Protein AF-A0A165QLD1-F1 (afdb_monomer_lite)

Secondary structure (DSSP, 8-state):
--HHHHTT--GGGTSSSHHHHHHHHTSHHIIIIIBTSEEETTT-HHHHHHHHHTT--TTTHHHHTTEEEEEEE-SS-EEEEEEEEEE-TTS-EEEEEEEEEE--TT---SS-EEEEEESS-TTSPPEEP-TT-HHHHHHHHHHHHHHHHHHHHHHHHHHHHHHHHHHHHHHHH--HHHHTPPPS-SEEEETTEEEEEE-HHHHHHHHTT-B-SS-SS-BSS-TTT------STTEEEEEE-S-EEEEEEE--SEEGGGTEEEEEEEESS-EEEEEEEE---SSSPPEEEESS-EEEEEEEEESSEEEESS-EEEEEEEEE-TT-EEEEEEEEEEEEEEEES--EEEEEEEEEEEEESS-EEEEEEEE-TTS-EEEEEEE----S-HHHHB-TTS-EEEETTEEEE-HHHHHHHHHTT---B-GGGGGTTTTHHHHHHHHHHHHHHHHHTTT--SEEEEE-SSSEEEEEEEEEETTEEEEEEEEEESSS-EEEEEEEETTTTEEEEEEEEE-TTSS-EEEEEEEETT---HHHHHHHHHHHHHHHHHHHHHT-

pLDDT: mean 88.65, std 11.01, range [47.81, 98.81]

Organism: NCBI:txid703342

Sequence (552 aa):
MKLRELFSIEDKDRDLSIDAVRKIFSLSIVQSLYYNRWLILRDDETISDFVEAYDISENETEDTDKFAVYFQEDEFNTRLVISKDYINAEGEKDAEMYHYFIRRLGLEVSSVLIFYQEHNAYSDQLSLLTPKDEEHIELANSWFTSICDLLYSANHFFEFDDKIANMVEHAQMFSLDVINQEPDIETIFYNGIIYKVVSIRKGLEILKGLKGVNNKEEELYTLDNLMYDLSDENSFFLVVESDAEVDELEILNFIEDYEIDIQGYIFMGDLKVTDSLFCQELDFSPVLVVMGDLVIKNAYFCGNVHYIGGSVYGEVVYAKYNHGELHVKGTLDVRCLVSVDMPCYINKICITCIISDNSVYGLDQVTGEDGLPFFMLNVYPSTHRTRDVFIDEIAEEFAWGENFPNDDDIIDAMRLGKTLIKDSVFSVYSEFSDTVVERFNKLFIELIDSNGLTTQRIDGGYVSEYFFNVYMYEGQKYRELGRKDKTSNYQCRILHNIDTGEYIAVVDFFKPDGKSLYSAFRSKLTDTFTSTHAAMYAFNQAESAFLKKLGM

Radius of gyration: 30.18 Å; chains: 1; bounding box: 76×80×72 Å

Foldseek 3Di:
DALCVVLVDDPVLQFQWPVNLVVLCVQPCCVPPQEQHKDQCQPDPLLVVVCVVVCPDPVVVVFSNQWMWHFYDDPFKTKIKIKGWDQDPVRDIWIKIKIWIDGGPPDPDRGTWIWIDGTPDPPTDTHTDDPVNVVVVVVVSVRSNVVSSSSSSSSVVVVVVVVVVVVVVLVVQDDPCLQPDAAPDQWDQDQNDIWGWGGNVVVLVVQPCDDFLQDNVDRCDDSVNQPDRSVDSFETETEDQEEDEGQEEEQDQADPVRRHGYQAYAYNEEYEHNFEYDQDDAARTREYEHLEEYEYAEYAAHHAEHEYNEEYAYAEYEYDYQNYEAGANYEDQYAEYEHYNYAYRYAHYNYQFYDYLQNYWYWDWDADPVRDTDIDIATQDGQDAQVQWFDPQFDWDDDSLHTDTDPVSVVVCSVVSHDTTDPCSNVPLVCVQVCVVVLVVVLCCCCCVVPVDQKDWDPSPDFKIWIWHWDDDPNWTKIKTFIATPPQLKIWIWIAGPVVRAIKTKIWHADPVSPHTDDMDIDGCPDSDSSSSNNVVRRVVNSVRSVVVVVD

Structure (mmCIF, N/CA/C/O backbone):
data_AF-A0A165QLD1-F1
#
_entry.id   AF-A0A165QLD1-F1
#
loop_
_atom_site.group_PDB
_atom_site.id
_atom_site.type_symbol
_atom_site.label_atom_id
_atom_site.label_alt_id
_atom_site.label_comp_id
_atom_site.label_asym_id
_atom_site.label_entity_id
_atom_site.label_seq_id
_atom_site.pdbx_PDB_ins_code
_atom_site.Cartn_x
_atom_site.Cartn_y
_atom_site.Cartn_z
_atom_site.occupancy
_atom_site.B_iso_or_equiv
_atom_site.auth_seq_id
_atom_site.auth_comp_id
_atom_site.auth_asym_id
_atom_site.auth_atom_id
_atom_site.pdbx_PDB_model_num
ATOM 1 N N . MET A 1 1 ? 25.885 31.646 24.142 1.00 53.22 1 MET A N 1
ATOM 2 C CA . MET A 1 1 ? 25.867 30.320 23.493 1.00 53.22 1 MET A CA 1
ATOM 3 C C . MET A 1 1 ? 25.722 30.595 22.013 1.00 53.22 1 MET A C 1
ATOM 5 O O . MET A 1 1 ? 24.883 31.422 21.685 1.00 53.22 1 MET A O 1
ATOM 9 N N . LYS A 1 2 ? 26.586 30.058 21.149 1.00 62.84 2 LYS A N 1
ATOM 10 C CA . LYS A 1 2 ? 26.474 30.330 19.702 1.00 62.84 2 LYS A CA 1
ATOM 11 C C . LYS A 1 2 ? 25.280 29.554 19.132 1.00 62.84 2 LYS A C 1
ATOM 13 O O . LYS A 1 2 ? 25.031 28.452 19.604 1.00 62.84 2 LYS A O 1
ATOM 1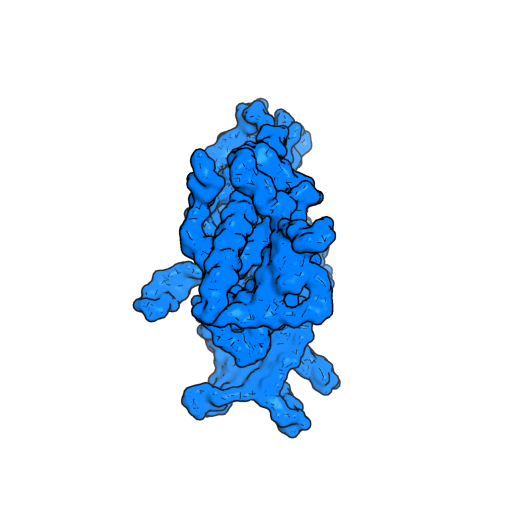8 N N . LEU A 1 3 ? 24.582 30.075 18.118 1.00 61.19 3 LEU A N 1
ATOM 19 C CA . LEU A 1 3 ? 23.428 29.404 17.482 1.00 61.19 3 LEU A CA 1
ATOM 20 C C . LEU A 1 3 ? 23.711 27.932 17.121 1.00 61.19 3 LEU A C 1
ATOM 22 O O . LEU A 1 3 ? 22.932 27.037 17.434 1.00 61.19 3 LEU A O 1
ATOM 26 N N . ARG A 1 4 ? 24.908 27.655 16.598 1.00 62.91 4 ARG A N 1
ATOM 27 C CA . ARG A 1 4 ? 25.390 26.295 16.304 1.00 62.91 4 ARG A CA 1
ATOM 28 C C . ARG A 1 4 ? 25.430 25.339 17.502 1.00 62.91 4 ARG A C 1
ATOM 30 O O . ARG A 1 4 ? 25.258 24.140 17.332 1.00 62.91 4 ARG A O 1
ATOM 37 N N . GLU A 1 5 ? 25.679 25.856 18.706 1.00 70.38 5 GLU A N 1
ATOM 38 C CA . GLU A 1 5 ? 25.711 25.063 19.943 1.00 70.38 5 GLU A CA 1
ATOM 39 C C . GLU A 1 5 ? 24.291 24.723 20.410 1.00 70.38 5 GLU A C 1
ATOM 41 O O . GLU A 1 5 ? 24.101 23.712 21.077 1.00 70.38 5 GLU A O 1
ATOM 46 N N . LEU A 1 6 ? 23.300 25.543 20.042 1.00 67.62 6 LEU A N 1
ATOM 47 C CA . LEU A 1 6 ? 21.890 25.307 20.345 1.00 67.62 6 LEU A CA 1
ATOM 48 C C . LEU A 1 6 ? 21.293 24.223 19.442 1.00 67.62 6 LEU A C 1
ATOM 50 O O . LEU A 1 6 ? 20.583 23.350 19.931 1.00 67.62 6 LEU A O 1
ATOM 54 N N . PHE A 1 7 ? 21.630 24.248 18.150 1.00 72.75 7 PHE A N 1
ATOM 55 C CA . PHE A 1 7 ? 21.066 23.336 17.147 1.00 72.75 7 PHE A CA 1
ATOM 56 C C . PHE A 1 7 ? 21.988 22.171 16.758 1.00 72.75 7 PHE A C 1
ATOM 58 O O . PHE A 1 7 ? 21.680 21.423 15.838 1.00 72.75 7 PHE A O 1
ATOM 65 N N . SER A 1 8 ? 23.107 21.979 17.466 1.00 77.00 8 SER A N 1
ATOM 66 C CA . SER A 1 8 ? 24.059 20.877 17.228 1.00 77.00 8 SER A CA 1
ATOM 67 C C . SER A 1 8 ? 24.562 20.776 15.775 1.00 77.00 8 SER A C 1
ATOM 69 O O . SER A 1 8 ? 24.741 19.676 15.256 1.00 77.00 8 SER A O 1
ATOM 71 N N . ILE A 1 9 ? 24.805 21.916 15.116 1.00 75.31 9 ILE A N 1
ATOM 72 C CA . ILE A 1 9 ? 25.292 21.960 13.725 1.00 75.31 9 ILE A CA 1
ATOM 73 C C . ILE A 1 9 ? 26.733 21.422 13.671 1.00 75.31 9 ILE A C 1
ATOM 75 O O . ILE A 1 9 ? 27.622 21.947 14.348 1.00 75.31 9 ILE A O 1
ATOM 79 N N . GLU A 1 10 ? 26.982 20.383 12.867 1.00 77.38 10 GLU A N 1
ATOM 80 C CA . GLU A 1 10 ? 28.303 19.755 12.740 1.00 77.38 10 GLU A CA 1
ATOM 81 C C . GLU A 1 10 ? 29.253 20.566 11.837 1.00 77.38 10 GLU A C 1
ATOM 83 O O . GLU A 1 10 ? 28.848 21.121 10.819 1.00 77.38 10 GLU A O 1
ATOM 88 N N . ASP A 1 11 ? 30.557 20.587 12.148 1.00 72.44 11 ASP A N 1
ATOM 89 C CA . ASP A 1 11 ? 31.548 21.363 11.376 1.00 72.44 11 ASP A CA 1
ATOM 90 C C . ASP A 1 11 ? 31.629 20.944 9.893 1.00 72.44 11 ASP A C 1
ATOM 92 O O . ASP A 1 11 ? 31.781 21.795 9.018 1.00 72.44 11 ASP A O 1
ATOM 96 N N . LYS A 1 12 ? 31.442 19.649 9.597 1.00 74.94 12 LYS A N 1
ATOM 97 C CA . LYS A 1 12 ? 31.463 19.104 8.226 1.00 74.94 12 LYS A CA 1
ATOM 98 C C . LYS A 1 12 ? 30.375 19.694 7.319 1.00 74.94 12 LYS A C 1
ATOM 100 O O . LYS A 1 12 ? 30.517 19.663 6.102 1.00 74.94 12 LYS A O 1
ATOM 105 N N . ASP A 1 13 ? 29.297 20.211 7.908 1.00 73.62 13 ASP A N 1
ATOM 106 C CA . ASP A 1 13 ? 28.167 20.795 7.182 1.00 73.62 13 ASP A CA 1
ATOM 107 C C . ASP A 1 13 ? 28.423 22.253 6.771 1.00 73.62 13 ASP A C 1
ATOM 109 O O . ASP A 1 13 ? 27.639 22.826 6.013 1.00 73.62 13 ASP A O 1
ATOM 113 N N . ARG A 1 14 ? 29.522 22.850 7.254 1.00 76.81 14 ARG A N 1
ATOM 114 C CA . ARG A 1 14 ? 29.923 24.231 6.953 1.00 76.81 14 ARG A CA 1
ATOM 115 C C . ARG A 1 14 ? 31.121 24.327 6.018 1.00 76.81 14 ARG A C 1
ATOM 117 O O . ARG A 1 14 ? 31.313 25.364 5.386 1.00 76.81 14 ARG A O 1
ATOM 124 N N . ASP A 1 15 ? 31.926 23.272 5.940 1.00 87.00 15 ASP A N 1
ATOM 125 C CA . ASP A 1 15 ? 33.086 23.242 5.061 1.00 87.00 15 ASP A CA 1
ATOM 126 C C . ASP A 1 15 ? 32.625 23.303 3.605 1.00 87.00 15 ASP A C 1
ATOM 128 O O . ASP A 1 15 ? 31.810 22.485 3.162 1.00 87.00 15 ASP A O 1
ATOM 132 N N . LEU A 1 16 ? 33.158 24.276 2.855 1.00 89.69 16 LEU A N 1
ATOM 133 C CA . LEU A 1 16 ? 32.781 24.489 1.464 1.00 89.69 16 LEU A CA 1
ATOM 134 C C . LEU A 1 16 ? 33.059 23.228 0.641 1.00 89.69 16 LEU A C 1
ATOM 136 O O . LEU A 1 16 ? 34.184 22.923 0.241 1.00 89.69 16 LEU A O 1
ATOM 140 N N . SER A 1 17 ? 31.987 22.497 0.374 1.00 91.38 17 SER A N 1
ATOM 141 C CA . SER A 1 17 ? 32.000 21.199 -0.274 1.00 91.38 17 SER A CA 1
ATOM 142 C C . SER A 1 17 ? 30.722 21.023 -1.082 1.00 91.38 17 SER A C 1
ATOM 144 O O . SER A 1 17 ? 29.728 21.728 -0.891 1.00 91.38 17 SER A O 1
ATOM 146 N N . ILE A 1 18 ? 30.751 20.072 -2.014 1.00 88.88 18 ILE A N 1
ATOM 147 C CA . ILE A 1 18 ? 29.578 19.750 -2.832 1.00 88.88 18 ILE A CA 1
ATOM 148 C C . ILE A 1 18 ? 28.414 19.310 -1.937 1.00 88.88 18 ILE A C 1
ATOM 150 O O . ILE A 1 18 ? 27.275 19.708 -2.173 1.00 88.88 18 ILE A O 1
ATOM 154 N N . ASP A 1 19 ? 28.708 18.525 -0.902 1.00 87.69 19 ASP A N 1
ATOM 155 C CA . ASP A 1 19 ? 27.697 18.001 0.010 1.00 87.69 19 ASP A CA 1
ATOM 156 C C . ASP A 1 19 ? 27.108 19.102 0.896 1.00 87.69 19 ASP A C 1
ATOM 158 O O . ASP A 1 19 ? 25.890 19.151 1.044 1.00 87.69 19 ASP A O 1
ATOM 162 N N . ALA A 1 20 ? 27.925 20.040 1.392 1.00 89.62 20 ALA A N 1
ATOM 163 C CA . ALA A 1 20 ? 27.433 21.175 2.174 1.00 89.62 20 ALA A CA 1
ATOM 164 C C . ALA A 1 20 ? 26.463 22.052 1.366 1.00 89.62 20 ALA A C 1
ATOM 166 O O . ALA A 1 20 ? 25.356 22.328 1.820 1.00 89.62 20 ALA A O 1
ATOM 167 N N . VAL A 1 21 ? 26.820 22.434 0.134 1.00 90.31 21 VAL A N 1
ATOM 168 C CA . VAL A 1 21 ? 25.928 23.236 -0.725 1.00 90.31 21 VAL A CA 1
ATOM 169 C C . VAL A 1 21 ? 24.652 22.459 -1.069 1.00 90.31 21 VAL A C 1
ATOM 171 O O . VAL A 1 21 ? 23.565 23.022 -1.002 1.00 90.31 21 VAL A O 1
ATOM 174 N N . ARG A 1 22 ? 24.746 21.162 -1.402 1.00 87.94 22 ARG A N 1
ATOM 175 C CA . ARG A 1 22 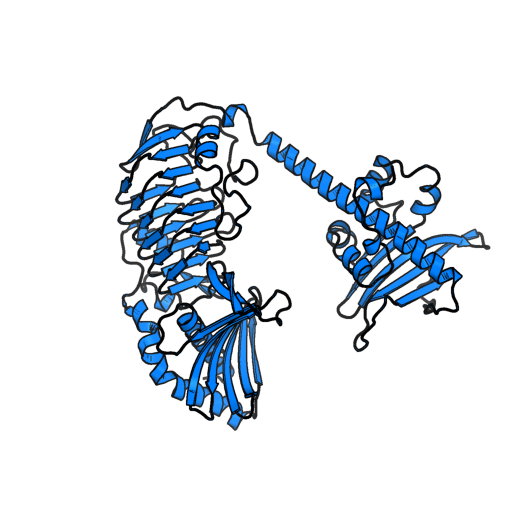? 23.554 20.326 -1.644 1.00 87.94 22 ARG A CA 1
ATOM 176 C C . ARG A 1 22 ? 22.637 20.280 -0.431 1.00 87.94 22 ARG A C 1
ATOM 178 O O . ARG A 1 22 ? 21.424 20.360 -0.584 1.00 87.94 22 ARG A O 1
ATOM 185 N N . LYS A 1 23 ? 23.217 20.171 0.762 1.00 89.00 23 LYS A N 1
ATOM 186 C CA . LYS A 1 23 ? 22.462 20.121 2.007 1.00 89.00 23 LYS A CA 1
ATOM 187 C C . LYS A 1 23 ? 21.731 21.439 2.277 1.00 89.00 23 LYS A C 1
ATOM 189 O O . LYS A 1 23 ? 20.562 21.392 2.642 1.00 89.00 23 LYS A O 1
ATOM 194 N N . ILE A 1 24 ? 22.335 22.592 1.970 1.00 92.19 24 ILE A N 1
ATOM 195 C CA . ILE A 1 24 ? 21.642 23.895 2.008 1.00 92.19 24 ILE A CA 1
ATOM 196 C C . ILE A 1 24 ? 20.414 23.905 1.084 1.00 92.19 24 ILE A C 1
ATOM 198 O O . ILE A 1 24 ? 19.340 24.324 1.498 1.00 92.19 24 ILE A O 1
ATOM 202 N N . PHE A 1 25 ? 20.542 23.406 -0.149 1.00 91.31 25 PHE A N 1
ATOM 203 C CA . PHE A 1 25 ? 19.415 23.313 -1.091 1.00 91.31 25 PHE A CA 1
ATOM 204 C C . PHE A 1 25 ? 18.339 22.307 -0.660 1.00 91.31 25 PHE A C 1
ATOM 206 O O . PHE A 1 25 ? 17.214 22.366 -1.151 1.00 91.31 25 PHE A O 1
ATOM 213 N N . SER A 1 26 ? 18.668 21.384 0.246 1.00 89.81 26 SER A N 1
ATOM 214 C CA . SER A 1 26 ? 17.702 20.450 0.828 1.00 89.81 26 SER A CA 1
ATOM 215 C C . SER A 1 26 ? 16.966 20.995 2.053 1.00 89.81 26 SER A C 1
ATOM 217 O O . SER A 1 26 ? 16.061 20.328 2.539 1.00 89.81 26 SER A O 1
ATOM 219 N N . LEU A 1 27 ? 17.336 22.179 2.556 1.00 89.75 27 LEU A N 1
ATOM 220 C CA . LEU A 1 27 ? 16.640 22.799 3.682 1.00 89.75 27 LEU A CA 1
ATOM 221 C C . LEU A 1 27 ? 15.224 23.208 3.274 1.00 89.75 27 LEU A C 1
ATOM 223 O O . LEU A 1 27 ? 15.037 23.878 2.254 1.00 89.75 27 LEU A O 1
ATOM 227 N N . SER A 1 28 ? 14.244 22.865 4.108 1.00 89.00 28 SER A N 1
ATOM 228 C CA . SER A 1 28 ? 12.822 23.152 3.902 1.00 89.00 28 SER A CA 1
ATOM 229 C C . SER A 1 28 ? 12.571 24.637 3.640 1.00 89.00 28 SER A C 1
ATOM 231 O O . SER A 1 28 ? 11.840 24.988 2.710 1.00 89.00 28 SER A O 1
ATOM 233 N N . ILE A 1 29 ? 13.243 25.516 4.392 1.00 88.88 29 ILE A N 1
ATOM 234 C CA . ILE A 1 29 ? 13.132 26.970 4.224 1.00 88.88 29 ILE A CA 1
ATOM 235 C C . ILE A 1 29 ? 13.630 27.439 2.843 1.00 88.88 29 ILE A C 1
ATOM 237 O O . ILE A 1 29 ? 13.017 28.295 2.208 1.00 88.88 29 ILE A O 1
ATOM 241 N N . VAL A 1 30 ? 14.703 26.833 2.322 1.00 89.56 30 VAL A N 1
ATOM 242 C CA . VAL A 1 30 ? 15.263 27.180 1.007 1.00 89.56 30 VAL A CA 1
ATOM 243 C C . VAL A 1 30 ? 14.359 26.664 -0.107 1.00 89.56 30 VAL A C 1
ATOM 245 O O . VAL A 1 30 ? 14.031 27.422 -1.019 1.00 89.56 30 VAL A O 1
ATOM 248 N N . GLN A 1 31 ? 13.918 25.407 -0.022 1.00 87.88 31 GLN A N 1
ATOM 249 C CA . GLN A 1 31 ? 13.046 24.795 -1.029 1.00 87.88 31 GLN A CA 1
ATOM 250 C C . GLN A 1 31 ? 11.698 25.507 -1.141 1.00 87.88 31 GLN A C 1
ATOM 252 O O . GLN A 1 31 ? 11.203 25.720 -2.247 1.00 87.88 31 GLN A O 1
ATOM 257 N N . SER A 1 32 ? 11.125 25.898 -0.003 1.00 84.19 32 SER A N 1
ATOM 258 C CA . SER A 1 32 ? 9.771 26.450 0.050 1.00 84.19 32 SER A CA 1
ATOM 259 C C . SER A 1 32 ? 9.728 27.940 -0.284 1.00 84.19 32 SER A C 1
ATOM 261 O O . SER A 1 32 ? 8.792 28.394 -0.944 1.00 84.19 32 SER A O 1
ATOM 263 N N . LEU A 1 33 ? 10.731 28.711 0.154 1.00 85.62 33 LEU A N 1
ATOM 264 C CA . LEU A 1 33 ? 10.665 30.176 0.116 1.00 85.62 33 LEU A CA 1
ATOM 265 C C . LEU A 1 33 ? 11.679 30.818 -0.829 1.00 85.62 33 LEU A C 1
ATOM 267 O O . LEU A 1 33 ? 11.348 31.810 -1.483 1.00 85.62 33 LEU A O 1
ATOM 271 N N . TYR A 1 34 ? 12.888 30.261 -0.936 1.00 89.12 34 TYR A N 1
ATOM 272 C CA . TYR A 1 34 ? 14.023 30.955 -1.560 1.00 89.12 34 TYR A CA 1
ATOM 273 C C . TYR A 1 34 ? 14.524 30.335 -2.863 1.00 89.12 34 TYR A C 1
ATOM 275 O O . TYR A 1 34 ? 15.426 30.877 -3.504 1.00 89.12 34 TYR A O 1
ATOM 283 N N . TYR A 1 35 ? 13.917 29.242 -3.316 1.00 87.62 35 TYR A N 1
ATOM 284 C CA . TYR A 1 35 ? 14.272 28.629 -4.588 1.00 87.62 35 TYR A CA 1
ATOM 285 C C . TYR A 1 35 ? 13.982 29.583 -5.761 1.00 87.62 35 TYR A C 1
ATOM 287 O O . TYR A 1 35 ? 12.848 30.021 -5.967 1.00 87.62 35 TYR A O 1
ATOM 295 N N . ASN A 1 36 ? 15.016 29.927 -6.536 1.00 84.81 36 ASN A N 1
ATOM 296 C CA . ASN A 1 36 ? 14.992 30.955 -7.587 1.00 84.81 36 ASN A CA 1
ATOM 297 C C . ASN A 1 36 ? 14.546 32.347 -7.097 1.00 84.81 36 ASN A C 1
ATOM 299 O O . ASN A 1 36 ? 13.986 33.137 -7.864 1.00 84.81 36 ASN A O 1
ATOM 303 N N . ARG A 1 37 ? 14.794 32.664 -5.821 1.00 87.81 37 ARG A N 1
ATOM 304 C CA . ARG A 1 37 ? 14.493 33.961 -5.204 1.00 87.81 37 ARG A CA 1
ATOM 305 C C . ARG A 1 37 ? 15.679 34.453 -4.376 1.00 87.81 37 ARG A C 1
ATOM 307 O O . ARG A 1 37 ? 16.546 33.680 -3.977 1.00 87.81 37 ARG A O 1
ATOM 314 N N . TRP A 1 38 ? 15.736 35.767 -4.175 1.00 90.31 38 TRP A N 1
ATOM 315 C CA . TRP A 1 38 ? 16.720 36.385 -3.290 1.00 90.31 38 TRP A CA 1
ATOM 316 C C . TRP A 1 38 ? 16.204 36.364 -1.856 1.00 90.31 38 TRP A C 1
ATOM 318 O O . TRP A 1 38 ? 15.093 36.822 -1.604 1.00 90.31 38 TRP A O 1
ATOM 328 N N . LEU A 1 39 ? 17.036 35.888 -0.939 1.00 90.81 39 LEU A N 1
ATOM 329 C CA . LEU A 1 39 ? 16.933 36.154 0.486 1.00 90.81 39 LEU A CA 1
ATOM 330 C C . LEU A 1 39 ? 17.736 37.426 0.780 1.00 90.81 39 LEU A C 1
ATOM 332 O O . LEU A 1 39 ? 18.962 37.419 0.670 1.00 90.81 39 LEU A O 1
ATOM 336 N N . ILE A 1 40 ? 17.055 38.519 1.116 1.00 90.38 40 ILE A N 1
ATOM 337 C CA . ILE A 1 40 ? 17.683 39.790 1.497 1.00 90.38 40 ILE A CA 1
ATOM 338 C C . ILE A 1 40 ? 17.533 39.922 3.008 1.00 90.38 40 ILE A C 1
ATOM 340 O O . ILE A 1 40 ? 16.446 40.241 3.473 1.00 90.38 40 ILE A O 1
ATOM 344 N N . LEU A 1 41 ? 18.603 39.674 3.769 1.00 83.75 41 LEU A N 1
ATOM 345 C CA . LEU A 1 41 ? 18.491 39.447 5.218 1.00 83.75 41 LEU A CA 1
ATOM 346 C C . LEU A 1 41 ? 17.804 40.590 5.977 1.00 83.75 41 LEU A C 1
ATOM 348 O O . LEU A 1 41 ? 16.993 40.326 6.853 1.00 83.75 41 LEU A O 1
ATOM 352 N N . ARG A 1 42 ? 18.063 41.844 5.590 1.00 80.62 42 ARG A N 1
ATOM 353 C CA . ARG A 1 42 ? 17.463 43.032 6.221 1.00 80.62 42 ARG A CA 1
ATOM 354 C C . ARG A 1 42 ? 15.982 43.276 5.895 1.00 80.62 42 ARG A C 1
ATOM 356 O O . ARG A 1 42 ? 15.335 44.048 6.589 1.00 80.62 42 ARG A O 1
ATOM 363 N N . ASP A 1 43 ? 15.491 42.726 4.784 1.00 83.88 43 ASP A N 1
ATOM 364 C CA . ASP A 1 43 ? 14.174 43.052 4.213 1.00 83.88 43 ASP A CA 1
ATOM 365 C C . ASP A 1 43 ? 13.228 41.831 4.252 1.00 83.88 43 ASP A C 1
ATOM 367 O O . ASP A 1 43 ? 12.094 41.905 3.779 1.00 83.88 43 ASP A O 1
ATOM 371 N N . ASP A 1 44 ? 13.697 40.696 4.774 1.00 87.62 44 ASP A N 1
ATOM 372 C CA . ASP A 1 44 ? 12.964 39.437 4.808 1.00 87.62 44 ASP A CA 1
ATOM 373 C C . ASP A 1 44 ? 12.266 39.257 6.160 1.00 87.62 44 ASP A C 1
ATOM 375 O O . ASP A 1 44 ? 12.911 38.968 7.164 1.00 87.62 44 ASP A O 1
ATOM 379 N N . GLU A 1 45 ? 10.942 39.431 6.184 1.00 84.12 45 GLU A N 1
ATOM 380 C CA . GLU A 1 45 ? 10.134 39.321 7.409 1.00 84.12 45 GLU A CA 1
ATOM 381 C C . GLU A 1 45 ? 10.274 37.942 8.076 1.00 84.12 45 GLU A C 1
ATOM 383 O O . GLU A 1 45 ? 10.288 37.854 9.299 1.00 84.12 45 GLU A O 1
ATOM 388 N N . THR A 1 46 ? 10.447 36.872 7.288 1.00 81.69 46 THR A N 1
ATOM 389 C CA . THR A 1 46 ? 10.609 35.510 7.809 1.00 81.69 46 THR A CA 1
ATOM 390 C C . THR A 1 46 ? 11.912 35.389 8.598 1.00 81.69 46 THR A C 1
ATOM 392 O O . THR A 1 46 ? 11.910 34.958 9.745 1.00 81.69 46 THR A O 1
ATOM 395 N N . ILE A 1 47 ? 13.043 35.815 8.039 1.00 83.12 47 ILE A N 1
ATOM 396 C CA . ILE A 1 47 ? 14.329 35.729 8.747 1.00 83.12 47 ILE A CA 1
ATOM 397 C C . ILE A 1 47 ? 14.484 36.819 9.815 1.00 83.12 47 ILE A C 1
ATOM 399 O O . ILE A 1 47 ? 15.141 36.568 10.826 1.00 83.12 47 ILE A O 1
ATOM 403 N N . SER A 1 48 ? 13.873 37.993 9.637 1.00 79.88 48 SER A N 1
ATOM 404 C CA . SER A 1 48 ? 13.956 39.107 10.591 1.00 79.88 48 SER A CA 1
ATOM 405 C C . SER A 1 48 ? 13.472 38.699 11.981 1.00 79.88 48 SER A C 1
ATOM 407 O O . SER A 1 48 ? 14.185 38.931 12.954 1.00 79.88 48 SER A O 1
ATOM 409 N N . ASP A 1 49 ? 12.335 38.004 12.079 1.00 75.88 49 ASP A N 1
ATOM 410 C CA . ASP A 1 49 ? 11.801 37.519 13.360 1.00 75.88 49 ASP A CA 1
ATOM 411 C C . ASP A 1 49 ? 12.782 36.564 14.064 1.00 75.88 49 ASP A C 1
ATOM 413 O O . ASP A 1 49 ? 12.996 36.645 15.276 1.00 75.88 49 ASP A O 1
ATOM 417 N N . PHE A 1 50 ? 13.440 35.684 13.300 1.00 81.88 50 PHE A N 1
ATOM 418 C CA . PHE A 1 50 ? 14.470 34.783 13.821 1.00 81.88 50 PHE A CA 1
ATOM 419 C C . PHE A 1 50 ? 15.717 35.545 14.302 1.00 81.88 50 PHE A C 1
ATOM 421 O O . PHE A 1 50 ? 16.240 35.261 15.384 1.00 81.88 50 PHE A O 1
ATOM 428 N N . VAL A 1 51 ? 16.198 36.510 13.512 1.00 76.12 51 VAL A N 1
ATOM 429 C CA . VAL A 1 51 ? 17.382 37.321 13.836 1.00 76.12 51 VAL A CA 1
ATOM 430 C C . VAL A 1 51 ? 17.127 38.184 15.076 1.00 76.12 51 VAL A C 1
ATOM 432 O O . VAL A 1 51 ? 17.992 38.245 15.954 1.00 76.12 51 VAL A O 1
ATOM 435 N N . GLU A 1 52 ? 15.935 38.775 15.196 1.00 72.31 52 GLU A N 1
ATOM 436 C CA . GLU A 1 52 ? 15.499 39.536 16.372 1.00 72.31 52 GLU A CA 1
ATOM 437 C C . GLU A 1 52 ? 15.378 38.650 17.622 1.00 72.31 52 GLU A C 1
ATOM 439 O O . GLU A 1 52 ? 15.850 39.027 18.697 1.00 72.31 52 GLU A O 1
ATOM 444 N N . ALA A 1 53 ? 14.790 37.455 17.497 1.00 70.88 53 ALA A N 1
ATOM 445 C CA . ALA A 1 53 ? 14.564 36.548 18.625 1.00 70.88 53 ALA A CA 1
ATOM 446 C C . ALA A 1 53 ? 15.861 36.018 19.260 1.00 70.88 53 ALA A C 1
ATOM 448 O O . ALA A 1 53 ? 15.881 35.710 20.456 1.00 70.88 53 ALA A O 1
ATOM 449 N N . TYR A 1 54 ? 16.938 35.902 18.480 1.00 67.19 54 TYR A N 1
ATOM 450 C CA . TYR A 1 54 ? 18.189 35.287 18.929 1.00 67.19 54 TYR A CA 1
ATOM 451 C C . TYR A 1 54 ? 19.305 36.256 19.310 1.00 67.19 54 TYR A C 1
ATOM 453 O O . TYR A 1 54 ? 20.380 35.775 19.678 1.00 67.19 54 TYR A O 1
ATOM 461 N N . ASP A 1 55 ? 19.046 37.571 19.283 1.00 60.50 55 ASP A N 1
ATOM 462 C CA . ASP A 1 55 ? 19.994 38.636 19.650 1.00 60.50 55 ASP A CA 1
ATOM 463 C C . ASP A 1 55 ? 21.417 38.285 19.185 1.00 60.50 55 ASP A C 1
ATOM 465 O O . ASP A 1 55 ? 22.363 38.160 19.977 1.00 60.50 55 ASP A O 1
ATOM 469 N N . ILE A 1 56 ? 21.535 37.981 17.882 1.00 60.81 56 ILE A N 1
ATOM 470 C CA . ILE A 1 56 ? 22.822 37.728 17.234 1.00 60.81 56 ILE A CA 1
ATOM 471 C C . ILE A 1 56 ? 23.625 38.999 17.495 1.00 60.81 56 ILE A C 1
ATOM 473 O O . ILE A 1 56 ? 23.277 40.052 16.983 1.00 60.81 56 ILE A O 1
ATOM 477 N N . SER A 1 57 ? 24.594 38.916 18.412 1.00 47.81 57 SER A N 1
ATOM 478 C CA . SER A 1 57 ? 25.097 40.059 19.189 1.00 47.81 57 SER A CA 1
ATOM 479 C C . SER A 1 57 ? 25.246 41.356 18.384 1.00 47.81 57 SER A C 1
ATOM 481 O O . SER A 1 57 ? 25.702 41.288 17.249 1.00 47.81 57 SER A O 1
ATOM 483 N N . GLU A 1 58 ? 24.993 42.523 18.991 1.00 48.47 58 GLU A N 1
ATOM 484 C CA . GLU A 1 58 ? 25.118 43.876 18.390 1.00 48.47 58 GLU A CA 1
ATOM 485 C C . GLU A 1 58 ? 26.400 44.141 17.547 1.00 48.47 58 GLU A C 1
ATOM 487 O O . GLU A 1 58 ? 26.456 45.123 16.815 1.00 48.47 58 GLU A O 1
ATOM 492 N N . ASN A 1 59 ? 27.436 43.290 17.618 1.00 48.88 59 ASN A N 1
ATOM 493 C CA . ASN A 1 59 ? 28.654 43.370 16.796 1.00 48.88 59 ASN A CA 1
ATOM 494 C C . ASN A 1 59 ? 28.673 42.452 15.544 1.00 48.88 59 ASN A C 1
ATOM 496 O O . ASN A 1 59 ? 29.554 42.619 14.705 1.00 48.88 59 ASN A O 1
ATOM 500 N N . GLU A 1 60 ? 27.769 41.474 15.416 1.00 52.81 60 GLU A N 1
ATOM 501 C CA . GLU A 1 60 ? 27.619 40.581 14.245 1.00 52.81 60 GLU A CA 1
ATOM 502 C C . GLU A 1 60 ? 26.420 40.988 13.354 1.00 52.81 60 GLU A C 1
ATOM 504 O O . GLU A 1 60 ? 26.394 40.675 12.161 1.00 52.81 60 GLU A O 1
ATOM 509 N N . THR A 1 61 ? 25.459 41.749 13.890 1.00 52.91 61 THR A N 1
ATOM 510 C CA . THR A 1 61 ? 24.277 42.255 13.164 1.00 52.91 61 THR A CA 1
ATOM 511 C C . THR A 1 61 ? 24.592 43.349 12.140 1.00 52.91 61 THR A C 1
ATOM 513 O O . THR A 1 61 ? 24.093 43.289 11.020 1.00 52.91 61 THR A O 1
ATOM 516 N N . GLU A 1 62 ? 25.511 44.281 12.432 1.00 55.91 62 GLU A N 1
ATOM 517 C CA . GLU A 1 62 ? 25.847 45.384 11.501 1.00 55.91 62 GLU A CA 1
ATOM 518 C C . GLU A 1 62 ? 26.402 44.922 10.137 1.00 55.91 62 GLU A C 1
ATOM 520 O O . GLU A 1 62 ? 26.405 45.690 9.166 1.00 55.91 62 GLU A O 1
ATOM 525 N N . ASP A 1 63 ? 26.897 43.685 10.051 1.00 64.19 63 ASP A N 1
ATOM 526 C CA . ASP A 1 63 ? 27.444 43.118 8.821 1.00 64.19 63 ASP A CA 1
ATOM 527 C C . ASP A 1 63 ? 26.549 42.057 8.174 1.00 64.19 63 ASP A C 1
ATOM 529 O O . ASP A 1 63 ? 26.694 41.838 6.972 1.00 64.19 63 ASP A O 1
ATOM 533 N N . THR A 1 64 ? 25.605 41.454 8.907 1.00 66.69 64 THR A N 1
ATOM 534 C CA . THR A 1 64 ? 24.656 40.468 8.353 1.00 66.69 64 THR A CA 1
ATOM 535 C C . THR A 1 64 ? 23.575 41.130 7.495 1.00 66.69 64 THR A C 1
ATOM 537 O O . THR A 1 64 ? 23.288 40.634 6.409 1.00 66.69 64 THR A O 1
ATOM 540 N N . ASP A 1 65 ? 23.104 42.324 7.860 1.00 72.44 65 ASP A N 1
ATOM 541 C CA . ASP A 1 65 ? 22.107 43.104 7.095 1.00 72.44 65 ASP A CA 1
ATOM 542 C C . ASP A 1 65 ? 22.563 43.523 5.686 1.00 72.44 65 ASP A C 1
ATOM 544 O O . ASP A 1 65 ? 21.776 44.001 4.861 1.00 72.44 65 ASP A O 1
ATOM 548 N N . LYS A 1 66 ? 23.860 43.377 5.402 1.00 82.12 66 LYS A N 1
ATOM 549 C CA . LYS A 1 66 ? 24.456 43.679 4.098 1.00 82.12 66 LYS A CA 1
ATOM 550 C C . LYS A 1 66 ? 24.435 42.484 3.156 1.00 82.12 66 LYS A C 1
ATOM 552 O O . LYS A 1 66 ? 24.778 42.661 1.991 1.00 82.12 66 LYS A O 1
ATOM 557 N N . PHE A 1 67 ? 24.072 41.292 3.628 1.00 89.56 67 PHE A N 1
ATOM 558 C CA . PHE A 1 67 ? 24.085 40.099 2.797 1.00 89.56 67 PHE A CA 1
ATOM 559 C C . PHE A 1 67 ? 22.767 39.875 2.062 1.00 89.56 67 PHE A C 1
ATOM 561 O O . PHE A 1 67 ? 21.672 40.009 2.612 1.00 89.56 67 PHE A O 1
ATOM 568 N N . ALA A 1 68 ? 22.901 39.449 0.811 1.00 91.50 68 ALA A N 1
ATOM 569 C CA . ALA A 1 68 ? 21.824 38.874 0.031 1.00 91.50 68 ALA A CA 1
ATOM 570 C C . ALA A 1 68 ? 22.270 37.520 -0.526 1.00 91.50 68 ALA A C 1
ATOM 572 O O . ALA A 1 68 ? 23.404 37.366 -0.989 1.00 91.50 68 ALA A O 1
ATOM 573 N N . VAL A 1 69 ? 21.380 36.534 -0.484 1.00 94.06 69 VAL A N 1
ATOM 574 C CA . VAL A 1 69 ? 21.658 35.166 -0.921 1.00 94.06 69 VAL A CA 1
ATOM 575 C C . VAL A 1 69 ? 20.694 34.784 -2.032 1.00 94.06 69 VAL A C 1
ATOM 577 O O . VAL A 1 69 ? 19.498 35.032 -1.930 1.00 94.06 69 VAL A O 1
ATOM 580 N N . TYR A 1 70 ? 21.199 34.177 -3.098 1.00 94.56 70 TYR A N 1
ATOM 581 C CA . TYR A 1 70 ? 20.377 33.697 -4.205 1.00 94.56 70 TYR A CA 1
ATOM 582 C C . TYR A 1 70 ? 20.622 32.218 -4.452 1.00 94.56 70 TYR A C 1
ATOM 584 O O . TYR A 1 70 ? 21.769 31.787 -4.607 1.00 94.56 70 TYR A O 1
ATOM 592 N N . PHE A 1 71 ? 19.533 31.460 -4.532 1.00 93.31 71 PHE A N 1
ATOM 593 C CA . PHE A 1 71 ? 19.550 30.027 -4.792 1.00 93.31 71 PHE A CA 1
ATOM 594 C C . PHE A 1 71 ? 18.977 29.777 -6.175 1.00 93.31 71 PHE A C 1
ATOM 596 O O . PHE A 1 71 ? 17.840 30.145 -6.460 1.00 93.31 71 PHE A O 1
ATOM 603 N N . GLN A 1 72 ? 19.755 29.141 -7.038 1.00 91.69 72 GLN A N 1
ATOM 604 C CA . GLN A 1 72 ? 19.312 28.764 -8.368 1.00 91.69 72 GLN A CA 1
ATOM 605 C C . GLN A 1 72 ? 19.719 27.334 -8.651 1.00 91.69 72 GLN A C 1
ATOM 607 O O . GLN A 1 72 ? 20.881 26.968 -8.498 1.00 91.69 72 GLN A O 1
ATOM 612 N N . GLU A 1 73 ? 18.775 26.544 -9.130 1.00 87.19 73 GLU A N 1
ATOM 613 C CA . GLU A 1 73 ? 19.068 25.228 -9.664 1.00 87.19 73 GLU A CA 1
ATOM 614 C C . GLU A 1 73 ? 18.265 25.022 -10.948 1.00 87.19 73 GLU A C 1
ATOM 616 O O . GLU A 1 73 ? 17.072 25.315 -11.031 1.00 87.19 73 GLU A O 1
ATOM 621 N N . ASP A 1 74 ? 18.983 24.620 -11.992 1.00 83.44 74 ASP A N 1
ATOM 622 C CA . ASP A 1 74 ? 18.440 24.280 -13.299 1.00 83.44 74 ASP A CA 1
ATOM 623 C C . ASP A 1 74 ? 18.877 22.862 -13.691 1.00 83.44 74 ASP A C 1
ATOM 625 O O . ASP A 1 74 ? 19.595 22.187 -12.952 1.00 83.44 74 ASP A O 1
ATOM 629 N N . GLU A 1 75 ? 18.450 22.390 -14.866 1.00 77.44 75 GLU A N 1
ATOM 630 C CA . GLU A 1 75 ? 18.781 21.045 -15.368 1.00 77.44 75 GLU A CA 1
ATOM 631 C C . GLU A 1 75 ? 20.302 20.767 -15.399 1.00 77.44 75 GLU A C 1
ATOM 633 O O . GLU A 1 75 ? 20.738 19.613 -15.434 1.00 77.44 75 GLU A O 1
ATOM 638 N N . PHE A 1 76 ? 21.133 21.812 -15.383 1.00 79.12 76 PHE A N 1
ATOM 639 C CA . PHE A 1 76 ? 22.560 21.719 -15.647 1.00 79.12 76 PHE A CA 1
ATOM 640 C C . PHE A 1 76 ? 23.451 22.187 -14.499 1.00 79.12 76 PHE A C 1
ATOM 642 O O . PHE A 1 76 ? 24.597 21.731 -14.453 1.00 79.12 76 PHE A O 1
ATOM 649 N N . ASN A 1 77 ? 22.974 23.073 -13.621 1.00 83.12 77 ASN A N 1
ATOM 650 C CA . ASN A 1 77 ? 23.780 23.716 -12.587 1.00 83.12 77 ASN A CA 1
ATOM 651 C C . ASN A 1 77 ? 22.983 23.938 -11.298 1.00 83.12 77 ASN A C 1
ATOM 653 O O . ASN A 1 77 ? 21.864 24.445 -11.335 1.00 83.12 77 ASN A O 1
ATOM 657 N N . THR A 1 78 ? 23.635 23.703 -10.161 1.00 88.94 78 THR A N 1
ATOM 658 C CA . THR A 1 78 ? 23.231 24.262 -8.864 1.00 88.94 78 THR A CA 1
ATOM 659 C C . THR A 1 78 ? 24.161 25.438 -8.559 1.00 88.94 78 THR A C 1
ATOM 661 O O . THR A 1 78 ? 25.388 25.291 -8.581 1.00 88.94 78 THR A O 1
ATOM 664 N N . ARG A 1 79 ? 23.598 26.620 -8.312 1.00 92.81 79 ARG A N 1
ATOM 665 C CA . ARG A 1 79 ? 24.312 27.877 -8.076 1.00 92.81 79 ARG A CA 1
ATOM 666 C C . ARG A 1 79 ? 23.794 28.546 -6.809 1.00 92.81 79 ARG A C 1
ATOM 668 O O . ARG A 1 79 ? 22.635 28.944 -6.741 1.00 92.81 79 ARG A O 1
ATOM 675 N N . LEU A 1 80 ? 24.694 28.750 -5.856 1.00 95.06 80 LEU A N 1
ATOM 676 C CA . LEU A 1 80 ? 24.494 29.644 -4.720 1.00 95.06 80 LEU A CA 1
ATOM 677 C C . LEU A 1 80 ? 25.227 30.955 -5.004 1.00 95.06 80 LEU A C 1
ATOM 679 O O . LEU A 1 80 ? 26.360 30.938 -5.487 1.00 95.06 80 LEU A O 1
ATOM 683 N N . VAL A 1 81 ? 24.605 32.090 -4.718 1.00 95.25 81 VAL A N 1
ATOM 684 C CA . VAL A 1 81 ? 25.264 33.398 -4.763 1.00 95.25 81 VAL A CA 1
ATOM 685 C C . VAL A 1 81 ? 25.158 34.032 -3.398 1.00 95.25 81 VAL A C 1
ATOM 687 O O . VAL A 1 81 ? 24.062 34.099 -2.854 1.00 95.25 81 VAL A O 1
ATOM 690 N N . ILE A 1 82 ? 26.281 34.505 -2.873 1.00 95.12 82 ILE A N 1
ATOM 691 C CA . ILE A 1 82 ? 26.312 35.322 -1.666 1.00 95.12 82 ILE A CA 1
ATOM 692 C C . ILE A 1 82 ? 26.863 36.682 -2.073 1.00 95.12 82 ILE A C 1
ATOM 694 O O . ILE A 1 82 ? 27.974 36.776 -2.593 1.00 95.12 82 ILE A O 1
ATOM 698 N N . SER A 1 83 ? 26.050 37.710 -1.879 1.00 94.12 83 SER A N 1
ATOM 699 C CA . SER A 1 83 ? 26.340 39.105 -2.184 1.00 94.12 83 SER A CA 1
ATOM 700 C C . SER A 1 83 ? 26.472 39.886 -0.888 1.00 94.12 83 SER A C 1
ATOM 702 O O . SER A 1 83 ? 25.678 39.652 0.021 1.00 94.12 83 SER A O 1
ATOM 704 N N . LYS A 1 84 ? 27.407 40.835 -0.821 1.00 93.12 84 LYS A N 1
ATOM 705 C CA . LYS A 1 84 ? 27.501 41.814 0.265 1.00 93.12 84 LYS A CA 1
ATOM 706 C C . LYS A 1 84 ? 27.444 43.232 -0.293 1.00 93.12 84 LYS A C 1
ATOM 708 O O . LYS A 1 84 ? 28.284 43.617 -1.106 1.00 93.12 84 LYS A O 1
ATOM 713 N N . ASP A 1 85 ? 26.465 44.005 0.164 1.00 89.69 85 ASP A N 1
ATOM 714 C CA . ASP A 1 85 ? 26.324 45.422 -0.162 1.00 89.69 85 ASP A CA 1
ATOM 715 C C . ASP A 1 85 ? 27.454 46.240 0.498 1.00 89.69 85 ASP A C 1
ATOM 717 O O . ASP A 1 85 ? 27.744 46.095 1.691 1.00 89.69 85 ASP A O 1
ATOM 721 N N . TYR A 1 86 ? 28.046 47.174 -0.247 1.00 88.19 86 TYR A N 1
ATOM 722 C CA . TYR A 1 86 ? 28.975 48.178 0.273 1.00 88.19 86 TYR A CA 1
ATOM 723 C C . TYR A 1 86 ? 28.754 49.549 -0.381 1.00 88.19 86 TYR A C 1
ATOM 725 O O . TYR A 1 86 ? 28.004 49.701 -1.343 1.00 88.19 86 TYR A O 1
ATOM 733 N N . ILE A 1 87 ? 29.385 50.584 0.180 1.00 87.50 87 ILE A N 1
ATOM 734 C CA . ILE A 1 87 ? 29.432 51.919 -0.426 1.00 87.50 87 ILE A CA 1
ATOM 735 C C . ILE A 1 87 ? 30.801 52.085 -1.077 1.00 87.50 87 ILE A C 1
ATOM 737 O O . ILE A 1 87 ? 31.820 52.020 -0.385 1.00 87.50 87 ILE A O 1
ATOM 741 N N . ASN A 1 88 ? 30.834 52.265 -2.395 1.00 86.12 88 ASN A N 1
ATOM 742 C CA . ASN A 1 88 ? 32.086 52.372 -3.139 1.00 86.12 88 ASN A CA 1
ATOM 743 C C . ASN A 1 88 ? 32.785 53.731 -2.904 1.00 86.12 88 ASN A C 1
ATOM 745 O O . ASN A 1 88 ? 32.268 54.624 -2.227 1.00 86.12 88 ASN A O 1
ATOM 749 N N . ALA A 1 89 ? 33.984 53.906 -3.470 1.00 86.50 89 ALA A N 1
ATOM 750 C CA . ALA A 1 89 ? 34.776 55.132 -3.304 1.00 86.50 89 ALA A CA 1
ATOM 751 C C . ALA A 1 89 ? 34.081 56.404 -3.838 1.00 86.50 89 ALA A C 1
ATOM 753 O O . ALA A 1 89 ? 34.461 57.514 -3.459 1.00 86.50 89 ALA A O 1
ATOM 754 N N . GLU A 1 90 ? 33.071 56.249 -4.696 1.00 88.44 90 GLU A N 1
ATOM 755 C CA . GLU A 1 90 ? 32.271 57.332 -5.275 1.00 88.44 90 GLU A CA 1
ATOM 756 C C . GLU A 1 90 ? 31.027 57.659 -4.426 1.00 88.44 90 GLU A C 1
ATOM 758 O O . GLU A 1 90 ? 30.327 58.635 -4.695 1.00 88.44 90 GLU A O 1
ATOM 763 N N . GLY A 1 91 ? 30.787 56.904 -3.348 1.00 87.75 91 GLY A N 1
ATOM 764 C CA . GLY A 1 91 ? 29.632 57.068 -2.467 1.00 87.75 91 GLY A CA 1
ATOM 765 C C . GLY A 1 91 ? 28.365 56.374 -2.972 1.00 87.75 91 GLY A C 1
ATOM 766 O O . GLY A 1 91 ? 27.286 56.624 -2.430 1.00 87.75 91 GLY A O 1
ATOM 767 N N . GLU A 1 92 ? 28.471 55.522 -3.993 1.00 86.75 92 GLU A N 1
ATOM 768 C CA . GLU A 1 92 ? 27.346 54.783 -4.566 1.00 86.75 92 GLU A CA 1
ATOM 769 C C . GLU A 1 92 ? 27.175 53.417 -3.887 1.00 86.75 92 GLU A C 1
ATOM 771 O O . GLU A 1 92 ? 28.141 52.822 -3.405 1.00 86.75 92 GLU A O 1
ATOM 776 N N . LYS A 1 93 ? 25.927 52.928 -3.832 1.00 86.94 93 LYS A N 1
ATOM 777 C CA . LYS A 1 93 ? 25.635 51.566 -3.372 1.00 86.94 93 LYS A CA 1
ATOM 778 C C . LYS A 1 93 ? 26.102 50.575 -4.423 1.00 86.94 93 LYS A C 1
ATOM 780 O O . LYS A 1 93 ? 25.694 50.671 -5.578 1.00 86.94 93 LYS A O 1
ATOM 785 N N . ASP A 1 94 ? 26.886 49.612 -3.985 1.00 89.44 94 ASP A N 1
ATOM 786 C CA . ASP A 1 94 ? 27.467 48.583 -4.824 1.00 89.44 94 ASP A CA 1
ATOM 787 C C . ASP A 1 94 ? 27.463 47.238 -4.096 1.00 89.44 94 ASP A C 1
ATOM 789 O O . ASP A 1 94 ? 27.091 47.180 -2.922 1.00 89.44 94 ASP A O 1
ATOM 793 N N . ALA A 1 95 ? 27.853 46.164 -4.776 1.00 90.81 95 ALA A N 1
ATOM 794 C CA . ALA A 1 95 ? 27.937 44.848 -4.157 1.00 90.81 95 ALA A CA 1
ATOM 795 C C . ALA A 1 95 ? 29.108 44.021 -4.687 1.00 90.81 95 ALA A C 1
ATOM 797 O O . ALA A 1 95 ? 29.443 44.072 -5.869 1.00 90.81 95 ALA A O 1
ATOM 798 N N . GLU A 1 96 ? 29.703 43.230 -3.799 1.00 93.44 96 GLU A N 1
ATOM 799 C CA . GLU A 1 96 ? 30.639 42.160 -4.147 1.00 93.44 96 GLU A CA 1
ATOM 800 C C . GLU A 1 96 ? 29.937 40.813 -3.995 1.00 93.44 96 GLU A C 1
ATOM 802 O O . GLU A 1 96 ? 29.202 40.592 -3.029 1.00 93.44 96 GLU A O 1
ATOM 807 N N . MET A 1 97 ? 30.143 39.911 -4.957 1.00 95.06 97 MET A N 1
ATOM 808 C CA . MET A 1 97 ? 29.456 38.622 -4.981 1.00 95.06 97 MET A CA 1
ATOM 809 C C . MET A 1 97 ? 30.418 37.457 -5.179 1.00 95.06 97 MET A C 1
ATOM 811 O O . MET A 1 97 ? 31.304 37.488 -6.037 1.00 95.06 97 MET A O 1
ATOM 815 N N . TYR A 1 98 ? 30.159 36.376 -4.447 1.00 96.81 98 TYR A N 1
ATOM 816 C CA . TYR A 1 98 ? 30.729 35.064 -4.720 1.00 96.81 98 TYR A CA 1
ATOM 817 C C . TYR A 1 98 ? 29.649 34.123 -5.232 1.00 96.81 98 TYR A C 1
ATOM 819 O O . TYR A 1 98 ? 28.569 33.997 -4.653 1.00 96.81 98 TYR A O 1
ATOM 827 N N . HIS A 1 99 ? 29.956 33.436 -6.326 1.00 95.25 99 HIS A N 1
ATOM 828 C CA . HIS A 1 99 ? 29.087 32.440 -6.932 1.00 95.25 99 HIS A CA 1
ATOM 829 C C . HIS A 1 99 ? 29.700 31.055 -6.778 1.00 95.25 99 HIS A C 1
ATOM 831 O O . HIS A 1 99 ? 30.774 30.779 -7.313 1.00 95.25 99 HIS A O 1
ATOM 837 N N . TYR A 1 100 ? 28.979 30.175 -6.100 1.00 95.25 100 TYR A N 1
ATOM 838 C CA . TYR A 1 100 ? 29.365 28.804 -5.816 1.00 95.25 100 TYR A CA 1
ATOM 839 C C . TYR A 1 100 ? 28.600 27.884 -6.763 1.00 95.25 100 TYR A C 1
ATOM 841 O O . TYR A 1 100 ? 27.373 27.803 -6.699 1.00 95.25 100 TYR A O 1
ATOM 849 N N . PHE A 1 101 ? 29.313 27.208 -7.659 1.00 91.25 101 PHE A N 1
ATOM 850 C CA . PHE A 1 101 ? 28.720 26.348 -8.679 1.00 91.25 101 PHE A CA 1
ATOM 851 C C . PHE A 1 101 ? 29.013 24.872 -8.427 1.00 91.25 101 PHE A C 1
ATOM 853 O O . PHE A 1 101 ? 30.169 24.469 -8.257 1.00 91.25 101 PHE A O 1
ATOM 860 N N . ILE A 1 102 ? 27.959 24.060 -8.517 1.00 87.62 102 ILE A N 1
ATOM 861 C CA . ILE A 1 102 ? 28.029 22.604 -8.590 1.00 87.62 102 ILE A CA 1
ATOM 862 C C . ILE A 1 102 ? 27.542 22.161 -9.962 1.00 87.62 102 ILE A C 1
ATOM 864 O O . ILE A 1 102 ? 26.379 22.334 -10.313 1.00 87.62 102 ILE A O 1
ATOM 868 N N . ARG A 1 103 ? 28.469 21.507 -10.670 1.00 71.44 103 ARG A N 1
ATOM 869 C CA . ARG A 1 103 ? 28.307 20.832 -11.962 1.00 71.44 103 ARG A CA 1
ATOM 870 C C . ARG A 1 103 ? 27.923 21.748 -13.135 1.00 71.44 103 ARG A C 1
ATOM 872 O O . ARG A 1 103 ? 27.048 22.589 -13.060 1.00 71.44 103 ARG A O 1
ATOM 879 N N . ARG A 1 104 ? 28.614 21.508 -14.251 1.00 54.25 104 ARG A N 1
ATOM 880 C CA . ARG A 1 104 ? 28.221 21.821 -15.629 1.00 54.25 104 ARG A CA 1
ATOM 881 C C . ARG A 1 104 ? 28.245 20.488 -16.377 1.00 54.25 104 ARG A C 1
ATOM 883 O O . ARG A 1 104 ? 29.116 19.658 -16.103 1.00 54.25 104 ARG A O 1
ATOM 890 N N . LEU A 1 105 ? 27.321 20.267 -17.309 1.00 51.84 105 LEU A N 1
ATOM 891 C CA . LEU A 1 105 ? 27.306 19.106 -18.214 1.00 51.84 105 LEU A CA 1
ATOM 892 C C . LEU A 1 105 ? 28.720 18.689 -18.679 1.00 51.84 105 LEU A C 1
ATOM 894 O O . LEU A 1 105 ? 29.464 19.500 -19.227 1.00 51.84 105 LEU A O 1
ATOM 898 N N . GLY A 1 106 ? 29.068 17.410 -18.494 1.00 56.31 106 GLY A N 1
ATOM 899 C CA . GLY A 1 106 ? 30.276 16.795 -19.067 1.00 56.31 106 GLY A CA 1
ATOM 900 C C . GLY A 1 106 ? 31.571 16.894 -18.249 1.00 56.31 106 GLY A C 1
ATOM 901 O O . GLY A 1 106 ? 32.591 16.390 -18.714 1.00 56.31 106 GLY A O 1
ATOM 902 N N . LEU A 1 107 ? 31.554 17.485 -17.048 1.00 54.50 107 LEU A N 1
ATOM 903 C CA . LEU A 1 107 ? 32.709 17.514 -16.142 1.00 54.50 107 LEU A CA 1
ATOM 904 C C . LEU A 1 107 ? 32.363 16.848 -14.802 1.00 54.50 107 LEU A C 1
ATOM 906 O O . LEU A 1 107 ? 31.428 17.261 -14.114 1.00 54.50 107 LEU A O 1
ATOM 910 N N . GLU A 1 108 ? 33.123 15.818 -14.422 1.00 58.47 108 GLU A N 1
ATOM 911 C CA . GLU A 1 108 ? 33.176 15.357 -13.032 1.00 58.47 108 GLU A CA 1
ATOM 912 C C . GLU A 1 108 ? 33.937 16.408 -12.225 1.00 58.47 108 GLU A C 1
ATOM 914 O O . GLU A 1 108 ? 35.164 16.477 -12.264 1.00 58.47 108 GLU A O 1
ATOM 919 N N . VAL A 1 109 ? 33.202 17.286 -11.547 1.00 66.81 109 VAL A N 1
ATOM 920 C CA . VAL A 1 109 ? 33.798 18.260 -10.631 1.00 66.81 109 VAL A CA 1
ATOM 921 C C . VAL A 1 109 ? 33.850 17.618 -9.251 1.00 66.81 109 VAL A C 1
ATOM 923 O O . VAL A 1 109 ? 32.814 17.246 -8.706 1.00 66.81 109 VAL A O 1
ATOM 926 N N . SER A 1 110 ? 35.052 17.470 -8.697 1.00 77.06 110 SER A N 1
ATOM 927 C CA . SER A 1 110 ? 35.273 16.953 -7.340 1.00 77.06 110 SER A CA 1
ATOM 928 C C . SER A 1 110 ? 35.169 18.038 -6.261 1.00 77.06 110 SER A C 1
ATOM 930 O O . SER A 1 110 ? 35.347 17.746 -5.083 1.00 77.06 110 SER A O 1
ATOM 932 N N . SER A 1 111 ? 34.934 19.294 -6.652 1.00 85.69 111 SER A N 1
ATOM 933 C CA . SER A 1 111 ? 34.883 20.456 -5.763 1.00 85.69 111 SER A CA 1
ATOM 934 C C . SER A 1 111 ? 33.900 21.513 -6.272 1.00 85.69 111 SER A C 1
ATOM 936 O O . SER A 1 111 ? 33.540 21.529 -7.451 1.00 85.69 111 SER A O 1
ATOM 938 N N . VAL A 1 112 ? 33.493 22.417 -5.381 1.00 91.12 112 VAL A N 1
ATOM 939 C CA . VAL A 1 112 ? 32.691 23.600 -5.719 1.00 91.12 112 VAL A CA 1
ATOM 940 C C . VAL A 1 112 ? 33.568 24.604 -6.470 1.00 91.12 112 VAL A C 1
ATOM 942 O O . VAL A 1 112 ? 34.694 24.872 -6.053 1.00 91.12 112 VAL A O 1
ATOM 945 N N . LEU A 1 113 ? 33.080 25.143 -7.590 1.00 92.62 113 LEU A N 1
ATOM 946 C CA . LEU A 1 113 ? 33.769 26.219 -8.311 1.00 92.62 113 LEU A CA 1
ATOM 947 C C . LEU A 1 113 ? 33.303 27.567 -7.769 1.00 92.62 113 LEU A C 1
ATOM 949 O O . LEU A 1 113 ? 32.098 27.804 -7.711 1.00 92.62 113 LEU A O 1
ATOM 953 N N . ILE A 1 114 ? 34.242 28.444 -7.417 1.00 94.50 114 ILE A N 1
ATOM 954 C CA . ILE A 1 114 ? 33.937 29.774 -6.885 1.00 94.50 114 ILE A CA 1
ATOM 955 C C . ILE A 1 114 ? 34.297 30.821 -7.931 1.00 94.50 114 ILE A C 1
ATOM 957 O O . ILE A 1 114 ? 35.434 30.872 -8.401 1.00 94.50 114 ILE A O 1
ATOM 961 N N . PHE A 1 115 ? 33.334 31.660 -8.286 1.00 94.62 115 PHE A N 1
ATOM 962 C CA . PHE A 1 115 ? 33.563 32.834 -9.115 1.00 94.62 115 PHE A CA 1
ATOM 963 C C . PHE A 1 115 ? 33.350 34.093 -8.291 1.00 94.62 115 PHE A C 1
ATOM 965 O O . PHE A 1 115 ? 32.424 34.145 -7.487 1.00 94.62 115 PHE A O 1
ATOM 972 N N . TYR A 1 116 ? 34.176 35.099 -8.532 1.00 95.56 116 TYR A N 1
ATOM 973 C CA . TYR A 1 116 ? 34.044 36.430 -7.965 1.00 95.56 116 TYR A CA 1
ATOM 974 C C . TYR A 1 116 ? 33.475 37.398 -9.002 1.00 95.56 116 TYR A C 1
ATOM 976 O O . TYR A 1 116 ? 33.822 37.329 -10.189 1.00 95.56 116 TYR A O 1
ATOM 984 N N . GLN A 1 117 ? 32.606 38.287 -8.536 1.00 93.75 117 GLN A N 1
ATOM 985 C CA . GLN A 1 117 ? 32.071 39.408 -9.289 1.00 93.75 117 GLN A CA 1
ATOM 986 C C . GLN A 1 117 ? 32.227 40.677 -8.450 1.00 93.75 117 GLN A C 1
ATOM 988 O O . GLN A 1 117 ? 31.674 40.783 -7.354 1.00 93.75 117 GLN A O 1
ATOM 993 N N . GLU A 1 118 ? 32.981 41.626 -8.992 1.00 84.56 118 GLU A N 1
ATOM 994 C CA . GLU A 1 118 ? 33.047 42.992 -8.490 1.00 84.56 118 GLU A CA 1
ATOM 995 C C . GLU A 1 118 ? 31.935 43.779 -9.185 1.00 84.56 118 GLU A C 1
ATOM 997 O O . GLU A 1 118 ? 31.820 43.713 -10.409 1.00 84.56 118 GLU A O 1
ATOM 1002 N N . HIS A 1 119 ? 31.131 44.493 -8.402 1.00 84.94 119 HIS A N 1
ATOM 1003 C CA . HIS A 1 119 ? 29.975 45.281 -8.822 1.00 84.94 119 HIS A CA 1
ATOM 1004 C C . HIS A 1 119 ? 28.687 44.509 -9.156 1.00 84.94 119 HIS A C 1
ATOM 1006 O O . HIS A 1 119 ? 28.671 43.391 -9.676 1.00 84.94 119 HIS A O 1
ATOM 1012 N N . ASN A 1 120 ? 27.548 45.164 -8.911 1.00 71.56 120 ASN A N 1
ATOM 1013 C CA . ASN A 1 120 ? 26.206 44.613 -9.158 1.00 71.56 120 ASN A CA 1
ATOM 1014 C C . ASN A 1 120 ? 25.742 44.724 -10.634 1.00 71.56 120 ASN A C 1
ATOM 1016 O O . ASN A 1 120 ? 24.570 44.504 -10.954 1.00 71.56 120 ASN A O 1
ATOM 1020 N N . ALA A 1 121 ? 26.614 45.105 -11.574 1.00 72.44 121 ALA A N 1
ATOM 1021 C CA . ALA A 1 121 ? 26.207 45.243 -12.968 1.00 72.44 121 ALA A CA 1
ATOM 1022 C C . ALA A 1 121 ? 26.155 43.872 -13.665 1.00 72.44 121 ALA A C 1
ATOM 1024 O O . ALA A 1 121 ? 27.148 43.164 -13.791 1.00 72.44 121 ALA A O 1
ATOM 1025 N N . TYR A 1 122 ? 24.985 43.522 -14.212 1.00 59.81 122 TYR A N 1
ATOM 1026 C CA . TYR A 1 122 ? 24.741 42.274 -14.964 1.00 59.81 122 TYR A CA 1
ATOM 1027 C C . TYR A 1 122 ? 25.692 42.031 -16.154 1.00 59.81 122 TYR A C 1
ATOM 1029 O O . TYR A 1 122 ? 25.709 40.935 -16.714 1.00 59.81 122 TYR A O 1
ATOM 1037 N N . SER A 1 123 ? 26.428 43.055 -16.593 1.00 62.72 123 SER A N 1
ATOM 1038 C CA . SER A 1 123 ? 27.389 42.983 -17.695 1.00 62.72 123 SER A CA 1
ATOM 1039 C C . SER A 1 123 ? 28.784 42.512 -17.286 1.00 62.72 123 SER A C 1
ATOM 1041 O O . SER A 1 123 ? 29.596 42.247 -18.177 1.00 62.72 123 SER A O 1
ATOM 1043 N N . ASP A 1 124 ? 29.076 42.430 -15.989 1.00 73.50 124 ASP A N 1
ATOM 1044 C CA . ASP A 1 124 ? 30.432 42.179 -15.519 1.00 73.50 124 ASP A CA 1
ATOM 1045 C C . ASP A 1 124 ? 30.807 40.699 -15.618 1.00 73.50 124 ASP A C 1
ATOM 1047 O O . ASP A 1 124 ? 29.992 39.785 -15.462 1.00 73.50 124 ASP A O 1
ATOM 1051 N N . GLN A 1 125 ? 32.066 40.452 -15.983 1.00 80.00 125 GLN A N 1
ATOM 1052 C CA . GLN A 1 125 ? 32.562 39.100 -16.204 1.00 80.00 125 GLN A CA 1
ATOM 1053 C C . GLN A 1 125 ? 32.888 38.420 -14.876 1.00 80.00 125 GLN A C 1
ATOM 1055 O O . GLN A 1 125 ? 33.725 38.892 -14.112 1.00 80.00 125 GLN A O 1
ATOM 1060 N N . LEU A 1 126 ? 32.290 37.247 -14.664 1.00 90.62 126 LEU A N 1
ATOM 1061 C CA . LEU A 1 126 ? 32.637 36.357 -13.560 1.00 90.62 126 LEU A CA 1
ATOM 1062 C C . LEU A 1 126 ? 34.093 35.890 -13.674 1.00 90.62 126 LEU A C 1
ATOM 1064 O O . LEU A 1 126 ? 34.476 35.262 -14.667 1.00 90.62 126 LEU A O 1
ATOM 1068 N N . SER A 1 127 ? 34.881 36.128 -12.628 1.00 92.38 127 SER A N 1
ATOM 1069 C CA . SER A 1 127 ? 36.275 35.688 -12.543 1.00 92.38 127 SER A CA 1
ATOM 1070 C C . SER A 1 127 ? 36.374 34.408 -11.721 1.00 92.38 127 SER A C 1
ATOM 1072 O O . SER A 1 127 ? 36.026 34.399 -10.545 1.00 92.38 127 SER A O 1
ATOM 1074 N N . LEU A 1 128 ? 36.828 33.307 -12.331 1.00 93.62 128 LEU A N 1
ATOM 1075 C CA . LEU A 1 128 ? 37.051 32.049 -11.609 1.00 93.62 128 LEU A CA 1
ATOM 1076 C C . LEU A 1 128 ? 38.202 32.229 -10.614 1.00 93.62 128 LEU A C 1
ATOM 1078 O O . LEU A 1 128 ? 39.318 32.533 -11.036 1.00 93.62 128 LEU A O 1
ATOM 1082 N N . LEU A 1 129 ? 37.942 31.977 -9.331 1.00 94.06 129 LEU A N 1
ATOM 1083 C CA . LEU A 1 129 ? 38.975 32.010 -8.304 1.00 94.06 129 LEU A CA 1
ATOM 1084 C C . LEU A 1 129 ? 39.907 30.806 -8.439 1.00 94.06 129 LEU A C 1
ATOM 1086 O O . LEU A 1 129 ? 39.488 29.663 -8.641 1.00 94.06 129 LEU A O 1
ATOM 1090 N N . THR A 1 130 ? 41.199 31.073 -8.314 1.00 91.69 130 THR A N 1
ATOM 1091 C CA . THR A 1 130 ? 42.281 30.094 -8.375 1.00 91.69 130 THR A CA 1
ATOM 1092 C C . THR A 1 130 ? 43.095 30.141 -7.084 1.00 91.69 130 THR A C 1
ATOM 1094 O O . THR A 1 130 ? 42.998 31.112 -6.342 1.00 91.69 130 THR A O 1
ATOM 1097 N N . PRO A 1 131 ? 43.989 29.171 -6.814 1.00 92.50 131 PRO A N 1
ATOM 1098 C CA . PRO A 1 131 ? 44.850 29.218 -5.627 1.00 92.50 131 PRO A CA 1
ATOM 1099 C C . PRO A 1 131 ? 45.754 30.460 -5.501 1.00 92.50 131 PRO A C 1
ATOM 1101 O O . PRO A 1 131 ? 46.459 30.582 -4.513 1.00 92.50 131 PRO A O 1
ATOM 1104 N N . LYS A 1 132 ? 45.800 31.348 -6.505 1.00 92.44 132 LYS A N 1
ATOM 1105 C CA . LYS A 1 132 ? 46.512 32.633 -6.427 1.00 92.44 132 LYS A CA 1
ATOM 1106 C C . LYS A 1 132 ? 45.680 33.741 -5.779 1.00 92.44 132 LYS A C 1
ATOM 1108 O O . LYS A 1 132 ? 46.245 34.761 -5.403 1.00 92.44 132 LYS A O 1
ATOM 1113 N N . ASP A 1 133 ? 44.373 33.537 -5.666 1.00 95.06 133 ASP A N 1
ATOM 1114 C CA . ASP A 1 133 ? 43.391 34.500 -5.178 1.00 95.06 133 ASP A CA 1
ATOM 1115 C C . ASP A 1 133 ? 43.061 34.203 -3.703 1.00 95.06 133 ASP A C 1
ATOM 1117 O O . ASP A 1 133 ? 41.897 34.097 -3.320 1.00 95.06 133 ASP A O 1
ATOM 1121 N N . GLU A 1 134 ? 44.102 33.991 -2.884 1.00 93.81 134 GLU A N 1
ATOM 1122 C CA . GLU A 1 134 ? 43.995 33.470 -1.508 1.00 93.81 134 GLU A CA 1
ATOM 1123 C C . GLU A 1 134 ? 43.025 34.292 -0.644 1.00 93.81 134 GLU A C 1
ATOM 1125 O O . GLU A 1 134 ? 42.157 33.720 0.008 1.00 93.81 134 GLU A O 1
ATOM 1130 N N . GLU A 1 135 ? 43.100 35.623 -0.717 1.00 93.75 135 GLU A N 1
ATOM 1131 C CA . GLU A 1 135 ? 42.240 36.538 0.047 1.00 93.75 135 GLU A CA 1
ATOM 1132 C C . GLU A 1 135 ? 40.751 36.383 -0.309 1.00 93.75 135 GLU A C 1
ATOM 1134 O O . GLU A 1 135 ? 39.903 36.250 0.574 1.00 93.75 135 GLU A O 1
ATOM 1139 N N . HIS A 1 136 ? 40.423 36.312 -1.603 1.00 94.38 136 HIS A N 1
ATOM 1140 C CA . HIS A 1 136 ? 39.046 36.103 -2.060 1.00 94.38 136 HIS A CA 1
ATOM 1141 C C . HIS A 1 136 ? 38.528 34.702 -1.722 1.00 94.38 136 HIS A C 1
ATOM 1143 O O . HIS A 1 136 ? 37.348 34.538 -1.422 1.00 94.38 136 HIS A O 1
ATOM 1149 N N . ILE A 1 137 ? 39.393 33.684 -1.742 1.00 93.94 137 ILE A N 1
ATOM 1150 C CA . ILE A 1 137 ? 39.026 32.324 -1.328 1.00 93.94 137 ILE A CA 1
ATOM 1151 C C . ILE A 1 137 ? 38.720 32.282 0.174 1.00 93.94 137 ILE A C 1
ATOM 1153 O O . ILE A 1 137 ? 37.731 31.668 0.578 1.00 93.94 137 ILE A O 1
ATOM 1157 N N . GLU A 1 138 ? 39.535 32.934 1.004 1.00 92.06 138 GLU A N 1
ATOM 1158 C CA . GLU A 1 138 ? 39.294 33.033 2.447 1.00 92.06 138 GLU A CA 1
ATOM 1159 C C . GLU A 1 138 ? 37.973 33.753 2.747 1.00 92.06 138 GLU A C 1
ATOM 1161 O O . GLU A 1 138 ? 37.170 33.254 3.541 1.00 92.06 138 GLU A O 1
ATOM 1166 N N . LEU A 1 139 ? 37.701 34.868 2.062 1.00 92.62 139 LEU A N 1
ATOM 1167 C CA . LEU A 1 139 ? 36.434 35.594 2.180 1.00 92.62 139 LEU A CA 1
ATOM 1168 C C . LEU A 1 139 ? 35.240 34.746 1.731 1.00 92.62 139 LEU A C 1
ATOM 1170 O O . LEU A 1 139 ? 34.270 34.626 2.478 1.00 92.62 139 LEU A O 1
ATOM 1174 N N . ALA A 1 140 ? 35.326 34.096 0.569 1.00 93.88 140 ALA A N 1
ATOM 1175 C CA . ALA A 1 140 ? 34.260 33.237 0.061 1.00 93.88 140 ALA A CA 1
ATOM 1176 C C . ALA A 1 140 ? 33.941 32.078 1.020 1.00 93.88 140 ALA A C 1
ATOM 1178 O O . ALA A 1 140 ? 32.770 31.764 1.235 1.00 93.88 140 ALA A O 1
ATOM 1179 N N . ASN A 1 141 ? 34.953 31.451 1.624 1.00 91.62 141 ASN A N 1
ATOM 1180 C CA . ASN A 1 141 ? 34.751 30.388 2.613 1.00 91.62 141 ASN A CA 1
ATOM 1181 C C . ASN A 1 141 ? 34.119 30.918 3.904 1.00 91.62 141 ASN A C 1
ATOM 1183 O O . ASN A 1 141 ? 33.226 30.279 4.464 1.00 91.62 141 ASN A O 1
ATOM 1187 N N . SER A 1 142 ? 34.567 32.087 4.362 1.00 91.19 142 SER A N 1
ATOM 1188 C CA . SER A 1 142 ? 34.019 32.754 5.543 1.00 91.19 142 SER A CA 1
ATOM 1189 C C . SER A 1 142 ? 32.535 33.079 5.354 1.00 91.19 142 SER A C 1
ATOM 1191 O O . SER A 1 142 ? 31.706 32.704 6.179 1.00 91.19 142 SER A O 1
ATOM 1193 N N . TRP A 1 143 ? 32.173 33.682 4.219 1.00 92.31 143 TRP A N 1
ATOM 1194 C CA . TRP A 1 143 ? 30.786 34.028 3.905 1.00 92.31 143 TRP A CA 1
ATOM 1195 C C . TRP A 1 143 ? 29.903 32.798 3.768 1.00 92.31 143 TRP A C 1
ATOM 1197 O O . TRP A 1 143 ? 28.811 32.764 4.330 1.00 92.31 143 TRP A O 1
ATOM 1207 N N . PHE A 1 144 ? 30.391 31.772 3.070 1.00 93.44 144 PHE A N 1
ATOM 1208 C CA . PHE A 1 144 ? 29.683 30.504 2.953 1.00 93.44 144 PHE A CA 1
ATOM 1209 C C . PHE A 1 144 ? 29.390 29.906 4.331 1.00 93.44 144 PHE A C 1
ATOM 1211 O O . PHE A 1 144 ? 28.248 29.567 4.621 1.00 93.44 144 PHE A O 1
ATOM 1218 N N . THR A 1 145 ? 30.396 29.864 5.207 1.00 88.38 145 THR A N 1
ATOM 1219 C CA . THR A 1 145 ? 30.258 29.350 6.576 1.00 88.38 145 THR A CA 1
ATOM 1220 C C . THR A 1 145 ? 29.195 30.115 7.366 1.00 88.38 145 THR A C 1
ATOM 1222 O O . THR A 1 145 ? 28.336 29.493 7.988 1.00 88.38 145 THR A O 1
ATOM 1225 N N . SER A 1 146 ? 29.219 31.450 7.318 1.00 86.38 146 SER A N 1
ATOM 1226 C CA . SER A 1 146 ? 28.250 32.291 8.029 1.00 86.38 146 SER A CA 1
ATOM 1227 C C . SER A 1 146 ? 26.822 32.100 7.516 1.00 86.38 146 SER A C 1
ATOM 1229 O O . SER A 1 146 ? 25.890 31.998 8.312 1.00 86.38 146 SER A O 1
ATOM 1231 N N . ILE A 1 147 ? 26.640 32.005 6.195 1.00 88.50 147 ILE A N 1
ATOM 1232 C CA . ILE A 1 147 ? 25.324 31.761 5.594 1.00 88.50 147 ILE A CA 1
ATOM 1233 C C . ILE A 1 147 ? 24.816 30.351 5.915 1.00 88.50 147 ILE A C 1
ATOM 1235 O O . ILE A 1 147 ? 23.632 30.196 6.202 1.00 88.50 147 ILE A O 1
ATOM 1239 N N . CYS A 1 148 ? 25.684 29.336 5.941 1.00 88.44 148 CYS A N 1
ATOM 1240 C CA . CYS A 1 148 ? 25.316 28.000 6.414 1.00 88.44 148 CYS A CA 1
ATOM 1241 C C . CYS A 1 148 ? 24.780 28.048 7.846 1.00 88.44 148 CYS A C 1
ATOM 1243 O O . CYS A 1 148 ? 23.672 27.578 8.094 1.00 88.44 148 CYS A O 1
ATOM 1245 N N . ASP A 1 149 ? 25.543 28.633 8.775 1.00 84.50 149 ASP A N 1
ATOM 1246 C CA . ASP A 1 149 ? 25.151 28.723 10.187 1.00 84.50 149 ASP A CA 1
ATOM 1247 C C . ASP A 1 149 ? 23.786 29.409 10.347 1.00 84.50 149 ASP A C 1
ATOM 1249 O O . ASP A 1 149 ? 22.937 28.923 11.100 1.00 84.50 149 ASP A O 1
ATOM 1253 N N . LEU A 1 150 ? 23.548 30.492 9.599 1.00 86.12 150 LEU A N 1
ATOM 1254 C CA . LEU A 1 150 ? 22.271 31.199 9.592 1.00 86.12 150 LEU A CA 1
ATOM 1255 C C . LEU A 1 150 ? 21.128 30.320 9.068 1.00 86.12 150 LEU A C 1
ATOM 1257 O O . LEU A 1 150 ? 20.127 30.155 9.758 1.00 86.12 150 LEU A O 1
ATOM 1261 N N . LEU A 1 151 ? 21.274 29.743 7.872 1.00 88.56 151 LEU A N 1
ATOM 1262 C CA . LEU A 1 151 ? 20.204 28.985 7.215 1.00 88.56 151 LEU A CA 1
ATOM 1263 C C . LEU A 1 151 ? 19.840 27.711 7.976 1.00 88.56 151 LEU A C 1
ATOM 1265 O O . LEU A 1 151 ? 18.658 27.404 8.096 1.00 88.56 151 LEU A O 1
ATOM 1269 N N . TYR A 1 152 ? 20.820 26.984 8.519 1.00 87.75 152 TYR A N 1
ATOM 1270 C CA . TYR A 1 152 ? 20.542 25.814 9.356 1.00 87.75 152 TYR A CA 1
ATOM 1271 C C . TYR A 1 152 ? 19.807 26.202 10.637 1.00 87.75 152 TYR A C 1
ATOM 1273 O O . TYR A 1 152 ? 18.848 25.534 11.017 1.00 87.75 152 TYR A O 1
ATOM 1281 N N . SER A 1 153 ? 20.234 27.284 11.293 1.00 84.38 153 SER A N 1
ATOM 1282 C CA . SER A 1 153 ? 19.602 27.737 12.534 1.00 84.38 153 SER A CA 1
ATOM 1283 C C . SER A 1 153 ? 18.180 28.237 12.285 1.00 84.38 153 SER A C 1
ATOM 1285 O O . SER A 1 153 ? 17.273 27.864 13.023 1.00 84.38 153 SER A O 1
ATOM 1287 N N . ALA A 1 154 ? 17.972 29.007 11.213 1.00 85.38 154 ALA A N 1
ATOM 1288 C CA . ALA A 1 154 ? 16.650 29.452 10.793 1.00 85.38 154 ALA A CA 1
ATOM 1289 C C . ALA A 1 154 ? 15.757 28.256 10.437 1.00 85.38 154 ALA A C 1
ATOM 1291 O O . ALA A 1 154 ? 14.657 28.143 10.961 1.00 85.38 154 ALA A O 1
ATOM 1292 N N . ASN A 1 155 ? 16.240 27.310 9.624 1.00 88.88 155 ASN A N 1
ATOM 1293 C CA . ASN A 1 155 ? 15.475 26.115 9.262 1.00 88.88 155 ASN A CA 1
ATOM 1294 C C . ASN A 1 155 ? 15.052 25.308 10.497 1.00 88.88 155 ASN A C 1
ATOM 1296 O O . ASN A 1 155 ? 13.894 24.928 10.607 1.00 88.88 155 ASN A O 1
ATOM 1300 N N . HIS A 1 156 ? 15.963 25.078 11.446 1.00 84.12 156 HIS A N 1
ATOM 1301 C CA . HIS A 1 156 ? 15.621 24.384 12.687 1.00 84.12 156 HIS A CA 1
ATOM 1302 C C . HIS A 1 156 ? 14.659 25.169 13.573 1.00 84.12 156 HIS A C 1
ATOM 1304 O O . HIS A 1 156 ? 13.832 24.555 14.242 1.00 84.12 156 HIS A O 1
ATOM 1310 N N . PHE A 1 157 ? 14.755 26.498 13.589 1.00 82.62 157 PHE A N 1
ATOM 1311 C CA . PHE A 1 157 ? 13.796 27.335 14.294 1.00 82.62 157 PHE A CA 1
ATOM 1312 C C . PHE A 1 157 ? 12.397 27.200 13.696 1.00 82.62 157 PHE A C 1
ATOM 1314 O O . PHE A 1 157 ? 11.471 26.933 14.448 1.00 82.62 157 PHE A O 1
ATOM 1321 N N . PHE A 1 158 ? 12.248 27.287 12.372 1.00 81.00 158 PHE A N 1
ATOM 1322 C CA . PHE A 1 158 ? 10.950 27.104 11.716 1.00 81.00 158 PHE A CA 1
ATOM 1323 C C . PHE A 1 158 ? 10.407 25.690 11.879 1.00 81.00 158 PHE A C 1
ATOM 1325 O O . PHE A 1 158 ? 9.255 25.525 12.248 1.00 81.00 158 PHE A O 1
ATOM 1332 N N . GLU A 1 159 ? 11.240 24.660 11.724 1.00 80.00 159 GLU A N 1
ATOM 1333 C CA . GLU A 1 159 ? 10.819 23.282 12.001 1.00 80.00 159 GLU A CA 1
ATOM 1334 C C . GLU A 1 159 ? 10.393 23.084 13.460 1.00 80.00 159 GLU A C 1
ATOM 1336 O O . GLU A 1 159 ? 9.533 22.253 13.750 1.00 80.00 159 GLU A O 1
ATOM 1341 N N . PHE A 1 160 ? 11.021 23.796 14.396 1.00 77.50 160 PHE A N 1
ATOM 1342 C CA . PHE A 1 160 ? 10.640 23.764 15.800 1.00 77.50 160 PHE A CA 1
ATOM 1343 C C . PHE A 1 160 ? 9.344 24.537 16.048 1.00 77.50 160 PHE A C 1
ATOM 1345 O O . PHE A 1 160 ? 8.483 24.020 16.749 1.00 77.50 160 PHE A O 1
ATOM 1352 N N . ASP A 1 161 ? 9.187 25.727 15.474 1.00 72.94 161 ASP A N 1
ATOM 1353 C CA . ASP A 1 161 ? 7.989 26.551 15.631 1.00 72.94 161 ASP A CA 1
ATOM 1354 C C . ASP A 1 161 ? 6.771 25.885 14.986 1.00 72.94 161 ASP A C 1
ATOM 1356 O O . ASP A 1 161 ? 5.750 25.746 15.646 1.00 72.94 161 ASP A O 1
ATOM 1360 N N . ASP A 1 162 ? 6.912 25.315 13.785 1.00 71.38 162 ASP A N 1
ATOM 1361 C CA . ASP A 1 162 ? 5.884 24.487 13.146 1.00 71.38 162 ASP A CA 1
ATOM 1362 C C . ASP A 1 162 ? 5.521 23.288 14.028 1.00 71.38 162 ASP A C 1
ATOM 1364 O O . ASP A 1 162 ? 4.348 22.972 14.215 1.00 71.38 162 ASP A O 1
ATOM 1368 N N . LYS A 1 163 ? 6.513 22.616 14.630 1.00 67.50 163 LYS A N 1
ATOM 1369 C CA . LYS A 1 163 ? 6.246 21.526 15.580 1.00 67.50 163 LYS A CA 1
ATOM 1370 C C . LYS A 1 163 ? 5.511 22.017 16.820 1.00 67.50 163 LYS A C 1
ATOM 1372 O O . LYS A 1 163 ? 4.597 21.334 17.262 1.00 67.50 163 LYS A O 1
ATOM 1377 N N . ILE A 1 164 ? 5.881 23.162 17.387 1.00 65.38 164 ILE A N 1
ATOM 1378 C CA . ILE A 1 164 ? 5.212 23.721 18.565 1.00 65.38 164 ILE A CA 1
ATOM 1379 C C . ILE A 1 164 ? 3.799 24.187 18.216 1.00 65.38 164 ILE A C 1
ATOM 1381 O O . ILE A 1 164 ? 2.883 23.884 18.972 1.00 65.38 164 ILE A O 1
ATOM 1385 N N . ALA A 1 165 ? 3.595 24.856 17.084 1.00 66.56 165 ALA A N 1
ATOM 1386 C CA . ALA A 1 165 ? 2.284 25.251 16.587 1.00 66.56 165 ALA A CA 1
ATOM 1387 C C . ALA A 1 165 ? 1.391 24.021 16.387 1.00 66.56 165 ALA A C 1
ATOM 1389 O O . ALA A 1 165 ? 0.309 23.965 16.966 1.00 66.56 165 ALA A O 1
ATOM 1390 N N . ASN A 1 166 ? 1.898 22.987 15.710 1.00 56.69 166 ASN A N 1
ATOM 1391 C CA . ASN A 1 166 ? 1.199 21.713 15.541 1.00 56.69 166 ASN A CA 1
ATOM 1392 C C . ASN A 1 166 ? 0.918 21.025 16.882 1.00 56.69 166 ASN A C 1
ATOM 1394 O O . ASN A 1 166 ? -0.170 20.493 17.071 1.00 56.69 166 ASN A O 1
ATOM 1398 N N . MET A 1 167 ? 1.860 21.048 17.833 1.00 54.31 167 MET A N 1
ATOM 1399 C CA . MET A 1 167 ? 1.663 20.504 19.181 1.00 54.31 167 MET A CA 1
ATOM 1400 C C . MET A 1 167 ? 0.628 21.295 19.982 1.00 54.31 167 MET A C 1
ATOM 1402 O O . MET A 1 167 ? -0.105 20.700 20.762 1.00 54.31 167 MET A O 1
ATOM 1406 N N . VAL A 1 168 ? 0.578 22.621 19.843 1.00 57.69 168 VAL A N 1
ATOM 1407 C CA . VAL A 1 168 ? -0.399 23.483 20.522 1.00 57.69 168 VAL A CA 1
ATOM 1408 C C . VAL A 1 168 ? -1.782 23.298 19.909 1.00 57.69 168 VAL A C 1
ATOM 1410 O O . VAL A 1 168 ? -2.749 23.204 20.657 1.00 57.69 168 VAL A O 1
ATOM 1413 N N . GLU A 1 169 ? -1.878 23.196 18.586 1.00 57.28 169 GLU A N 1
ATOM 1414 C CA . GLU A 1 169 ? -3.117 22.887 17.872 1.00 57.28 169 GLU A CA 1
ATOM 1415 C C . GLU A 1 169 ? -3.630 21.488 18.246 1.00 57.28 169 GLU A C 1
ATOM 1417 O O . GLU A 1 169 ? -4.773 21.355 18.677 1.00 57.28 169 GLU A O 1
ATOM 1422 N N . HIS A 1 170 ? -2.756 20.474 18.256 1.00 55.16 170 HIS A N 1
ATOM 1423 C CA . HIS A 1 170 ? -3.080 19.140 18.773 1.00 55.16 170 HIS A CA 1
ATOM 1424 C C . HIS A 1 170 ? -3.497 19.197 20.249 1.00 55.16 170 HIS A C 1
ATOM 1426 O O . HIS A 1 170 ? -4.552 18.694 20.614 1.00 55.16 170 HIS A O 1
ATOM 1432 N N . ALA A 1 171 ? -2.738 19.862 21.123 1.00 52.28 171 ALA A N 1
ATOM 1433 C CA . ALA A 1 171 ? -3.076 19.971 22.545 1.00 52.28 171 ALA A CA 1
ATOM 1434 C C . ALA A 1 171 ? -4.396 20.721 22.803 1.00 52.28 171 ALA A C 1
ATOM 1436 O O . ALA A 1 171 ? -5.013 20.513 23.846 1.00 52.28 171 ALA A O 1
ATOM 1437 N N . GLN A 1 172 ? -4.831 21.582 21.879 1.00 54.28 172 GLN A N 1
ATOM 1438 C CA . GLN A 1 172 ? -6.151 22.215 21.911 1.00 54.28 172 GLN A CA 1
ATOM 1439 C C . GLN A 1 172 ? -7.270 21.278 21.430 1.00 54.28 172 GLN A C 1
ATOM 1441 O O . GLN A 1 172 ? -8.406 21.461 21.863 1.00 54.28 172 GLN A O 1
ATOM 1446 N N . MET A 1 173 ? -6.967 20.269 20.605 1.00 55.78 173 MET A N 1
ATOM 1447 C CA . MET A 1 173 ? -7.915 19.227 20.183 1.00 55.78 173 MET A CA 1
ATOM 1448 C C . MET A 1 173 ? -8.164 18.160 21.262 1.00 55.78 173 MET A C 1
ATOM 1450 O O . MET A 1 173 ? -9.256 17.603 21.330 1.00 55.78 173 MET A O 1
ATOM 1454 N N . PHE A 1 174 ? -7.198 17.886 22.145 1.00 61.81 174 PHE A N 1
ATOM 1455 C CA . PHE A 1 174 ? -7.332 16.852 23.181 1.00 61.81 174 PHE A CA 1
ATOM 1456 C C . PHE A 1 174 ? -7.802 17.423 24.526 1.00 61.81 174 PHE A C 1
ATOM 1458 O O . PHE A 1 174 ? -6.998 17.850 25.360 1.00 61.81 174 PHE A O 1
ATOM 1465 N N . SER A 1 175 ? -9.103 17.344 24.816 1.00 71.06 175 SER A N 1
ATOM 1466 C CA . SER A 1 175 ? -9.565 17.503 26.198 1.00 71.06 175 SER A CA 1
ATOM 1467 C C . SER A 1 175 ? -9.121 16.293 27.027 1.00 71.06 175 SER A C 1
ATOM 1469 O O . SER A 1 175 ? -9.585 15.168 26.829 1.00 71.06 175 SER A O 1
ATOM 1471 N N . LEU A 1 176 ? -8.223 16.511 27.996 1.00 74.31 176 LEU A N 1
ATOM 1472 C CA . LEU A 1 176 ? -7.835 15.473 28.962 1.00 74.31 176 LEU A CA 1
ATOM 1473 C C . LEU A 1 176 ? -9.050 14.892 29.696 1.00 74.31 176 LEU A C 1
ATOM 1475 O O . LEU A 1 176 ? -8.995 13.739 30.124 1.00 74.31 176 LEU A O 1
ATOM 1479 N N . ASP A 1 177 ? -10.121 15.669 29.842 1.00 80.69 177 ASP A N 1
ATOM 1480 C CA . ASP A 1 177 ? -11.354 15.208 30.467 1.00 80.69 177 ASP A CA 1
ATOM 1481 C C . ASP A 1 177 ? -12.058 14.163 29.589 1.00 80.69 177 ASP A C 1
ATOM 1483 O O . ASP A 1 177 ? -12.444 13.124 30.117 1.00 80.69 177 ASP A O 1
ATOM 1487 N N . VAL A 1 178 ? -12.094 14.348 28.261 1.00 81.69 178 VAL A N 1
ATOM 1488 C CA . VAL A 1 178 ? -12.659 13.377 27.297 1.00 81.69 178 VAL A CA 1
ATOM 1489 C C . VAL A 1 178 ? -11.858 12.072 27.297 1.00 81.69 178 VAL A C 1
ATOM 1491 O O . VAL A 1 178 ? -12.417 10.987 27.420 1.00 81.69 178 VAL A O 1
ATOM 1494 N N . ILE A 1 179 ? -10.521 12.146 27.277 1.00 83.88 179 ILE A N 1
ATOM 1495 C CA . ILE A 1 179 ? -9.662 10.942 27.292 1.00 83.88 179 ILE A CA 1
ATOM 1496 C C . ILE A 1 179 ? -9.864 10.105 28.570 1.00 83.88 179 ILE A C 1
ATOM 1498 O O . ILE A 1 179 ? -9.740 8.874 28.554 1.00 83.88 179 ILE A O 1
ATOM 1502 N N . ASN A 1 180 ? -10.112 10.785 29.692 1.00 84.62 180 ASN A N 1
ATOM 1503 C CA . ASN A 1 180 ? -10.271 10.181 31.014 1.00 84.62 180 ASN A CA 1
ATOM 1504 C C . ASN A 1 180 ? -11.722 9.864 31.371 1.00 84.62 180 ASN A C 1
ATOM 1506 O O . ASN A 1 180 ? -11.963 9.347 32.464 1.00 84.62 180 ASN A O 1
ATOM 1510 N N . GLN A 1 181 ? -12.669 10.196 30.499 1.00 89.00 181 GLN A N 1
ATOM 1511 C CA . GLN A 1 181 ? -14.075 9.964 30.745 1.00 89.00 181 GLN A CA 1
ATOM 1512 C C . GLN A 1 181 ? -14.344 8.465 30.801 1.00 89.00 181 GLN A C 1
ATOM 1514 O O . GLN A 1 181 ? -14.058 7.719 29.866 1.00 89.00 181 GLN A O 1
ATOM 1519 N N . GLU A 1 182 ? -14.890 8.017 31.926 1.00 92.69 182 GLU A N 1
ATOM 1520 C CA . GLU A 1 182 ? -15.356 6.645 32.061 1.00 92.69 182 GLU A CA 1
ATOM 1521 C C . GLU A 1 182 ? -16.761 6.520 31.457 1.00 92.69 182 GLU A C 1
ATOM 1523 O O . GLU A 1 182 ? -17.569 7.437 31.617 1.00 92.69 182 GLU A O 1
ATOM 1528 N N . PRO A 1 183 ? -17.063 5.410 30.766 1.00 92.19 183 PRO A N 1
ATOM 1529 C CA . PRO A 1 183 ? -18.364 5.223 30.144 1.00 92.19 183 PRO A CA 1
ATOM 1530 C C . PRO A 1 183 ? -19.455 5.021 31.197 1.00 92.19 183 PRO A C 1
ATOM 1532 O O . PRO A 1 183 ? -19.296 4.236 32.134 1.00 92.19 183 PRO A O 1
ATOM 1535 N N . ASP A 1 184 ? -20.606 5.665 30.998 1.00 92.00 184 ASP A N 1
ATOM 1536 C CA . ASP A 1 184 ? -21.798 5.471 31.838 1.00 92.00 184 ASP A CA 1
ATOM 1537 C C . ASP A 1 184 ? -22.470 4.102 31.610 1.00 92.00 184 ASP A C 1
ATOM 1539 O O . ASP A 1 184 ? -23.307 3.654 32.401 1.00 92.00 184 ASP A O 1
ATOM 1543 N N . ILE A 1 185 ? -22.097 3.418 30.525 1.00 93.94 185 ILE A N 1
ATOM 1544 C CA . ILE A 1 185 ? -22.623 2.121 30.104 1.00 93.94 185 ILE A CA 1
ATOM 1545 C C . ILE A 1 185 ? -21.466 1.124 30.079 1.00 93.94 185 ILE A C 1
ATOM 1547 O O . ILE A 1 185 ? -20.514 1.304 29.336 1.00 93.94 185 ILE A O 1
ATOM 1551 N N . GLU A 1 186 ? -21.537 0.046 30.862 1.00 95.50 186 GLU A N 1
ATOM 1552 C CA . GLU A 1 186 ? -20.439 -0.937 30.916 1.00 95.50 186 GLU A CA 1
ATOM 1553 C C . GLU A 1 186 ? -20.376 -1.836 29.671 1.00 95.50 186 GLU A C 1
ATOM 1555 O O . GLU A 1 186 ? -19.297 -2.269 29.258 1.00 95.50 186 GLU A O 1
ATOM 1560 N N . THR A 1 187 ? -21.533 -2.156 29.086 1.00 97.12 187 THR A N 1
ATOM 1561 C CA . THR A 1 187 ? -21.648 -3.086 27.957 1.00 97.12 187 THR A CA 1
ATOM 1562 C C . THR A 1 187 ? -22.780 -2.710 27.014 1.00 97.12 187 THR A C 1
ATOM 1564 O O . THR A 1 187 ? -23.852 -2.320 27.480 1.00 97.12 187 THR A O 1
ATOM 1567 N N . ILE A 1 188 ? -22.593 -2.964 25.722 1.00 96.38 188 ILE A N 1
ATOM 1568 C CA . ILE A 1 188 ? -23.624 -2.823 24.688 1.00 96.38 188 ILE A CA 1
ATOM 1569 C C . ILE A 1 188 ? -23.793 -4.131 23.909 1.00 96.38 188 ILE A C 1
ATOM 1571 O O . ILE A 1 188 ? -22.863 -4.935 23.829 1.00 96.38 188 ILE A O 1
ATOM 1575 N N . PHE A 1 189 ? -24.972 -4.349 23.328 1.00 95.69 189 PHE A N 1
ATOM 1576 C CA . PHE A 1 189 ? -25.218 -5.454 22.405 1.00 95.69 189 PHE A CA 1
ATOM 1577 C C . PHE A 1 189 ? -25.499 -4.894 21.013 1.00 95.69 189 PHE A C 1
ATOM 1579 O O . PHE A 1 189 ? -26.497 -4.207 20.817 1.00 95.69 189 PHE A O 1
ATOM 1586 N N . TYR A 1 190 ? -24.623 -5.192 20.060 1.00 93.31 190 TYR A N 1
ATOM 1587 C CA . TYR A 1 190 ? -24.674 -4.650 18.703 1.00 93.31 190 TYR A CA 1
ATOM 1588 C C . TYR A 1 190 ? -24.122 -5.681 17.707 1.00 93.31 190 TYR A C 1
ATOM 1590 O O . TYR A 1 190 ? -23.198 -6.419 18.041 1.00 93.31 190 TYR A O 1
ATOM 1598 N N . ASN A 1 191 ? -24.713 -5.799 16.511 1.00 89.62 191 ASN A N 1
ATOM 1599 C CA . ASN A 1 191 ? -24.352 -6.804 15.491 1.00 89.62 191 ASN A CA 1
ATOM 1600 C C . ASN A 1 191 ? -24.201 -8.243 16.029 1.00 89.62 191 ASN A C 1
ATOM 1602 O O . ASN A 1 191 ? -23.335 -9.001 15.608 1.00 89.62 191 ASN A O 1
ATOM 1606 N N . GLY A 1 192 ? -25.036 -8.633 16.999 1.00 91.31 192 GLY A N 1
ATOM 1607 C CA . GLY A 1 192 ? -24.985 -9.975 17.591 1.00 91.31 192 GLY A CA 1
ATOM 1608 C C . GLY A 1 192 ? -23.852 -10.201 18.601 1.00 91.31 192 GLY A C 1
ATOM 1609 O O . GLY A 1 192 ? -23.749 -11.298 19.148 1.00 91.31 192 GLY A O 1
ATOM 1610 N N . ILE A 1 193 ? -23.043 -9.181 18.896 1.00 96.56 193 ILE A N 1
ATOM 1611 C CA . ILE A 1 193 ? -21.906 -9.235 19.819 1.00 96.56 193 ILE A CA 1
ATOM 1612 C C . ILE A 1 193 ? -22.211 -8.417 21.076 1.00 96.56 193 ILE A C 1
ATOM 1614 O O . ILE A 1 193 ? -22.821 -7.350 21.019 1.00 96.56 193 ILE A O 1
ATOM 1618 N N . ILE A 1 194 ? -21.761 -8.919 22.228 1.00 97.19 194 ILE A N 1
ATOM 1619 C CA . ILE A 1 194 ? -21.704 -8.139 23.467 1.00 97.19 194 ILE A CA 1
ATOM 1620 C C . ILE A 1 194 ? -20.331 -7.476 23.540 1.00 97.19 194 ILE A C 1
ATOM 1622 O O . ILE A 1 194 ? -19.320 -8.162 23.690 1.00 97.19 194 ILE A O 1
ATOM 1626 N N . TYR A 1 195 ? -20.313 -6.151 23.472 1.00 98.19 195 TYR A N 1
ATOM 1627 C CA . TYR A 1 195 ? -19.110 -5.351 23.649 1.00 98.19 195 TYR A CA 1
ATOM 1628 C C . TYR A 1 195 ? -19.050 -4.802 25.063 1.00 98.19 195 TYR A C 1
ATOM 1630 O O . TYR A 1 195 ? -20.054 -4.362 25.622 1.00 98.19 195 TYR A O 1
ATOM 1638 N N . LYS A 1 196 ? -17.848 -4.768 25.619 1.00 98.31 196 LYS A N 1
ATOM 1639 C CA . LYS A 1 196 ? -17.514 -3.951 26.777 1.00 98.31 196 LYS A CA 1
ATOM 1640 C C . LYS A 1 196 ? -17.138 -2.559 26.296 1.00 98.31 196 LYS A C 1
ATOM 1642 O O . LYS A 1 196 ? -16.260 -2.433 25.446 1.00 98.31 196 LYS A O 1
ATOM 1647 N N . VAL A 1 197 ? -17.763 -1.535 26.854 1.00 97.81 197 VAL A N 1
ATOM 1648 C CA . VAL A 1 197 ? -17.412 -0.147 26.549 1.00 97.81 197 VAL A CA 1
ATOM 1649 C C . VAL A 1 197 ? -16.271 0.264 27.470 1.00 97.81 197 VAL A C 1
ATOM 1651 O O . VAL A 1 197 ? -16.300 -0.011 28.674 1.00 97.81 197 VAL A O 1
ATOM 1654 N N . VAL A 1 198 ? -15.227 0.876 26.919 1.00 96.88 198 VAL A N 1
ATOM 1655 C CA . VAL A 1 198 ? -14.081 1.350 27.701 1.00 96.88 198 VAL A CA 1
ATOM 1656 C C . VAL A 1 198 ? -13.682 2.764 27.298 1.00 96.88 198 VAL A C 1
ATOM 1658 O O . VAL A 1 198 ? -13.784 3.140 26.132 1.00 96.88 198 VAL A O 1
ATOM 1661 N N . SER A 1 199 ? -13.183 3.526 28.273 1.00 93.88 199 SER A N 1
ATOM 1662 C CA . SER A 1 199 ? -12.616 4.859 28.060 1.00 93.88 199 SER A CA 1
ATOM 1663 C C . SER A 1 199 ? -11.484 4.846 27.030 1.00 93.88 199 SER A C 1
ATOM 1665 O O . SER A 1 199 ? -10.789 3.835 26.869 1.00 93.88 199 SER A O 1
ATOM 1667 N N . ILE A 1 200 ? -11.248 5.987 26.375 1.00 91.88 200 ILE A N 1
ATOM 1668 C CA . ILE A 1 200 ? -10.158 6.154 25.401 1.00 91.88 200 ILE A CA 1
ATOM 1669 C C . ILE A 1 200 ? -8.814 5.761 26.013 1.00 91.88 200 ILE A C 1
ATOM 1671 O O . ILE A 1 200 ? -8.076 4.966 25.432 1.00 91.88 200 ILE A O 1
ATOM 1675 N N . ARG A 1 201 ? -8.518 6.236 27.233 1.00 91.88 201 ARG A N 1
ATOM 1676 C CA . ARG A 1 201 ? -7.299 5.853 27.963 1.00 91.88 201 ARG A CA 1
ATOM 1677 C C . ARG A 1 201 ? -7.155 4.338 28.088 1.00 91.88 201 ARG A C 1
ATOM 1679 O O . ARG A 1 201 ? -6.061 3.805 27.914 1.00 91.88 201 ARG A O 1
ATOM 1686 N N . LYS A 1 202 ? -8.234 3.641 28.441 1.00 95.12 202 LYS A N 1
ATOM 1687 C CA . LYS A 1 202 ? -8.197 2.196 28.663 1.00 95.12 202 LYS A CA 1
ATOM 1688 C C . LYS A 1 202 ? -8.068 1.427 27.352 1.00 95.12 202 LYS A C 1
ATOM 1690 O O . LYS A 1 202 ? -7.309 0.465 27.324 1.00 95.12 202 LYS A O 1
ATOM 1695 N N . GLY A 1 203 ? -8.740 1.866 26.287 1.00 95.12 203 GLY A N 1
ATOM 1696 C CA . GLY A 1 203 ? -8.539 1.337 24.937 1.00 95.12 203 GLY A CA 1
ATOM 1697 C C . GLY A 1 203 ? -7.087 1.493 24.483 1.00 95.12 203 GLY A C 1
ATOM 1698 O O . GLY A 1 203 ? -6.452 0.514 24.106 1.00 95.12 203 GLY A O 1
ATOM 1699 N N . LEU A 1 204 ? -6.507 2.682 24.649 1.00 93.56 204 LEU A N 1
ATOM 1700 C CA . LEU A 1 204 ? -5.101 2.939 24.333 1.00 93.56 204 LEU A CA 1
ATOM 1701 C C . LEU A 1 204 ? -4.122 2.076 25.133 1.00 93.56 204 LEU A C 1
ATOM 1703 O O . LEU A 1 204 ? -3.158 1.566 24.573 1.00 93.56 204 LEU A O 1
ATOM 1707 N N . GLU A 1 205 ? -4.370 1.852 26.425 1.00 95.06 205 GLU A N 1
ATOM 1708 C CA . GLU A 1 205 ? -3.547 0.927 27.216 1.00 95.06 205 GLU A CA 1
ATOM 1709 C C . GLU A 1 205 ? -3.661 -0.532 26.734 1.00 95.06 205 GLU A C 1
ATOM 1711 O O . GLU A 1 205 ? -2.695 -1.280 26.868 1.00 95.06 205 GLU A O 1
ATOM 1716 N N . ILE A 1 206 ? -4.793 -0.946 26.145 1.00 96.69 206 ILE A N 1
ATOM 1717 C CA . ILE A 1 206 ? -4.933 -2.272 25.509 1.00 96.69 206 ILE A CA 1
ATOM 1718 C C . ILE A 1 206 ? -4.109 -2.347 24.217 1.00 96.69 206 ILE A C 1
ATOM 1720 O O . ILE A 1 206 ? -3.478 -3.369 23.951 1.00 96.69 206 ILE A O 1
ATOM 1724 N N . LEU A 1 207 ? -4.106 -1.274 23.423 1.00 95.56 207 LEU A N 1
ATOM 1725 C CA . LEU A 1 207 ? -3.416 -1.193 22.129 1.00 95.56 207 LEU A CA 1
ATOM 1726 C C . LEU A 1 207 ? -1.917 -0.876 22.241 1.00 95.56 207 LEU A C 1
ATOM 1728 O O . LEU A 1 207 ? -1.181 -0.913 21.253 1.00 95.56 207 LEU A O 1
ATOM 1732 N N . LYS A 1 208 ? -1.452 -0.561 23.447 1.00 93.94 208 LYS A N 1
ATOM 1733 C CA . LYS A 1 208 ? -0.086 -0.135 23.723 1.00 93.94 208 LYS A CA 1
ATOM 1734 C C . LYS A 1 208 ? 0.951 -1.158 23.273 1.00 93.94 208 LYS A C 1
ATOM 1736 O O . LYS A 1 208 ? 0.862 -2.348 23.580 1.00 93.94 208 LYS A O 1
ATOM 1741 N N . GLY A 1 209 ? 1.991 -0.673 22.596 1.00 92.00 209 GLY A N 1
ATOM 1742 C CA . GLY A 1 209 ? 3.086 -1.508 22.105 1.00 92.00 209 GLY A CA 1
ATOM 1743 C C . GLY A 1 209 ? 2.751 -2.337 20.861 1.00 92.00 209 GLY A C 1
ATOM 1744 O O . GLY A 1 209 ? 3.617 -3.086 20.393 1.00 92.00 209 GLY A O 1
ATOM 1745 N N . LEU A 1 210 ? 1.541 -2.215 20.296 1.00 94.56 210 LEU A N 1
ATOM 1746 C CA . LEU A 1 210 ? 1.256 -2.761 18.973 1.00 94.56 210 LEU A CA 1
ATOM 1747 C C . LEU A 1 210 ? 2.082 -2.009 17.930 1.00 94.56 210 LEU A C 1
ATOM 1749 O O . LEU A 1 210 ? 1.999 -0.792 17.789 1.00 94.56 210 LEU A O 1
ATOM 1753 N N . LYS A 1 211 ? 2.896 -2.771 17.206 1.00 93.38 211 LYS A N 1
ATOM 1754 C CA . LYS A 1 211 ? 3.858 -2.268 16.225 1.00 93.38 211 LYS A CA 1
ATOM 1755 C C . LYS A 1 211 ? 3.466 -2.687 14.821 1.00 93.38 211 LYS A C 1
ATOM 1757 O O . LYS A 1 211 ? 3.055 -3.842 14.620 1.00 93.38 211 LYS A O 1
ATOM 1762 N N . GLY A 1 212 ? 3.694 -1.798 13.862 1.00 90.19 212 GLY A N 1
ATOM 1763 C CA . GLY A 1 212 ? 3.467 -2.034 12.441 1.00 90.19 212 GLY A CA 1
ATOM 1764 C C . GLY A 1 212 ? 4.257 -3.213 11.873 1.00 90.19 212 GLY A C 1
ATOM 1765 O O . GLY A 1 212 ? 5.123 -3.824 12.514 1.00 90.19 212 GLY A O 1
ATOM 1766 N N . VAL A 1 213 ? 3.917 -3.595 10.645 1.00 91.12 213 VAL A N 1
ATOM 1767 C CA . VAL A 1 213 ? 4.732 -4.526 9.841 1.00 91.12 213 VAL A CA 1
ATOM 1768 C C . VAL A 1 213 ? 5.877 -3.774 9.155 1.00 91.12 213 VAL A C 1
ATOM 1770 O O . VAL A 1 213 ? 6.991 -4.292 9.090 1.00 91.12 213 VAL A O 1
ATOM 1773 N N . ASN A 1 214 ? 5.606 -2.553 8.694 1.00 86.50 214 ASN A N 1
ATOM 1774 C CA . ASN A 1 214 ? 6.543 -1.628 8.055 1.00 86.50 214 ASN A CA 1
ATOM 1775 C C . ASN A 1 214 ? 7.672 -1.169 8.985 1.00 86.50 214 ASN A C 1
ATOM 1777 O O . ASN A 1 214 ? 8.823 -1.093 8.559 1.00 86.50 214 ASN A O 1
ATOM 1781 N N . ASN A 1 215 ? 7.354 -0.903 10.251 1.00 84.69 215 ASN A N 1
ATOM 1782 C CA . ASN A 1 215 ? 8.298 -0.373 11.219 1.00 84.69 215 ASN A CA 1
ATOM 1783 C C . ASN A 1 215 ? 8.156 -1.094 12.565 1.00 84.69 215 ASN A C 1
ATOM 1785 O O . ASN A 1 215 ? 7.108 -1.081 13.205 1.00 84.69 215 ASN A O 1
ATOM 1789 N N . LYS A 1 216 ? 9.235 -1.753 13.002 1.00 77.62 216 LYS A N 1
ATOM 1790 C CA . LYS A 1 216 ? 9.259 -2.480 14.281 1.00 77.62 216 LYS A CA 1
ATOM 1791 C C . LYS A 1 216 ? 9.499 -1.574 15.480 1.00 77.62 216 LYS A C 1
ATOM 1793 O O . LYS A 1 216 ? 9.375 -2.058 16.600 1.00 77.62 216 LYS A O 1
ATOM 1798 N N . GLU A 1 217 ? 9.868 -0.317 15.281 1.00 83.31 217 GLU A N 1
ATOM 1799 C CA . GLU A 1 217 ? 10.129 0.618 16.379 1.00 83.31 217 GLU A CA 1
ATOM 1800 C C . GLU A 1 217 ? 8.967 1.577 16.634 1.00 83.31 217 GLU A C 1
ATOM 1802 O O . GLU A 1 217 ? 8.875 2.133 17.723 1.00 83.31 217 GLU A O 1
ATOM 1807 N N . GLU A 1 218 ? 8.051 1.705 15.681 1.00 82.44 218 GLU A N 1
ATOM 1808 C CA . GLU A 1 218 ? 6.906 2.605 15.756 1.00 82.44 218 GLU A CA 1
ATOM 1809 C C . GLU A 1 218 ? 5.673 1.909 16.331 1.00 82.44 218 GLU A C 1
ATOM 1811 O O . GLU A 1 218 ? 5.267 0.832 15.880 1.00 82.44 218 GLU A O 1
ATOM 1816 N N . GLU A 1 219 ? 5.101 2.527 17.363 1.00 89.50 219 GLU A N 1
ATOM 1817 C CA . GLU A 1 219 ? 3.813 2.130 17.919 1.00 89.50 219 GLU A CA 1
ATOM 1818 C C . GLU A 1 219 ? 2.694 2.725 17.066 1.00 89.50 219 GLU A C 1
ATOM 1820 O O . GLU A 1 219 ? 2.684 3.923 16.793 1.00 89.50 219 GLU A O 1
ATOM 1825 N N . LEU A 1 220 ? 1.751 1.881 16.650 1.00 90.25 220 LEU A N 1
ATOM 1826 C CA . LEU A 1 220 ? 0.672 2.291 15.749 1.00 90.25 220 LEU A CA 1
ATOM 1827 C C . LEU A 1 220 ? -0.343 3.200 16.443 1.00 90.25 220 LEU A C 1
ATOM 1829 O O . LEU A 1 220 ? -0.831 4.153 15.852 1.00 90.25 220 LEU A O 1
ATOM 1833 N N . TYR A 1 221 ? -0.652 2.906 17.706 1.00 90.06 221 TYR A N 1
ATOM 1834 C CA . TYR A 1 221 ? -1.736 3.554 18.439 1.00 90.06 221 TYR A CA 1
ATOM 1835 C C . TYR A 1 221 ? -1.173 4.366 19.602 1.00 90.06 221 TYR A C 1
ATOM 1837 O O . TYR A 1 221 ? -1.008 3.869 20.718 1.00 90.06 221 TYR A O 1
ATOM 1845 N N . THR A 1 222 ? -0.872 5.629 19.326 1.00 83.19 222 THR A N 1
ATOM 1846 C CA . THR A 1 222 ? -0.440 6.633 20.305 1.00 83.19 222 THR A CA 1
ATOM 1847 C C . THR A 1 222 ? -1.352 7.850 20.198 1.00 83.19 222 THR A C 1
ATOM 1849 O O . THR A 1 222 ? -2.005 8.031 19.180 1.00 83.19 222 THR A O 1
ATOM 1852 N N . LEU A 1 223 ? -1.397 8.715 21.214 1.00 75.38 223 LEU A N 1
ATOM 1853 C CA . LEU A 1 223 ? -2.174 9.962 21.111 1.00 75.38 223 LEU A CA 1
ATOM 1854 C C . LEU A 1 223 ? -1.742 10.835 19.920 1.00 75.38 223 LEU A C 1
ATOM 1856 O O . LEU A 1 223 ? -2.573 11.549 19.377 1.00 75.38 223 LEU A O 1
ATOM 1860 N N . ASP A 1 224 ? -0.477 10.735 19.509 1.00 68.62 224 ASP A N 1
ATOM 1861 C CA . ASP A 1 224 ? 0.087 11.513 18.404 1.00 68.62 224 ASP A CA 1
ATOM 1862 C C . ASP A 1 224 ? -0.270 10.930 17.023 1.00 68.62 224 ASP A C 1
ATOM 1864 O O . ASP A 1 224 ? -0.289 11.660 16.038 1.00 68.62 224 ASP A O 1
ATOM 1868 N N . ASN A 1 225 ? -0.562 9.626 16.946 1.00 69.25 225 ASN A N 1
ATOM 1869 C CA . ASN A 1 225 ? -0.825 8.909 15.689 1.00 69.25 225 ASN A CA 1
ATOM 1870 C C . ASN A 1 225 ? -2.315 8.621 15.455 1.00 69.25 225 ASN A C 1
ATOM 1872 O O . ASN A 1 225 ? -2.689 8.036 14.441 1.00 69.25 225 ASN A O 1
ATOM 1876 N N . LEU A 1 226 ? -3.175 8.981 16.404 1.00 67.94 226 LEU A N 1
ATOM 1877 C CA . LEU A 1 226 ? -4.604 8.731 16.310 1.00 67.94 226 LEU A CA 1
ATOM 1878 C C . LEU A 1 226 ? -5.316 9.865 15.570 1.00 67.94 226 LEU A C 1
ATOM 1880 O O . LEU A 1 226 ? -5.408 10.985 16.067 1.00 67.94 226 LEU A O 1
ATOM 1884 N N . MET A 1 227 ? -5.891 9.539 14.414 1.00 62.19 227 MET A N 1
ATOM 1885 C CA . MET A 1 227 ? -6.848 10.386 13.699 1.00 62.19 227 MET A CA 1
ATOM 1886 C C . MET A 1 227 ? -8.229 10.245 14.361 1.00 62.19 227 MET A C 1
ATOM 1888 O O . MET A 1 227 ? -9.071 9.480 13.893 1.00 62.19 227 MET A O 1
ATOM 1892 N N . TYR A 1 228 ? -8.442 10.918 15.493 1.00 66.19 228 TYR A N 1
ATOM 1893 C CA . TYR A 1 228 ? -9.730 10.927 16.188 1.00 66.19 228 TYR A CA 1
ATOM 1894 C C . TYR A 1 228 ? -10.380 12.303 16.168 1.00 66.19 228 TYR A C 1
ATOM 1896 O O . TYR A 1 228 ? -9.731 13.308 16.454 1.00 66.19 228 TYR A O 1
ATOM 1904 N N . ASP A 1 229 ? -11.688 12.326 15.925 1.00 62.78 229 ASP A N 1
ATOM 1905 C CA . ASP A 1 229 ? -12.518 13.453 16.326 1.00 62.78 229 ASP A CA 1
ATOM 1906 C C . ASP A 1 229 ? -12.827 13.311 17.824 1.00 62.78 229 ASP A C 1
ATOM 1908 O O . ASP A 1 229 ? -13.649 12.495 18.243 1.00 62.78 229 ASP A O 1
ATOM 1912 N N . LEU A 1 230 ? -12.087 14.057 18.643 1.00 65.25 230 LEU A N 1
ATOM 1913 C CA . LEU A 1 230 ? -12.264 14.109 20.099 1.00 65.25 230 LEU A CA 1
ATOM 1914 C C . LEU A 1 230 ? -13.014 15.363 20.543 1.00 65.25 230 LEU A C 1
ATOM 1916 O O . LEU A 1 230 ? -12.895 15.781 21.697 1.00 65.25 230 LEU A O 1
ATOM 1920 N N . SER A 1 231 ? -13.759 15.982 19.625 1.00 61.88 231 SER A N 1
ATOM 1921 C CA . SER A 1 231 ? -14.585 17.138 19.954 1.00 61.88 231 SER A CA 1
ATOM 1922 C C . SER A 1 231 ? -15.801 16.780 20.819 1.00 61.88 231 SER A C 1
ATOM 1924 O O . SER A 1 231 ? -16.298 17.660 21.526 1.00 61.88 231 SER A O 1
ATOM 1926 N N . ASP A 1 232 ? -16.221 15.508 20.839 1.00 64.69 232 ASP A N 1
ATOM 1927 C CA . ASP A 1 232 ? -17.410 15.044 21.557 1.00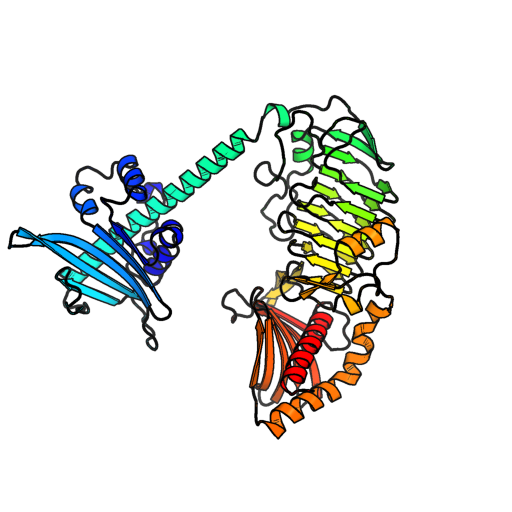 64.69 232 ASP A CA 1
ATOM 1928 C C . ASP A 1 232 ? -17.116 14.355 22.903 1.00 64.69 232 ASP A C 1
ATOM 1930 O O . ASP A 1 232 ? -16.270 13.468 23.042 1.00 64.69 232 ASP A O 1
ATOM 1934 N N . GLU A 1 233 ? -17.889 14.746 23.921 1.00 69.25 233 GLU A N 1
ATOM 1935 C CA . GLU A 1 233 ? -17.807 14.265 25.308 1.00 69.25 233 GLU A CA 1
ATOM 1936 C C . GLU A 1 233 ? -18.468 12.881 25.516 1.00 69.25 233 GLU A C 1
ATOM 1938 O O . GLU A 1 233 ? -18.973 12.610 26.601 1.00 69.25 233 GLU A O 1
ATOM 1943 N N . ASN A 1 234 ? -18.557 11.996 24.512 1.00 85.31 234 ASN A N 1
ATOM 1944 C CA . ASN A 1 234 ? -19.166 10.663 24.698 1.00 85.31 234 ASN A CA 1
ATOM 1945 C C . ASN A 1 234 ? -18.568 9.566 23.805 1.00 85.31 234 ASN A C 1
ATOM 1947 O O . ASN A 1 234 ? -19.279 8.760 23.199 1.00 85.31 234 ASN A O 1
ATOM 1951 N N . SER A 1 235 ? -17.239 9.552 23.739 1.00 89.38 235 SER A N 1
ATOM 1952 C CA . SER A 1 235 ? -16.480 8.767 22.775 1.00 89.38 235 SER A CA 1
ATOM 1953 C C . SER A 1 235 ? -15.665 7.636 23.419 1.00 89.38 235 SER A C 1
ATOM 1955 O O . SER A 1 235 ? -14.906 7.857 24.367 1.00 89.38 235 SER A O 1
ATOM 1957 N N . PHE A 1 236 ? -15.814 6.400 22.923 1.00 94.06 236 PHE A N 1
ATOM 1958 C CA . PHE A 1 236 ? -15.304 5.189 23.584 1.00 94.06 236 PHE A CA 1
ATOM 1959 C C . PHE A 1 236 ? -14.764 4.122 22.626 1.00 94.06 236 PHE A C 1
ATOM 1961 O O . PHE A 1 236 ? -15.017 4.128 21.425 1.00 94.06 236 PHE A O 1
ATOM 1968 N N . PHE A 1 237 ? -14.058 3.133 23.180 1.00 95.88 237 PHE A N 1
ATOM 1969 C CA . PHE A 1 237 ? -13.753 1.886 22.476 1.00 95.88 237 PHE A CA 1
ATOM 1970 C C . PHE A 1 237 ? -14.729 0.779 22.857 1.00 95.88 237 PHE A C 1
ATOM 1972 O O . PHE A 1 237 ? -15.167 0.673 24.007 1.00 95.88 237 PHE A O 1
ATOM 1979 N N . LEU A 1 238 ? -14.976 -0.112 21.903 1.00 97.94 238 LEU A N 1
ATOM 1980 C CA . LEU A 1 238 ? -15.745 -1.332 22.089 1.00 97.94 238 LEU A CA 1
ATOM 1981 C C . LEU A 1 238 ? -14.810 -2.534 22.098 1.00 97.94 238 LEU A C 1
ATOM 1983 O O . LEU A 1 238 ? -14.072 -2.764 21.146 1.00 97.94 238 LEU A O 1
ATOM 1987 N N . VAL A 1 239 ? -14.837 -3.313 23.178 1.00 98.56 239 VAL A N 1
ATOM 1988 C CA . VAL A 1 239 ? -13.908 -4.428 23.396 1.00 98.56 239 VAL A CA 1
ATOM 1989 C C . VAL A 1 239 ? -14.657 -5.747 23.523 1.00 98.56 239 VAL A C 1
ATOM 1991 O O . VAL A 1 239 ? -15.602 -5.862 24.305 1.00 98.56 239 VAL A O 1
ATOM 1994 N N . VAL A 1 240 ? -14.183 -6.768 22.816 1.00 98.44 240 VAL A N 1
ATOM 1995 C CA . VAL A 1 240 ? -14.635 -8.156 22.939 1.00 98.44 240 VAL A CA 1
ATOM 1996 C C . VAL A 1 240 ? -13.491 -8.986 23.511 1.00 98.44 240 VAL A C 1
ATOM 1998 O O . VAL A 1 240 ? -12.430 -9.102 22.904 1.00 98.44 240 VAL A O 1
ATOM 2001 N N . GLU A 1 241 ? -13.678 -9.533 24.714 1.00 96.00 241 GLU A N 1
ATOM 2002 C CA . GLU A 1 241 ? -12.608 -10.230 25.451 1.00 96.00 241 GLU A CA 1
ATOM 2003 C C . GLU A 1 241 ? -12.370 -11.678 24.971 1.00 96.00 241 GLU A C 1
ATOM 2005 O O . GLU A 1 241 ? -11.325 -12.253 25.270 1.00 96.00 241 GLU A O 1
ATOM 2010 N N . SER A 1 242 ? -13.319 -12.270 24.242 1.00 95.81 242 SER A N 1
ATOM 2011 C CA . SER A 1 242 ? -13.257 -13.638 23.708 1.00 95.81 242 SER A CA 1
ATOM 2012 C C . SER A 1 242 ? -13.322 -13.657 22.182 1.00 95.81 242 SER A C 1
ATOM 2014 O O . SER A 1 242 ? -13.584 -12.629 21.561 1.00 95.81 242 SER A O 1
ATOM 2016 N N . ASP A 1 243 ? -13.159 -14.840 21.589 1.00 98.38 243 ASP A N 1
ATOM 2017 C CA . ASP A 1 243 ? -13.443 -15.048 20.167 1.00 98.38 243 ASP A CA 1
ATOM 2018 C C . ASP A 1 243 ? -14.894 -14.655 19.838 1.00 98.38 243 ASP A C 1
ATOM 2020 O O . ASP A 1 243 ? -15.801 -14.831 20.666 1.00 98.38 243 ASP A O 1
ATOM 2024 N N . ALA A 1 244 ? -15.107 -14.134 18.631 1.00 97.94 244 ALA A N 1
ATOM 2025 C CA . ALA A 1 244 ? -16.405 -13.676 18.147 1.00 97.94 244 ALA A CA 1
ATOM 2026 C C . ALA A 1 244 ? -16.736 -14.269 16.773 1.00 97.94 244 ALA A C 1
ATOM 2028 O O . ALA A 1 244 ? -15.869 -14.403 15.911 1.00 97.94 244 ALA A O 1
ATOM 2029 N N . GLU A 1 245 ? -18.013 -14.590 16.563 1.00 97.94 245 GLU A N 1
ATOM 2030 C CA . GLU A 1 245 ? -18.544 -15.033 15.274 1.00 97.94 245 GLU A CA 1
ATOM 2031 C C . GLU A 1 245 ? -19.833 -14.275 14.954 1.00 97.94 245 GLU A C 1
ATOM 2033 O O . GLU A 1 245 ? -20.756 -14.260 15.771 1.00 97.94 245 GLU A O 1
ATOM 2038 N N . VAL A 1 246 ? -19.887 -13.658 13.772 1.00 97.19 246 VAL A N 1
ATOM 2039 C CA . VAL A 1 246 ? -21.057 -12.933 13.252 1.00 97.19 246 VAL A CA 1
ATOM 2040 C C . VAL A 1 246 ? -21.221 -13.155 11.755 1.00 97.19 246 VAL A C 1
ATOM 2042 O O . VAL A 1 246 ? -20.281 -13.556 11.066 1.00 97.19 246 VAL A O 1
ATOM 2045 N N . ASP A 1 247 ? -22.412 -12.882 11.233 1.00 95.00 247 ASP A N 1
ATOM 2046 C CA . ASP A 1 247 ? -22.657 -12.973 9.793 1.00 95.00 247 ASP A CA 1
ATOM 2047 C C . ASP A 1 247 ? -22.066 -11.761 9.063 1.00 95.00 247 ASP A C 1
ATOM 2049 O O . ASP A 1 247 ? -21.239 -11.915 8.162 1.00 95.00 247 ASP A O 1
ATOM 2053 N N . GLU A 1 248 ? -22.415 -10.566 9.534 1.00 95.75 248 GLU A N 1
ATOM 2054 C CA . GLU A 1 248 ? -21.983 -9.278 8.999 1.00 95.75 248 GLU A CA 1
ATOM 2055 C C . GLU A 1 248 ? -21.485 -8.388 10.142 1.00 95.75 248 GLU A C 1
ATOM 2057 O O . GLU A 1 248 ? -22.018 -8.430 11.255 1.00 95.75 248 GLU A O 1
ATOM 2062 N N . LEU A 1 249 ? -20.456 -7.584 9.872 1.00 96.81 249 LEU A N 1
ATOM 2063 C CA . LEU A 1 249 ? -19.908 -6.637 10.835 1.00 96.81 249 LEU A CA 1
ATOM 2064 C C . LEU A 1 249 ? -19.713 -5.265 10.195 1.00 96.81 249 LEU A C 1
ATOM 2066 O O . LEU A 1 249 ? -18.845 -5.085 9.343 1.00 96.81 249 LEU A O 1
ATOM 2070 N N . GLU A 1 250 ? -20.480 -4.287 10.662 1.00 95.19 250 GLU A N 1
ATOM 2071 C CA . GLU A 1 250 ? -20.269 -2.878 10.332 1.00 95.19 250 GLU A CA 1
ATOM 2072 C C . GLU A 1 250 ? -19.535 -2.162 11.468 1.00 95.19 250 GLU A C 1
ATOM 2074 O O . GLU A 1 250 ? -19.962 -2.198 12.627 1.00 95.19 250 GLU A O 1
ATOM 2079 N N . ILE A 1 251 ? -18.431 -1.510 11.114 1.00 94.94 251 ILE A N 1
ATOM 2080 C CA . ILE A 1 251 ? -17.597 -0.683 11.982 1.00 94.94 251 ILE A CA 1
ATOM 2081 C C . ILE A 1 251 ? -18.095 0.757 11.853 1.00 94.94 251 ILE A C 1
ATOM 2083 O O . ILE A 1 251 ? -17.690 1.494 10.957 1.00 94.94 251 ILE A O 1
ATOM 2087 N N . LEU A 1 252 ? -19.035 1.126 12.725 1.00 92.94 252 LEU A N 1
ATOM 2088 C CA . LEU A 1 252 ? -19.665 2.448 12.737 1.00 92.94 252 LEU A CA 1
ATOM 2089 C C . LEU A 1 252 ? -18.998 3.371 13.751 1.00 92.94 252 LEU A C 1
ATOM 2091 O O . LEU A 1 252 ? -18.657 2.925 14.849 1.00 92.94 252 LEU A O 1
ATOM 2095 N N . ASN A 1 253 ? -18.877 4.649 13.394 1.00 91.12 253 ASN A N 1
ATOM 2096 C CA . ASN A 1 253 ? -18.398 5.727 14.262 1.00 91.12 253 ASN A CA 1
ATOM 2097 C C . ASN A 1 253 ? -19.399 6.142 15.340 1.00 91.12 253 ASN A C 1
ATOM 2099 O O . ASN A 1 253 ? -18.993 6.762 16.310 1.00 91.12 253 ASN A O 1
ATOM 2103 N N . PHE A 1 254 ? -20.672 5.775 15.206 1.00 92.12 254 PHE A N 1
ATOM 2104 C CA . PHE A 1 254 ? -21.714 6.121 16.163 1.00 92.12 254 PHE A CA 1
ATOM 2105 C C . PHE A 1 254 ? -22.728 4.985 16.297 1.00 92.12 254 PHE A C 1
ATOM 2107 O O . PHE A 1 254 ? -23.123 4.375 15.299 1.00 92.12 254 PHE A O 1
ATOM 2114 N N . ILE A 1 255 ? -23.172 4.705 17.527 1.00 92.69 255 ILE A N 1
ATOM 2115 C CA . ILE A 1 255 ? -24.245 3.736 17.791 1.00 92.69 255 ILE A CA 1
ATOM 2116 C C . ILE A 1 255 ? -25.458 4.462 18.374 1.00 92.69 255 ILE A C 1
ATOM 2118 O O . ILE A 1 255 ? -25.520 4.735 19.572 1.00 92.69 255 ILE A O 1
ATOM 2122 N N . GLU A 1 256 ? -26.449 4.709 17.512 1.00 91.19 256 GLU A N 1
ATOM 2123 C CA . GLU A 1 256 ? -27.638 5.527 17.798 1.00 91.19 256 GLU A CA 1
ATOM 2124 C C . GLU A 1 256 ? -28.423 5.061 19.029 1.00 91.19 256 GLU A C 1
ATOM 2126 O O . GLU A 1 256 ? -28.761 5.879 19.879 1.00 91.19 256 GLU A O 1
ATOM 2131 N N . ASP A 1 257 ? -28.639 3.751 19.186 1.00 91.88 257 ASP A N 1
ATOM 2132 C CA . ASP A 1 257 ? -29.399 3.186 20.314 1.00 91.88 257 ASP A CA 1
ATOM 2133 C C . ASP A 1 257 ? -28.778 3.480 21.693 1.00 91.88 257 ASP A C 1
ATOM 2135 O O . ASP A 1 257 ? -29.464 3.399 22.717 1.00 91.88 257 ASP A O 1
ATOM 2139 N N . TYR A 1 258 ? -27.480 3.787 21.724 1.00 91.50 258 TYR A N 1
ATOM 2140 C CA . TYR A 1 258 ? -26.722 4.066 22.941 1.00 91.50 258 TYR A CA 1
ATOM 2141 C C . TYR A 1 258 ? -26.218 5.513 23.016 1.00 91.50 258 TYR A C 1
ATOM 2143 O O . TYR A 1 258 ? -25.690 5.891 24.057 1.00 91.50 258 TYR A O 1
ATOM 2151 N N . GLU A 1 259 ? -26.401 6.307 21.954 1.00 91.69 259 GLU A N 1
ATOM 2152 C CA . GLU A 1 259 ? -25.924 7.691 21.828 1.00 91.69 259 GLU A CA 1
ATOM 2153 C C . GLU A 1 259 ? -24.420 7.851 22.143 1.00 91.69 259 GLU A C 1
ATOM 2155 O O . GLU A 1 259 ? -24.020 8.801 22.814 1.00 91.69 259 GLU A O 1
ATOM 2160 N N . ILE A 1 260 ? -23.584 6.911 21.680 1.00 91.75 260 ILE A N 1
ATOM 2161 C CA . ILE A 1 260 ? -22.124 6.927 21.889 1.00 91.75 260 ILE A CA 1
ATOM 2162 C C . ILE A 1 260 ? -21.352 6.978 20.572 1.00 91.75 260 ILE A C 1
ATOM 2164 O O . ILE A 1 260 ? -21.695 6.273 19.616 1.00 91.75 260 ILE A O 1
ATOM 2168 N N . ASP A 1 261 ? -20.260 7.738 20.574 1.00 91.88 261 ASP A N 1
ATOM 2169 C CA . ASP A 1 261 ? -19.262 7.735 19.510 1.00 91.88 261 ASP A CA 1
ATOM 2170 C C . ASP A 1 261 ? -18.231 6.632 19.750 1.00 91.88 261 ASP A C 1
ATOM 2172 O O . ASP A 1 261 ? -17.839 6.327 20.883 1.00 91.88 261 ASP A O 1
ATOM 2176 N N . ILE A 1 262 ? -17.790 6.000 18.669 1.00 92.81 262 ILE A N 1
ATOM 2177 C CA . ILE A 1 262 ? -16.911 4.840 18.699 1.00 92.81 262 ILE A CA 1
ATOM 2178 C C . ILE A 1 262 ? -15.582 5.186 18.047 1.00 92.81 262 ILE A C 1
ATOM 2180 O O . ILE A 1 262 ? -15.500 5.481 16.862 1.00 92.81 262 ILE A O 1
ATOM 2184 N N . GLN A 1 263 ? -14.518 5.076 18.829 1.00 91.44 263 GLN A N 1
ATOM 2185 C CA . GLN A 1 263 ? -13.141 5.303 18.395 1.00 91.44 263 GLN A CA 1
ATOM 2186 C C . GLN A 1 263 ? -12.531 4.046 17.782 1.00 91.44 263 GLN A C 1
ATOM 2188 O O . GLN A 1 263 ? -11.696 4.103 16.883 1.00 91.44 263 GLN A O 1
ATOM 2193 N N . GLY A 1 264 ? -12.970 2.876 18.239 1.00 94.62 264 GLY A N 1
ATOM 2194 C CA . GLY A 1 264 ? -12.497 1.626 17.681 1.00 94.62 264 GLY A CA 1
ATOM 2195 C C . GLY A 1 264 ? -13.146 0.390 18.267 1.00 94.62 264 GLY A C 1
ATOM 2196 O O . GLY A 1 264 ? -13.716 0.403 19.359 1.00 94.62 264 GLY A O 1
ATOM 2197 N N . TYR A 1 265 ? -12.990 -0.697 17.525 1.00 97.81 265 TYR A N 1
ATOM 2198 C CA . TYR A 1 265 ? -13.461 -2.030 17.858 1.00 97.81 265 TYR A CA 1
ATOM 2199 C C . TYR A 1 265 ? -12.240 -2.921 18.081 1.00 97.81 265 TYR A C 1
ATOM 2201 O O . TYR A 1 265 ? -11.410 -3.089 17.187 1.00 97.81 265 TYR A O 1
ATOM 2209 N N . ILE A 1 266 ? -12.122 -3.481 19.282 1.00 98.62 266 ILE A N 1
ATOM 2210 C CA . ILE A 1 266 ? -10.984 -4.294 19.710 1.00 98.62 266 ILE A CA 1
ATOM 2211 C C . ILE A 1 266 ? -11.471 -5.705 20.035 1.00 98.62 266 ILE A C 1
ATOM 2213 O O . ILE A 1 266 ? -12.157 -5.935 21.030 1.00 98.62 266 ILE A O 1
ATOM 2217 N N . PHE A 1 267 ? -11.063 -6.670 19.226 1.00 98.69 267 PHE A N 1
ATOM 2218 C CA . PHE A 1 267 ? -11.277 -8.092 19.446 1.00 98.69 267 PHE A CA 1
ATOM 2219 C C . PHE A 1 267 ? -10.001 -8.690 20.038 1.00 98.69 267 PHE A C 1
ATOM 2221 O O . PHE A 1 267 ? -8.958 -8.727 19.389 1.00 98.69 267 PHE A O 1
ATOM 2228 N N . MET A 1 268 ? -10.065 -9.138 21.293 1.00 98.56 268 MET A N 1
ATOM 2229 C CA . MET A 1 268 ? -8.907 -9.698 22.002 1.00 98.56 268 MET A CA 1
ATOM 2230 C C . MET A 1 268 ? -8.568 -11.131 21.569 1.00 98.56 268 MET A C 1
ATOM 2232 O O . MET A 1 268 ? -7.461 -11.595 21.845 1.00 98.56 268 MET A O 1
ATOM 2236 N N . GLY A 1 269 ? -9.512 -11.823 20.929 1.00 98.31 269 GLY A N 1
ATOM 2237 C CA . GLY A 1 269 ? -9.351 -13.163 20.366 1.00 98.31 269 GLY A CA 1
ATOM 2238 C C . GLY A 1 269 ? -9.465 -13.174 18.842 1.00 98.31 269 GLY A C 1
ATOM 2239 O O . GLY A 1 269 ? -9.185 -12.170 18.180 1.00 98.31 269 GLY A O 1
ATOM 2240 N N . ASP A 1 270 ? -9.891 -14.315 18.309 1.00 98.75 270 ASP A N 1
ATOM 2241 C CA . ASP A 1 270 ? -10.164 -14.493 16.883 1.00 98.75 270 ASP A CA 1
ATOM 2242 C C . ASP A 1 270 ? -11.522 -13.876 16.506 1.00 98.75 270 ASP A C 1
ATOM 2244 O O . ASP A 1 270 ? -12.487 -13.913 17.277 1.00 98.75 270 ASP A O 1
ATOM 2248 N N . LEU A 1 271 ? -11.620 -13.338 15.290 1.00 98.75 271 LEU A N 1
ATOM 2249 C CA . LEU A 1 271 ? -12.861 -12.807 14.733 1.00 98.75 271 LEU A CA 1
ATOM 2250 C C . LEU A 1 271 ? -13.235 -13.570 13.464 1.00 98.75 271 LEU A C 1
ATOM 2252 O O . LEU A 1 271 ? -12.487 -13.595 12.487 1.00 98.75 271 LEU A O 1
ATOM 2256 N N . LYS A 1 272 ? -14.432 -14.153 13.452 1.00 98.62 272 LYS A N 1
ATOM 2257 C CA . LYS A 1 272 ? -15.025 -14.773 12.271 1.00 98.62 272 LYS A CA 1
ATOM 2258 C C . LYS A 1 272 ? -16.248 -13.986 11.813 1.00 98.62 272 LYS A C 1
ATOM 2260 O O . LYS A 1 272 ? -17.249 -13.918 12.515 1.00 98.62 272 LYS A O 1
ATOM 2265 N N . VAL A 1 273 ? -16.185 -13.446 10.607 1.00 97.81 273 VAL A N 1
ATOM 2266 C CA . VAL A 1 273 ? -17.301 -12.774 9.941 1.00 97.81 273 VAL A CA 1
ATOM 2267 C C . VAL A 1 273 ? -17.653 -13.592 8.702 1.00 97.81 273 VAL A C 1
ATOM 2269 O O . VAL A 1 273 ? -16.830 -13.766 7.808 1.00 97.81 273 VAL A O 1
ATOM 2272 N N . THR A 1 274 ? -18.831 -14.206 8.660 1.00 95.69 274 THR A N 1
ATOM 2273 C CA . THR A 1 274 ? -19.087 -15.233 7.633 1.00 95.69 274 THR A CA 1
ATOM 2274 C C . THR A 1 274 ? -19.426 -14.679 6.248 1.00 95.69 274 THR A C 1
ATOM 2276 O O . THR A 1 274 ? -19.240 -15.411 5.272 1.00 95.69 274 THR A O 1
ATOM 2279 N N . ASP A 1 275 ? -19.849 -13.413 6.139 1.00 95.38 275 ASP A N 1
ATOM 2280 C CA . ASP A 1 275 ? -20.187 -12.773 4.862 1.00 95.38 275 ASP A CA 1
ATOM 2281 C C . ASP A 1 275 ? -19.390 -11.485 4.596 1.00 95.38 275 ASP A C 1
ATOM 2283 O O . ASP A 1 275 ? -18.471 -11.499 3.770 1.00 95.38 275 ASP A O 1
ATOM 2287 N N . SER A 1 276 ? -19.683 -10.383 5.296 1.00 96.69 276 SER A N 1
ATOM 2288 C CA . SER A 1 276 ? -19.051 -9.086 5.005 1.00 96.69 276 SER A CA 1
ATOM 2289 C C . SER A 1 276 ? -18.647 -8.277 6.233 1.00 96.69 276 SER A C 1
ATOM 2291 O O . SER A 1 276 ? -19.414 -8.152 7.186 1.00 96.69 276 SER A O 1
ATOM 2293 N N . LEU A 1 277 ? -17.461 -7.668 6.162 1.00 97.75 277 LEU A N 1
ATOM 2294 C CA . LEU A 1 277 ? -16.972 -6.665 7.106 1.00 97.75 277 LEU A CA 1
ATOM 2295 C C . LEU A 1 277 ? -16.823 -5.316 6.401 1.00 97.75 277 LEU A C 1
ATOM 2297 O O . LEU A 1 277 ? -16.211 -5.249 5.334 1.00 97.75 277 LEU A O 1
ATOM 2301 N N . PHE A 1 278 ? -17.331 -4.253 7.021 1.00 96.81 278 PHE A N 1
ATOM 2302 C CA . PHE A 1 278 ? -17.296 -2.899 6.477 1.00 96.81 278 PHE A CA 1
ATOM 2303 C C . PHE A 1 278 ? -16.732 -1.880 7.471 1.00 96.81 278 PHE A C 1
ATOM 2305 O O . PHE A 1 278 ? -17.337 -1.628 8.509 1.00 96.81 278 PHE A O 1
ATOM 2312 N N . CYS A 1 279 ? -15.638 -1.230 7.084 1.00 94.75 279 CYS A N 1
ATOM 2313 C CA . CYS A 1 279 ? -15.176 0.062 7.585 1.00 94.75 279 CYS A CA 1
ATOM 2314 C C . CYS A 1 279 ? -15.315 1.053 6.417 1.00 94.75 279 CYS A C 1
ATOM 2316 O O . CYS A 1 279 ? -14.464 1.070 5.532 1.00 94.75 279 CYS A O 1
ATOM 2318 N N . GLN A 1 280 ? -16.434 1.778 6.324 1.00 85.38 280 GLN A N 1
ATOM 2319 C CA . GLN A 1 280 ? -16.765 2.580 5.128 1.00 85.38 280 GLN A CA 1
ATOM 2320 C C . GLN A 1 280 ? -16.400 4.061 5.235 1.00 85.38 280 GLN A C 1
ATOM 2322 O O . GLN A 1 280 ? -16.334 4.732 4.207 1.00 85.38 280 GLN A O 1
ATOM 2327 N N . GLU A 1 281 ? -16.196 4.575 6.446 1.00 89.31 281 GLU A N 1
ATOM 2328 C CA . GLU A 1 281 ? -15.832 5.977 6.637 1.00 89.31 281 GLU A CA 1
ATOM 2329 C C . GLU A 1 281 ? -14.428 6.226 6.068 1.00 89.31 281 GLU A C 1
ATOM 2331 O O . GLU A 1 281 ? -13.489 5.488 6.367 1.00 89.31 281 GLU A O 1
ATOM 2336 N N . LEU A 1 282 ? -14.300 7.222 5.191 1.00 86.12 282 LEU A N 1
ATOM 2337 C CA . LEU A 1 282 ? -13.092 7.418 4.393 1.00 86.12 282 LEU A CA 1
ATOM 2338 C C . LEU A 1 282 ? -12.005 8.144 5.171 1.00 86.12 282 LEU A C 1
ATOM 2340 O O . LEU A 1 282 ? -10.849 7.782 5.020 1.00 86.12 282 LEU A O 1
ATOM 2344 N N . ASP A 1 283 ? -12.350 9.135 5.992 1.00 78.75 283 ASP A N 1
ATOM 2345 C CA . ASP A 1 283 ? -11.344 9.975 6.655 1.00 78.75 283 ASP A CA 1
ATOM 2346 C C . ASP A 1 283 ? -11.069 9.552 8.103 1.00 78.75 283 ASP A C 1
ATOM 2348 O O . ASP A 1 283 ? -9.925 9.595 8.545 1.00 78.75 283 ASP A O 1
ATOM 2352 N N . PHE A 1 284 ? -12.113 9.153 8.836 1.00 81.25 284 PHE A N 1
ATOM 2353 C CA . PHE A 1 284 ? -12.063 8.947 10.289 1.00 81.25 284 PHE A CA 1
ATOM 2354 C C . PHE A 1 284 ? -12.830 7.694 10.718 1.00 81.25 284 PHE A C 1
ATOM 2356 O O . PHE A 1 284 ? -13.619 7.717 11.665 1.00 81.25 284 PHE A O 1
ATOM 2363 N N . SER A 1 285 ? -12.643 6.582 10.000 1.00 88.44 285 SER A N 1
ATOM 2364 C CA . SER A 1 285 ? -13.251 5.318 10.423 1.00 88.44 285 SER A CA 1
ATOM 2365 C C . SER A 1 285 ? -12.772 4.956 11.825 1.00 88.44 285 SER A C 1
ATOM 2367 O O . SER A 1 285 ? -11.603 5.169 12.149 1.00 88.44 285 SER A O 1
ATOM 2369 N N . PRO A 1 286 ? -13.608 4.330 12.662 1.00 92.88 286 PRO A N 1
ATOM 2370 C CA . PRO A 1 286 ? -13.110 3.702 13.873 1.00 92.88 286 PRO A CA 1
ATOM 2371 C C . PRO A 1 286 ? -12.038 2.674 13.522 1.00 92.88 286 PRO A C 1
ATOM 2373 O O . PRO A 1 286 ? -12.148 1.956 12.517 1.00 92.88 286 PRO A O 1
ATOM 2376 N N . VAL A 1 287 ? -11.013 2.569 14.366 1.00 94.19 287 VAL A N 1
ATOM 2377 C CA . VAL A 1 287 ? -9.989 1.538 14.183 1.00 94.19 287 VAL A CA 1
ATOM 2378 C C . VAL A 1 287 ? -10.612 0.156 14.368 1.00 94.19 287 VAL A C 1
ATOM 2380 O O . VAL A 1 287 ? -11.483 -0.049 15.217 1.00 94.19 287 VAL A O 1
ATOM 2383 N N . LEU A 1 288 ? -10.134 -0.819 13.599 1.00 97.50 288 LEU A N 1
ATOM 2384 C CA . LEU A 1 288 ? -10.460 -2.226 13.823 1.00 97.50 288 LEU A CA 1
ATOM 2385 C C . LEU A 1 288 ? -9.182 -2.934 14.236 1.00 97.50 288 LEU A C 1
ATOM 2387 O O . LEU A 1 288 ? -8.217 -2.974 13.472 1.00 97.50 288 LEU A O 1
ATOM 2391 N N . VAL A 1 289 ? -9.202 -3.526 15.424 1.00 98.44 289 VAL A N 1
ATOM 2392 C CA . VAL A 1 289 ? -8.084 -4.294 15.957 1.00 98.44 289 VAL A CA 1
ATOM 2393 C C . VAL A 1 289 ? -8.558 -5.698 16.287 1.00 98.44 289 VAL A C 1
ATOM 2395 O O . VAL A 1 289 ? -9.418 -5.879 17.141 1.00 98.44 289 VAL A O 1
ATOM 2398 N N . VAL A 1 290 ? -7.971 -6.701 15.642 1.00 98.69 290 VAL A N 1
ATOM 2399 C CA . VAL A 1 290 ? -8.161 -8.119 15.971 1.00 98.69 290 VAL A CA 1
ATOM 2400 C C . VAL A 1 290 ? -6.818 -8.659 16.436 1.00 98.69 290 VAL A C 1
ATOM 2402 O O . VAL A 1 290 ? -5.861 -8.688 15.671 1.00 98.69 290 VAL A O 1
ATOM 2405 N N . MET A 1 291 ? -6.708 -9.049 17.703 1.00 98.50 291 MET A N 1
ATOM 2406 C CA . MET A 1 291 ? -5.449 -9.548 18.266 1.00 98.50 291 MET A CA 1
ATOM 2407 C C . MET A 1 291 ? -5.107 -10.955 17.750 1.00 98.50 291 MET A C 1
ATOM 2409 O O . MET A 1 291 ? -3.926 -11.293 17.653 1.00 98.50 291 MET A O 1
ATOM 2413 N N . GLY A 1 292 ? -6.129 -11.753 17.428 1.00 98.56 292 GLY A N 1
ATOM 2414 C CA . GLY A 1 292 ? -6.017 -13.085 16.837 1.00 98.56 292 GLY A CA 1
ATOM 2415 C C . GLY A 1 292 ? -6.156 -13.101 15.312 1.00 98.56 292 GLY A C 1
ATOM 2416 O O . GLY A 1 292 ? -5.815 -12.136 14.622 1.00 98.56 292 GLY A O 1
ATOM 2417 N N . ASP A 1 293 ? -6.642 -14.224 14.790 1.00 98.81 293 ASP A N 1
ATOM 2418 C CA . ASP A 1 293 ? -6.918 -14.428 13.368 1.00 98.81 293 ASP A CA 1
ATOM 2419 C C . ASP A 1 293 ? -8.254 -13.775 12.956 1.00 98.81 293 ASP A C 1
ATOM 2421 O O . ASP A 1 293 ? -9.221 -13.739 13.720 1.00 98.81 293 ASP A O 1
ATOM 2425 N N . LEU A 1 294 ? -8.323 -13.292 11.711 1.00 98.81 294 LEU A N 1
ATOM 2426 C CA . LEU A 1 294 ? -9.544 -12.805 11.069 1.00 98.81 294 LEU A CA 1
ATOM 2427 C C . LEU A 1 294 ? -9.960 -13.771 9.957 1.00 98.81 294 LEU A C 1
ATOM 2429 O O . LEU A 1 294 ? -9.272 -13.916 8.948 1.00 98.81 294 LEU A O 1
ATOM 2433 N N . VAL A 1 295 ? -11.117 -14.405 10.105 1.00 98.75 295 VAL A N 1
ATOM 2434 C CA . VAL A 1 295 ? -11.740 -15.202 9.044 1.00 98.75 295 VAL A CA 1
ATOM 2435 C C . VAL A 1 295 ? -12.905 -14.405 8.484 1.00 98.75 295 VAL A C 1
ATOM 2437 O O . VAL A 1 295 ? -13.882 -14.174 9.188 1.00 98.75 295 VAL A O 1
ATOM 2440 N N . ILE A 1 296 ? -12.812 -13.991 7.226 1.00 97.50 296 ILE A N 1
ATOM 2441 C CA . ILE A 1 296 ? -13.805 -13.135 6.579 1.00 97.50 296 ILE A CA 1
ATOM 2442 C C . ILE A 1 296 ? -14.036 -13.580 5.141 1.00 97.50 296 ILE A C 1
ATOM 2444 O O . ILE A 1 296 ? -13.083 -13.873 4.436 1.00 97.50 296 ILE A O 1
ATOM 2448 N N . LYS A 1 297 ? -15.277 -13.619 4.650 1.00 96.50 297 LYS A N 1
ATOM 2449 C CA . LYS A 1 297 ? -15.493 -13.842 3.212 1.00 96.50 297 LYS A CA 1
ATOM 2450 C C . LYS A 1 297 ? -15.092 -12.596 2.412 1.00 96.50 297 LYS A C 1
ATOM 2452 O O . LYS A 1 297 ? -14.181 -12.701 1.593 1.00 96.50 297 LYS A O 1
ATOM 2457 N N . ASN A 1 298 ? -15.685 -11.431 2.689 1.00 97.94 298 ASN A N 1
ATOM 2458 C CA . ASN A 1 298 ? -15.320 -10.164 2.043 1.00 97.94 298 ASN A CA 1
ATOM 2459 C C . ASN A 1 298 ? -15.113 -9.022 3.056 1.00 97.94 298 ASN A C 1
ATOM 2461 O O . ASN A 1 298 ? -15.988 -8.763 3.874 1.00 97.94 298 ASN A O 1
ATOM 2465 N N . ALA A 1 299 ? -13.999 -8.296 2.987 1.00 98.06 299 ALA A N 1
ATOM 2466 C CA . ALA A 1 299 ? -13.733 -7.140 3.845 1.00 98.06 299 ALA A CA 1
ATOM 2467 C C . ALA A 1 299 ? -13.535 -5.863 3.027 1.00 98.06 299 ALA A C 1
ATOM 2469 O O . ALA A 1 299 ? -12.890 -5.904 1.980 1.00 98.06 299 ALA A O 1
ATOM 2470 N N . TYR A 1 300 ? -14.035 -4.743 3.541 1.00 97.75 300 TYR A N 1
ATOM 2471 C CA . TYR A 1 300 ? -13.828 -3.406 2.998 1.00 97.75 300 TYR A CA 1
ATOM 2472 C C . TYR A 1 300 ? -13.289 -2.489 4.103 1.00 97.75 300 TYR A C 1
ATOM 2474 O O . TYR A 1 300 ? -13.956 -2.306 5.119 1.00 97.75 300 TYR A O 1
ATOM 2482 N N . PHE A 1 301 ? -12.080 -1.959 3.920 1.00 97.19 301 PHE A N 1
ATOM 2483 C CA . PHE A 1 301 ? -11.322 -1.165 4.888 1.00 97.19 301 PHE A CA 1
ATOM 2484 C C . PHE A 1 301 ? -11.072 0.252 4.367 1.00 97.19 301 PHE A C 1
ATOM 2486 O O . PHE A 1 301 ? -10.643 0.405 3.221 1.00 97.19 301 PHE A O 1
ATOM 2493 N N . CYS A 1 302 ? -11.301 1.263 5.208 1.00 94.31 302 CYS A N 1
ATOM 2494 C CA . CYS A 1 302 ? -11.090 2.684 4.922 1.00 94.31 302 CYS A CA 1
ATOM 2495 C C . CYS A 1 302 ? -10.742 3.463 6.197 1.00 94.31 302 CYS A C 1
ATOM 2497 O O . CYS A 1 302 ? -11.097 3.049 7.298 1.00 94.31 302 CYS A O 1
ATOM 2499 N N . GLY A 1 303 ? -10.099 4.618 6.018 1.00 85.56 303 GLY A N 1
ATOM 2500 C CA . GLY A 1 303 ? -10.126 5.752 6.948 1.00 85.56 303 GLY A CA 1
ATOM 2501 C C . GLY A 1 303 ? -9.469 5.620 8.308 1.00 85.56 303 GLY A C 1
ATOM 2502 O O . GLY A 1 303 ? -9.601 6.540 9.106 1.00 85.56 303 GLY A O 1
ATOM 2503 N N . ASN A 1 304 ? -8.772 4.523 8.604 1.00 90.88 304 ASN A N 1
ATOM 2504 C CA . ASN A 1 304 ? -7.870 4.484 9.753 1.00 90.88 304 ASN A CA 1
ATOM 2505 C C . ASN A 1 304 ? -6.824 3.372 9.648 1.00 90.88 304 ASN A C 1
ATOM 2507 O O . ASN A 1 304 ? -6.816 2.568 8.713 1.00 90.88 304 ASN A O 1
ATOM 2511 N N . VAL A 1 305 ? -5.951 3.308 10.650 1.00 94.25 305 VAL A N 1
ATOM 2512 C CA . VAL A 1 305 ? -5.008 2.211 10.843 1.00 94.25 305 VAL A CA 1
ATOM 2513 C C . VAL A 1 305 ? -5.758 1.015 11.435 1.00 94.25 305 VAL A C 1
ATOM 2515 O O . VAL A 1 305 ? -6.147 1.011 12.603 1.00 94.25 305 VAL A O 1
ATOM 2518 N N . HIS A 1 306 ? -5.971 -0.019 10.626 1.00 97.12 306 HIS A N 1
ATOM 2519 C CA . HIS A 1 306 ? -6.529 -1.298 11.056 1.00 97.12 306 HIS A CA 1
ATOM 2520 C C . HIS A 1 306 ? -5.414 -2.319 11.296 1.00 97.12 306 HIS A C 1
ATOM 2522 O O . HIS A 1 306 ? -4.403 -2.361 10.587 1.00 97.12 306 HIS A O 1
ATOM 2528 N N . TYR A 1 307 ? -5.604 -3.195 12.282 1.00 97.88 307 TYR A N 1
ATOM 2529 C CA . TYR A 1 307 ? -4.582 -4.150 12.697 1.00 97.88 307 TYR A CA 1
ATOM 2530 C C . TYR A 1 307 ? -5.142 -5.538 12.958 1.00 97.88 307 TYR A C 1
ATOM 2532 O O . TYR A 1 307 ? -6.023 -5.721 13.795 1.00 97.88 307 TYR A O 1
ATOM 2540 N N . ILE A 1 308 ? -4.532 -6.529 12.316 1.00 98.69 308 ILE A N 1
ATOM 2541 C CA . ILE A 1 308 ? -4.763 -7.947 12.561 1.00 98.69 308 ILE A CA 1
ATOM 2542 C C . ILE A 1 308 ? -3.455 -8.565 13.071 1.00 98.69 308 ILE A C 1
ATOM 2544 O O . ILE A 1 308 ? -2.450 -8.636 12.354 1.00 98.69 308 ILE A O 1
ATOM 2548 N N . GLY A 1 309 ? -3.456 -8.986 14.335 1.00 98.12 309 GLY A N 1
ATOM 2549 C CA . GLY A 1 309 ? -2.318 -9.599 15.021 1.00 98.12 309 GLY A CA 1
ATOM 2550 C C . GLY A 1 309 ? -2.024 -11.023 14.542 1.00 98.12 309 GLY A C 1
ATOM 2551 O O . GLY A 1 309 ? -0.870 -11.459 14.567 1.00 98.12 309 GLY A O 1
ATOM 2552 N N . GLY A 1 310 ? -3.050 -11.721 14.060 1.00 98.38 310 GLY A N 1
ATOM 2553 C CA . GLY A 1 310 ? -2.961 -13.027 13.426 1.00 98.38 310 GLY A CA 1
ATOM 2554 C C . GLY A 1 310 ? -2.986 -12.971 11.899 1.00 98.38 310 GLY A C 1
ATOM 2555 O O . GLY A 1 310 ? -2.543 -12.013 11.259 1.00 98.38 310 GLY A O 1
ATOM 2556 N N . SER A 1 311 ? -3.454 -14.063 11.308 1.00 98.75 311 SER A N 1
ATOM 2557 C CA . SER A 1 311 ? -3.631 -14.241 9.869 1.00 98.75 311 SER A CA 1
ATOM 2558 C C . SER A 1 311 ? -5.036 -13.835 9.432 1.00 98.75 311 SER A C 1
ATOM 2560 O O . SER A 1 311 ? -5.986 -13.913 10.205 1.00 98.75 311 SER A O 1
ATOM 2562 N N . VAL A 1 312 ? -5.165 -13.423 8.175 1.00 98.81 312 VAL A N 1
ATOM 2563 C CA . VAL A 1 312 ? -6.441 -13.097 7.537 1.00 98.81 312 VAL A CA 1
ATOM 2564 C C . VAL A 1 312 ? -6.739 -14.164 6.492 1.00 98.81 312 VAL A C 1
ATOM 2566 O O . VAL A 1 312 ? -5.901 -14.407 5.623 1.00 98.81 312 VAL A O 1
ATOM 2569 N N . TYR A 1 313 ? -7.924 -14.768 6.556 1.00 98.62 313 TYR A N 1
ATOM 2570 C CA . TYR A 1 313 ? -8.382 -15.789 5.612 1.00 98.62 313 TYR A CA 1
ATOM 2571 C C . TYR A 1 313 ? -9.678 -15.354 4.941 1.00 98.62 313 TYR A C 1
ATOM 2573 O O . TYR A 1 313 ? -10.613 -14.981 5.650 1.00 98.62 313 TYR A O 1
ATOM 2581 N N . GLY A 1 314 ? -9.766 -15.445 3.608 1.00 96.94 314 GLY A N 1
ATOM 2582 C CA . GLY A 1 314 ? -10.968 -14.977 2.916 1.00 96.94 314 GLY A CA 1
ATOM 2583 C C . GLY A 1 314 ? -11.020 -15.049 1.397 1.00 96.94 314 GLY A C 1
ATOM 2584 O O . GLY A 1 314 ? -10.163 -15.638 0.738 1.00 96.94 314 GLY A O 1
ATOM 2585 N N . GLU A 1 315 ? -12.061 -14.445 0.822 1.00 96.56 315 GLU A N 1
ATOM 2586 C CA . GLU A 1 315 ? -12.184 -14.267 -0.626 1.00 96.56 315 GLU A CA 1
ATOM 2587 C C . GLU A 1 315 ? -11.603 -12.924 -1.058 1.00 96.56 315 GLU A C 1
ATOM 2589 O O . GLU A 1 315 ? -10.614 -12.919 -1.790 1.00 96.56 315 GLU A O 1
ATOM 2594 N N . VAL A 1 316 ? -12.172 -11.807 -0.600 1.00 98.19 316 VAL A N 1
ATOM 2595 C CA . VAL A 1 316 ? -11.762 -10.464 -1.035 1.00 98.19 316 VAL A CA 1
ATOM 2596 C C . VAL A 1 316 ? -11.447 -9.571 0.156 1.00 98.19 316 VAL A C 1
ATOM 2598 O O . VAL A 1 316 ? -12.236 -9.461 1.088 1.00 98.19 316 VAL A O 1
ATOM 2601 N N . VAL A 1 317 ? -10.304 -8.894 0.096 1.00 98.44 317 VAL A N 1
ATOM 2602 C CA . VAL A 1 317 ? -9.995 -7.741 0.945 1.00 98.44 317 VAL A CA 1
ATOM 2603 C C . VAL A 1 317 ? -9.880 -6.522 0.046 1.00 98.44 317 VAL A C 1
ATOM 2605 O O . VAL A 1 317 ? -9.115 -6.532 -0.917 1.00 98.44 317 VAL A O 1
ATOM 2608 N N . TYR A 1 318 ? -10.653 -5.493 0.360 1.00 98.31 318 TYR A N 1
ATOM 2609 C CA . TYR A 1 318 ? -10.649 -4.202 -0.304 1.00 98.31 318 TYR A CA 1
ATOM 2610 C C . TYR A 1 318 ? -10.148 -3.152 0.681 1.00 98.31 318 TYR A C 1
ATOM 2612 O O . TYR A 1 318 ? -10.706 -3.022 1.764 1.00 98.31 318 TYR A O 1
ATOM 2620 N N . ALA A 1 319 ? -9.099 -2.424 0.326 1.00 97.81 319 ALA A N 1
ATOM 2621 C CA . ALA A 1 319 ? -8.501 -1.379 1.142 1.00 97.81 319 ALA A CA 1
ATOM 2622 C C . ALA A 1 319 ? -8.468 -0.086 0.328 1.00 97.81 319 ALA A C 1
ATOM 2624 O O . ALA A 1 319 ? -7.946 -0.081 -0.790 1.00 97.81 319 ALA A O 1
ATOM 2625 N N . LYS A 1 320 ? -9.047 0.993 0.853 1.00 95.25 320 LYS A N 1
ATOM 2626 C CA . LYS A 1 320 ? -9.204 2.243 0.114 1.00 95.25 320 LYS A CA 1
ATOM 2627 C C . LYS A 1 320 ? -8.874 3.467 0.956 1.00 95.25 320 LYS A C 1
ATOM 2629 O O . LYS A 1 320 ? -9.263 3.533 2.118 1.00 95.25 320 LYS A O 1
ATOM 2634 N N . TYR A 1 321 ? -8.279 4.446 0.273 1.00 92.56 321 TYR A N 1
ATOM 2635 C CA . TYR A 1 321 ? -8.074 5.825 0.701 1.00 92.56 321 TYR A CA 1
ATOM 2636 C C . TYR A 1 321 ? -6.900 6.037 1.670 1.00 92.56 321 TYR A C 1
ATOM 2638 O O . TYR A 1 321 ? -6.656 5.253 2.585 1.00 92.56 321 TYR A O 1
ATOM 2646 N N . ASN A 1 322 ? -6.166 7.128 1.447 1.00 86.94 322 ASN A N 1
ATOM 2647 C CA . ASN A 1 322 ? -4.816 7.366 1.973 1.00 86.94 322 ASN A CA 1
ATOM 2648 C C . ASN A 1 322 ? -4.744 7.791 3.435 1.00 86.94 322 ASN A C 1
ATOM 2650 O O . ASN A 1 322 ? -3.648 7.916 3.976 1.00 86.94 322 ASN A O 1
ATOM 2654 N N . HIS A 1 323 ? -5.886 8.003 4.081 1.00 87.88 323 HIS A N 1
ATOM 2655 C CA . HIS A 1 323 ? -5.955 8.222 5.526 1.00 87.88 323 HIS A CA 1
ATOM 2656 C C . HIS A 1 323 ? -5.999 6.907 6.322 1.00 87.88 323 HIS A C 1
ATOM 2658 O O . HIS A 1 323 ? -5.999 6.930 7.550 1.00 87.88 323 HIS A O 1
ATOM 2664 N N . GLY A 1 324 ? -6.029 5.755 5.642 1.00 91.12 324 GLY A N 1
ATOM 2665 C CA . GLY A 1 324 ? -6.021 4.444 6.278 1.00 91.12 324 GLY A CA 1
ATOM 2666 C C . GLY A 1 324 ? -4.757 3.628 6.016 1.00 91.12 324 GLY A C 1
ATOM 2667 O O . GLY A 1 324 ? -4.081 3.791 5.004 1.00 91.12 324 GLY A O 1
ATOM 2668 N N . GLU A 1 325 ? -4.488 2.671 6.903 1.00 95.69 325 GLU A N 1
ATOM 2669 C CA . GLU A 1 325 ? -3.478 1.627 6.707 1.00 95.69 325 GLU A CA 1
ATOM 2670 C C . GLU A 1 325 ? -4.023 0.269 7.157 1.00 95.69 325 GLU A C 1
ATOM 2672 O O . GLU A 1 325 ? -4.808 0.177 8.099 1.00 95.69 325 GLU A O 1
ATOM 2677 N N . LEU A 1 326 ? -3.608 -0.816 6.502 1.00 97.81 326 LEU A N 1
ATOM 2678 C CA . LEU A 1 326 ? -3.950 -2.176 6.921 1.00 97.81 326 LEU A CA 1
ATOM 2679 C C . LEU A 1 326 ? -2.690 -2.944 7.309 1.00 97.81 326 LEU A C 1
ATOM 2681 O O . LEU A 1 326 ? -1.848 -3.242 6.461 1.00 97.81 326 LEU A O 1
ATOM 2685 N N . HIS A 1 327 ? -2.589 -3.349 8.573 1.00 98.06 327 HIS A N 1
ATOM 2686 C CA . HIS A 1 327 ? -1.515 -4.214 9.054 1.00 98.06 327 HIS A CA 1
ATOM 2687 C C . HIS A 1 327 ? -1.994 -5.641 9.299 1.00 98.06 327 HIS A C 1
ATOM 2689 O O . HIS A 1 327 ? -2.886 -5.878 10.109 1.00 98.06 327 HIS A O 1
ATOM 2695 N N . VAL A 1 328 ? -1.316 -6.612 8.683 1.00 98.44 328 VAL A N 1
ATOM 2696 C CA . VAL A 1 328 ? -1.523 -8.046 8.937 1.00 98.44 328 VAL A CA 1
ATOM 2697 C C . VAL A 1 328 ? -0.210 -8.666 9.402 1.00 98.44 328 VAL A C 1
ATOM 2699 O O . VAL A 1 328 ? 0.721 -8.856 8.615 1.00 98.44 328 VAL A O 1
ATOM 2702 N N . LYS A 1 329 ? -0.106 -8.981 10.697 1.00 97.25 329 LYS A N 1
ATOM 2703 C CA . LYS A 1 329 ? 1.119 -9.546 11.296 1.00 97.25 329 LYS A CA 1
ATOM 2704 C C . LYS A 1 329 ? 1.306 -11.030 10.992 1.00 97.25 329 LYS A C 1
ATOM 2706 O O . LYS A 1 329 ? 2.439 -11.513 11.038 1.00 97.25 329 LYS A O 1
ATOM 2711 N N . GLY A 1 330 ? 0.233 -11.752 10.694 1.00 97.50 330 GLY A N 1
ATOM 2712 C CA . GLY A 1 330 ? 0.269 -13.139 10.249 1.00 97.50 330 GLY A CA 1
ATOM 2713 C C . GLY A 1 330 ? 0.385 -13.272 8.732 1.00 97.50 330 GLY A C 1
ATOM 2714 O O . GLY A 1 330 ? 1.128 -12.546 8.069 1.00 97.50 330 GLY A O 1
ATOM 2715 N N . THR A 1 331 ? -0.332 -14.251 8.187 1.00 98.31 331 THR A N 1
ATOM 2716 C CA . THR A 1 331 ? -0.434 -14.472 6.739 1.00 98.31 331 THR A CA 1
ATOM 2717 C C . THR A 1 331 ? -1.700 -13.811 6.210 1.00 98.31 331 THR A C 1
ATOM 2719 O O . THR A 1 331 ? -2.756 -13.988 6.805 1.00 98.31 331 THR A O 1
ATOM 2722 N N . LEU A 1 332 ? -1.619 -13.095 5.091 1.00 98.44 332 LEU A N 1
ATOM 2723 C CA . LEU A 1 332 ? -2.805 -12.718 4.320 1.00 98.44 332 LEU A CA 1
ATOM 2724 C C . LEU A 1 332 ? -3.056 -13.808 3.272 1.00 98.44 332 LEU A C 1
ATOM 2726 O O . LEU A 1 332 ? -2.365 -13.848 2.251 1.00 98.44 332 LEU A O 1
ATOM 2730 N N . ASP A 1 333 ? -3.986 -14.714 3.572 1.00 98.12 333 ASP A N 1
ATOM 2731 C CA . ASP A 1 333 ? -4.401 -15.843 2.733 1.00 98.12 333 ASP A CA 1
ATOM 2732 C C . ASP A 1 333 ? -5.804 -15.588 2.168 1.00 98.12 333 ASP A C 1
ATOM 2734 O O . ASP A 1 333 ? -6.828 -16.018 2.705 1.00 98.12 333 ASP A O 1
ATOM 2738 N N . VAL A 1 334 ? -5.846 -14.794 1.099 1.00 97.50 334 VAL A N 1
ATOM 2739 C CA . VAL A 1 334 ? -7.088 -14.380 0.438 1.00 97.50 334 VAL A CA 1
ATOM 2740 C C . VAL A 1 334 ? -6.998 -14.616 -1.059 1.00 97.50 334 VAL A C 1
ATOM 2742 O O . VAL A 1 334 ? -5.914 -14.665 -1.650 1.00 97.50 334 VAL A O 1
ATOM 2745 N N . ARG A 1 335 ? -8.151 -14.739 -1.717 1.00 96.69 335 ARG A N 1
ATOM 2746 C CA . ARG A 1 335 ? -8.168 -14.888 -3.175 1.00 96.69 335 ARG A CA 1
ATOM 2747 C C . ARG A 1 335 ? -7.768 -13.578 -3.848 1.00 96.69 335 ARG A C 1
ATOM 2749 O O . ARG A 1 335 ? -6.862 -13.597 -4.674 1.00 96.69 335 ARG A O 1
ATOM 2756 N N . CYS A 1 336 ? -8.374 -12.460 -3.456 1.00 98.00 336 CYS A N 1
ATOM 2757 C CA . CYS A 1 336 ? -8.102 -11.146 -4.025 1.00 98.00 336 CYS A CA 1
ATOM 2758 C C . CYS A 1 336 ? -7.796 -10.099 -2.953 1.00 98.00 336 CYS A C 1
ATOM 2760 O O . CYS A 1 336 ? -8.546 -9.960 -1.990 1.00 98.00 336 CYS A O 1
ATOM 2762 N N . LEU A 1 337 ? -6.739 -9.318 -3.173 1.00 98.56 337 LEU A N 1
ATOM 2763 C CA . LEU A 1 337 ? -6.509 -8.047 -2.491 1.00 98.56 337 LEU A CA 1
ATOM 2764 C C . LEU A 1 337 ? -6.648 -6.908 -3.503 1.00 98.56 337 LEU A C 1
ATOM 2766 O O . LEU A 1 337 ? -5.936 -6.884 -4.511 1.00 98.56 337 LEU A O 1
ATOM 2770 N N . VAL A 1 338 ? -7.550 -5.974 -3.215 1.00 98.50 338 VAL A N 1
ATOM 2771 C CA . VAL A 1 338 ? -7.650 -4.685 -3.899 1.00 98.50 338 VAL A CA 1
ATOM 2772 C C . VAL A 1 338 ? -7.154 -3.607 -2.949 1.00 98.50 338 VAL A C 1
ATOM 2774 O O . VAL A 1 338 ? -7.597 -3.548 -1.806 1.00 98.50 338 VAL A O 1
ATOM 2777 N N . SER A 1 339 ? -6.222 -2.781 -3.406 1.00 97.69 339 SER A N 1
ATOM 2778 C CA . SER A 1 339 ? -5.688 -1.662 -2.631 1.00 97.69 339 SER A CA 1
ATOM 2779 C C . SER A 1 339 ? -5.652 -0.421 -3.515 1.00 97.69 339 SER A C 1
ATOM 2781 O O . SER A 1 339 ? -4.962 -0.407 -4.537 1.00 97.69 339 SER A O 1
ATOM 2783 N N . VAL A 1 340 ? -6.447 0.581 -3.145 1.00 96.06 340 VAL A N 1
ATOM 2784 C CA . VAL A 1 340 ? -6.598 1.843 -3.873 1.00 96.06 340 VAL A CA 1
ATOM 2785 C C . VAL A 1 340 ? -6.223 2.976 -2.935 1.00 96.06 340 VAL A C 1
ATOM 2787 O O . VAL A 1 340 ? -7.012 3.361 -2.077 1.00 96.06 340 VAL A O 1
ATOM 2790 N N . ASP A 1 341 ? -5.014 3.498 -3.089 1.00 93.81 341 ASP A N 1
ATOM 2791 C CA . ASP A 1 341 ? -4.469 4.604 -2.306 1.00 93.81 341 ASP A CA 1
ATOM 2792 C C . ASP A 1 341 ? -4.403 4.309 -0.799 1.00 93.81 341 ASP A C 1
ATOM 2794 O O . ASP A 1 341 ? -4.363 5.225 0.001 1.00 93.81 341 ASP A O 1
ATOM 2798 N N . MET A 1 342 ? -4.415 3.035 -0.384 1.00 95.69 342 MET A N 1
ATOM 2799 C CA . MET A 1 342 ? -4.353 2.635 1.029 1.00 95.69 342 MET A CA 1
ATOM 2800 C C . MET A 1 342 ? -3.215 1.638 1.263 1.00 95.69 342 MET A C 1
ATOM 2802 O O . MET A 1 342 ? -3.312 0.487 0.804 1.00 95.69 342 MET A O 1
ATOM 2806 N N . PRO A 1 343 ? -2.150 2.031 1.986 1.00 96.62 343 PRO A N 1
ATOM 2807 C CA . PRO A 1 343 ? -1.045 1.147 2.320 1.00 96.62 343 PRO A CA 1
ATOM 2808 C C . PRO A 1 343 ? -1.494 -0.116 3.066 1.00 96.62 343 PRO A C 1
ATOM 2810 O O . PRO A 1 343 ? -2.131 -0.073 4.116 1.00 96.62 343 PRO A O 1
ATOM 2813 N N . CYS A 1 344 ? -1.121 -1.273 2.527 1.00 98.44 344 CYS A N 1
ATOM 2814 C CA . CYS A 1 344 ? -1.357 -2.586 3.114 1.00 98.44 344 CYS A CA 1
ATOM 2815 C C . CYS A 1 344 ? -0.014 -3.236 3.445 1.00 98.44 344 CYS A C 1
ATOM 2817 O O . CYS A 1 344 ? 0.719 -3.649 2.546 1.00 98.44 344 CYS A O 1
ATOM 2819 N N . TYR A 1 345 ? 0.306 -3.368 4.728 1.00 98.00 345 TYR A N 1
ATOM 2820 C CA . TYR A 1 345 ? 1.554 -3.952 5.203 1.00 98.00 345 TYR A CA 1
ATOM 2821 C C . TYR A 1 345 ? 1.332 -5.352 5.766 1.00 98.00 345 TYR A C 1
ATOM 2823 O O . TYR A 1 345 ? 0.743 -5.544 6.833 1.00 98.00 345 TYR A O 1
ATOM 2831 N N . ILE A 1 346 ? 1.853 -6.348 5.059 1.00 98.19 346 ILE A N 1
ATOM 2832 C CA . ILE A 1 346 ? 1.569 -7.757 5.312 1.00 98.19 346 ILE A CA 1
ATOM 2833 C C . ILE A 1 346 ? 2.864 -8.500 5.628 1.00 98.19 346 ILE A C 1
ATOM 2835 O O . ILE A 1 346 ? 3.844 -8.445 4.888 1.00 98.19 346 ILE A O 1
ATOM 2839 N N . ASN A 1 347 ? 2.885 -9.234 6.737 1.00 96.25 347 ASN A N 1
ATOM 2840 C CA . ASN A 1 347 ? 4.074 -9.980 7.137 1.00 96.25 347 ASN A CA 1
ATOM 2841 C C . ASN A 1 347 ? 4.339 -11.191 6.228 1.00 96.25 347 ASN A C 1
ATOM 2843 O O . ASN A 1 347 ? 5.488 -11.474 5.910 1.00 96.25 347 ASN A O 1
ATOM 2847 N N . LYS A 1 348 ? 3.294 -11.903 5.786 1.00 95.94 348 LYS A N 1
ATOM 2848 C CA . LYS A 1 348 ? 3.423 -12.996 4.813 1.00 95.94 348 LYS A CA 1
ATOM 2849 C C . LYS A 1 348 ? 2.296 -12.972 3.781 1.00 95.94 348 LYS A C 1
ATOM 2851 O O . LYS A 1 348 ? 1.125 -13.091 4.130 1.00 95.94 348 LYS A O 1
ATOM 2856 N N . ILE A 1 349 ? 2.664 -12.871 2.506 1.00 95.25 349 ILE A N 1
ATOM 2857 C CA . ILE A 1 349 ? 1.733 -12.849 1.370 1.00 95.25 349 ILE A CA 1
ATOM 2858 C C . ILE A 1 349 ? 1.386 -14.284 0.945 1.00 95.25 349 ILE A C 1
ATOM 2860 O O . ILE A 1 349 ? 2.275 -15.078 0.634 1.00 95.25 349 ILE A O 1
ATOM 2864 N N . CYS A 1 350 ? 0.095 -14.611 0.906 1.00 95.38 350 CYS A N 1
ATOM 2865 C CA . CYS A 1 350 ? -0.457 -15.824 0.297 1.00 95.38 350 CYS A CA 1
ATOM 2866 C C . CYS A 1 350 ? -1.702 -15.450 -0.523 1.00 95.38 350 CYS A C 1
ATOM 2868 O O . CYS A 1 350 ? -2.817 -15.860 -0.233 1.00 95.38 350 CYS A O 1
ATOM 2870 N N . ILE A 1 351 ? -1.511 -14.601 -1.534 1.00 95.12 351 ILE A N 1
ATOM 2871 C CA . ILE A 1 351 ? -2.611 -13.989 -2.288 1.00 95.12 351 ILE A CA 1
ATOM 2872 C C . ILE A 1 351 ? -2.606 -14.511 -3.722 1.00 95.12 351 ILE A C 1
ATOM 2874 O O . ILE A 1 351 ? -1.554 -14.535 -4.371 1.00 95.12 351 ILE A O 1
ATOM 2878 N N . THR A 1 352 ? -3.780 -14.897 -4.233 1.00 92.56 352 THR A N 1
ATOM 2879 C CA . THR A 1 352 ? -3.915 -15.374 -5.623 1.00 92.56 352 THR A CA 1
ATOM 2880 C C . THR A 1 352 ? -3.821 -14.219 -6.621 1.00 92.56 352 THR A C 1
ATOM 2882 O O . THR A 1 352 ? -3.052 -14.298 -7.586 1.00 92.56 352 THR A O 1
ATOM 2885 N N . CYS A 1 353 ? -4.571 -13.141 -6.383 1.00 96.19 353 CYS A N 1
ATOM 2886 C CA . CYS A 1 353 ? -4.556 -11.940 -7.206 1.00 96.19 353 CYS A CA 1
ATOM 2887 C C . CYS A 1 353 ? -4.485 -10.648 -6.379 1.00 96.19 353 CYS A C 1
ATOM 2889 O O . CYS A 1 353 ? -5.165 -10.468 -5.376 1.00 96.19 353 CYS A O 1
ATOM 2891 N N . ILE A 1 354 ? -3.652 -9.732 -6.851 1.00 98.06 354 ILE A N 1
ATOM 2892 C CA . ILE A 1 354 ? -3.497 -8.359 -6.372 1.00 98.06 354 ILE A CA 1
ATOM 2893 C C . ILE A 1 354 ? -3.886 -7.408 -7.502 1.00 98.06 354 ILE A C 1
ATOM 2895 O O . ILE A 1 354 ? -3.397 -7.574 -8.629 1.00 98.06 354 ILE A O 1
ATOM 2899 N N . ILE A 1 355 ? -4.719 -6.423 -7.171 1.00 98.00 355 ILE A N 1
ATOM 2900 C CA . ILE A 1 355 ? -5.021 -5.235 -7.973 1.00 98.00 355 ILE A CA 1
ATOM 2901 C C . ILE A 1 355 ? -4.698 -4.030 -7.086 1.00 98.00 355 ILE A C 1
ATOM 2903 O O . ILE A 1 355 ? -5.338 -3.815 -6.062 1.00 98.00 355 ILE A O 1
ATOM 2907 N N . SER A 1 356 ? -3.648 -3.291 -7.424 1.00 96.06 356 SER A N 1
ATOM 2908 C CA . SER A 1 356 ? -3.136 -2.210 -6.587 1.00 96.06 356 SER A CA 1
ATOM 2909 C C . SER A 1 356 ? -2.427 -1.129 -7.395 1.00 96.06 356 SER A C 1
ATOM 2911 O O . SER A 1 356 ? -1.811 -1.405 -8.428 1.00 96.06 356 SER A O 1
ATOM 2913 N N . ASP A 1 357 ? -2.454 0.086 -6.860 1.00 93.38 357 ASP A N 1
ATOM 2914 C CA . ASP A 1 357 ? -1.639 1.242 -7.241 1.00 93.38 357 ASP A CA 1
ATOM 2915 C C . ASP A 1 357 ? -0.229 1.230 -6.618 1.00 93.38 357 ASP A C 1
ATOM 2917 O O . ASP A 1 357 ? 0.415 2.268 -6.496 1.00 93.38 357 ASP A O 1
ATOM 2921 N N . ASN A 1 358 ? 0.279 0.038 -6.283 1.00 93.69 358 ASN A N 1
ATOM 2922 C CA . ASN A 1 358 ? 1.555 -0.206 -5.605 1.00 93.69 358 ASN A CA 1
ATOM 2923 C C . ASN A 1 358 ? 1.557 0.110 -4.097 1.00 93.69 358 ASN A C 1
ATOM 2925 O O . ASN A 1 358 ? 2.627 0.294 -3.516 1.00 93.69 358 ASN A O 1
ATOM 2929 N N . SER A 1 359 ? 0.387 0.095 -3.463 1.00 95.62 359 SER A N 1
ATOM 2930 C CA . SER A 1 359 ? 0.217 0.279 -2.016 1.00 95.62 359 SER A CA 1
ATOM 2931 C C . SER A 1 359 ? 0.243 -1.031 -1.210 1.00 95.62 359 SER A C 1
ATOM 2933 O O . SER A 1 359 ? 0.020 -1.029 -0.005 1.00 95.62 359 SER A O 1
ATOM 2935 N N . VAL A 1 360 ? 0.548 -2.175 -1.833 1.00 97.81 360 VAL A N 1
ATOM 2936 C CA . VAL A 1 360 ? 0.673 -3.470 -1.136 1.00 97.81 360 VAL A CA 1
ATOM 2937 C C . VAL A 1 360 ? 2.133 -3.795 -0.857 1.00 97.81 360 VAL A C 1
ATOM 2939 O O . VAL A 1 360 ? 2.944 -3.864 -1.778 1.00 97.81 360 VAL A O 1
ATOM 2942 N N . TYR A 1 361 ? 2.458 -4.085 0.400 1.00 97.25 361 TYR A N 1
ATOM 2943 C CA . TYR A 1 361 ? 3.809 -4.382 0.856 1.00 97.25 361 TYR A CA 1
ATOM 2944 C C . TYR A 1 361 ? 3.871 -5.708 1.616 1.00 97.25 361 TYR A C 1
ATOM 2946 O O . TYR A 1 361 ? 3.058 -5.975 2.501 1.00 97.25 361 TYR A O 1
ATOM 2954 N N . GLY A 1 362 ? 4.873 -6.525 1.296 1.00 95.94 362 GLY A N 1
ATOM 2955 C CA . GLY A 1 362 ? 5.142 -7.811 1.935 1.00 95.94 362 GLY A CA 1
ATOM 2956 C C . GLY A 1 362 ? 6.521 -7.844 2.591 1.00 95.94 362 GLY A C 1
ATOM 2957 O O . GLY A 1 362 ? 7.480 -7.297 2.043 1.00 95.94 362 GLY A O 1
ATOM 2958 N N . LEU A 1 363 ? 6.637 -8.484 3.758 1.00 94.50 363 LEU A N 1
ATOM 2959 C CA . LEU A 1 363 ? 7.930 -8.715 4.404 1.00 94.50 363 LEU A CA 1
ATOM 2960 C C . LEU A 1 363 ? 8.574 -10.010 3.887 1.00 94.50 363 LEU A C 1
ATOM 2962 O O . LEU A 1 363 ? 8.214 -11.115 4.289 1.00 94.50 363 LEU A O 1
ATOM 2966 N N . ASP A 1 364 ? 9.582 -9.873 3.036 1.00 91.56 364 ASP A N 1
ATOM 2967 C CA . ASP A 1 364 ? 10.281 -11.002 2.435 1.00 91.56 364 ASP A CA 1
ATOM 2968 C C . ASP A 1 364 ? 11.614 -11.278 3.116 1.00 91.56 364 ASP A C 1
ATOM 2970 O O . ASP A 1 364 ? 12.357 -10.370 3.492 1.00 91.56 364 ASP A O 1
ATOM 2974 N N . GLN A 1 365 ? 11.949 -12.560 3.224 1.00 89.56 365 GLN A N 1
ATOM 2975 C CA . GLN A 1 365 ? 13.283 -12.990 3.610 1.00 89.56 365 GLN A CA 1
ATOM 2976 C C . GLN A 1 365 ? 14.174 -13.042 2.365 1.00 89.56 365 GLN A C 1
ATOM 2978 O O . GLN A 1 365 ? 13.975 -13.870 1.476 1.00 89.56 365 GLN A O 1
ATOM 2983 N N . VAL A 1 366 ? 15.184 -12.183 2.327 1.00 86.69 366 VAL A N 1
ATOM 2984 C CA . VAL A 1 366 ? 16.172 -12.089 1.248 1.00 86.69 366 VAL A CA 1
ATOM 2985 C C . VAL A 1 366 ? 17.558 -12.488 1.756 1.00 86.69 366 VAL A C 1
ATOM 2987 O O . VAL A 1 366 ? 17.811 -12.526 2.961 1.00 86.69 366 VAL A O 1
ATOM 2990 N N . THR A 1 367 ? 18.468 -12.837 0.847 1.00 82.38 367 THR A N 1
ATOM 2991 C CA . THR A 1 367 ? 19.863 -13.170 1.177 1.00 82.38 367 THR A CA 1
ATOM 2992 C C . THR A 1 367 ? 20.761 -11.966 0.903 1.00 82.38 367 THR A C 1
ATOM 2994 O O . THR A 1 367 ? 20.767 -11.451 -0.212 1.00 82.38 367 THR A O 1
ATOM 2997 N N . GLY A 1 368 ? 21.504 -11.519 1.916 1.00 79.56 368 GLY A N 1
ATOM 2998 C CA . GLY A 1 368 ? 22.468 -10.424 1.815 1.00 79.56 368 GLY A CA 1
ATOM 2999 C C . GLY A 1 368 ? 23.722 -10.787 1.027 1.00 79.56 368 GLY A C 1
ATOM 3000 O O . GLY A 1 368 ? 23.971 -11.951 0.710 1.00 79.56 368 GLY A O 1
ATOM 3001 N N . GLU A 1 369 ? 24.543 -9.777 0.729 1.00 80.25 369 GLU A N 1
ATOM 3002 C CA . GLU A 1 369 ? 25.837 -9.956 0.048 1.00 80.25 369 GLU A CA 1
ATOM 3003 C C . GLU A 1 369 ? 26.809 -10.838 0.850 1.00 80.25 369 GLU A C 1
ATOM 3005 O O . GLU A 1 369 ? 27.650 -11.531 0.281 1.00 80.25 369 GLU A O 1
ATOM 3010 N N . ASP A 1 370 ? 26.666 -10.845 2.175 1.00 85.06 370 ASP A N 1
ATOM 3011 C CA . ASP A 1 370 ? 27.398 -11.703 3.109 1.00 85.06 370 ASP A CA 1
ATOM 3012 C C . ASP A 1 370 ? 26.848 -13.143 3.182 1.00 85.06 370 ASP A C 1
ATOM 3014 O O . ASP A 1 370 ? 27.396 -13.985 3.897 1.00 85.06 370 ASP A O 1
ATOM 3018 N N . GLY A 1 371 ? 25.779 -13.441 2.439 1.00 84.69 371 GLY A N 1
ATOM 3019 C CA . GLY A 1 371 ? 25.084 -14.724 2.447 1.00 84.69 371 GLY A CA 1
ATOM 3020 C C . GLY A 1 371 ? 24.139 -14.922 3.636 1.00 84.69 371 GLY A C 1
ATOM 3021 O O . GLY A 1 371 ? 23.552 -16.000 3.755 1.00 84.69 371 GLY A O 1
ATOM 3022 N N . LEU A 1 372 ? 23.977 -13.930 4.519 1.00 85.00 372 LEU A N 1
ATOM 3023 C CA . LEU A 1 372 ? 23.080 -14.026 5.667 1.00 85.00 372 LEU A CA 1
ATOM 3024 C C . LEU A 1 372 ? 21.650 -13.619 5.286 1.00 85.00 372 LEU A C 1
ATOM 3026 O O . LEU A 1 372 ? 21.449 -12.702 4.488 1.00 85.00 372 LEU A O 1
ATOM 3030 N N . PRO A 1 373 ? 20.626 -14.291 5.840 1.00 87.31 373 PRO A N 1
ATOM 3031 C CA . PRO A 1 373 ? 19.254 -13.884 5.613 1.00 87.31 373 PRO A CA 1
ATOM 3032 C C . PRO A 1 373 ? 18.935 -12.596 6.372 1.00 87.31 373 PRO A C 1
ATOM 3034 O O . PRO A 1 373 ? 19.281 -12.454 7.545 1.00 87.31 373 PRO A O 1
ATOM 3037 N N . PHE A 1 374 ? 18.181 -11.709 5.738 1.00 87.69 374 PHE A N 1
ATOM 3038 C CA . PHE A 1 374 ? 17.566 -10.562 6.391 1.00 87.69 374 PHE A CA 1
ATOM 3039 C C . PHE A 1 374 ? 16.167 -10.318 5.822 1.00 87.69 374 PHE A C 1
ATOM 3041 O O . PHE A 1 374 ? 15.801 -10.884 4.793 1.00 87.69 374 PHE A O 1
ATOM 3048 N N . PHE A 1 375 ? 15.361 -9.530 6.530 1.00 89.12 375 PHE A N 1
ATOM 3049 C CA . PHE A 1 375 ? 13.996 -9.222 6.114 1.00 89.12 375 PHE A CA 1
ATOM 3050 C C . PHE A 1 375 ? 13.929 -7.863 5.443 1.00 89.12 375 PHE A C 1
ATOM 3052 O O . PHE A 1 375 ? 14.625 -6.929 5.842 1.00 89.12 375 PHE A O 1
ATOM 3059 N N . MET A 1 376 ? 13.058 -7.763 4.453 1.00 89.56 376 MET A N 1
ATOM 3060 C CA . MET A 1 376 ? 12.905 -6.576 3.645 1.00 89.56 376 MET A CA 1
ATOM 3061 C C . MET A 1 376 ? 11.452 -6.383 3.261 1.00 89.56 376 MET A C 1
ATOM 3063 O O . MET A 1 376 ? 10.774 -7.333 2.885 1.00 89.56 376 MET A O 1
ATOM 3067 N N . LEU A 1 377 ? 10.993 -5.142 3.352 1.00 92.44 377 LEU A N 1
ATOM 3068 C CA . LEU A 1 377 ? 9.666 -4.763 2.911 1.00 92.44 377 LEU A CA 1
ATOM 3069 C C . LEU A 1 377 ? 9.712 -4.488 1.402 1.00 92.44 377 LEU A C 1
ATOM 3071 O O . LEU A 1 377 ? 10.319 -3.503 0.984 1.00 92.44 377 LEU A O 1
ATOM 3075 N N . ASN A 1 378 ? 9.109 -5.361 0.596 1.00 93.56 378 ASN A N 1
ATOM 3076 C CA . ASN A 1 378 ? 8.980 -5.162 -0.848 1.00 93.56 378 ASN A CA 1
ATOM 3077 C C . ASN A 1 378 ? 7.551 -4.774 -1.201 1.00 93.56 378 ASN A C 1
ATOM 3079 O O . ASN A 1 378 ? 6.597 -5.263 -0.600 1.00 93.56 378 ASN A O 1
ATOM 3083 N N . VAL A 1 379 ? 7.408 -3.943 -2.227 1.00 95.12 379 VAL A N 1
ATOM 3084 C CA . VAL A 1 379 ? 6.112 -3.703 -2.860 1.00 95.12 379 VAL A CA 1
ATOM 3085 C C . VAL A 1 379 ? 5.695 -4.925 -3.684 1.00 95.12 379 VAL A C 1
ATOM 3087 O O . VAL A 1 379 ? 6.526 -5.558 -4.333 1.00 95.12 379 VAL A O 1
ATOM 3090 N N . TYR A 1 380 ? 4.412 -5.266 -3.669 1.00 95.94 380 TYR A N 1
ATOM 3091 C CA . TYR A 1 380 ? 3.828 -6.361 -4.435 1.00 95.94 380 TYR A CA 1
ATOM 3092 C C . TYR A 1 380 ? 2.966 -5.787 -5.570 1.00 95.94 380 TYR A C 1
ATOM 3094 O O . TYR A 1 380 ? 1.888 -5.254 -5.307 1.00 95.94 380 TYR A O 1
ATOM 3102 N N . PRO A 1 381 ? 3.429 -5.873 -6.832 1.00 95.75 381 PRO A N 1
ATOM 3103 C CA . PRO A 1 381 ? 2.720 -5.300 -7.971 1.00 95.75 381 PRO A CA 1
ATOM 3104 C C . PRO A 1 381 ? 1.368 -5.958 -8.246 1.00 95.75 381 PRO A C 1
ATOM 3106 O O . PRO A 1 381 ? 1.123 -7.110 -7.876 1.00 95.75 381 PRO A O 1
ATOM 3109 N N . SER A 1 382 ? 0.543 -5.259 -9.027 1.00 96.81 382 SER A N 1
ATOM 3110 C CA . SER A 1 382 ? -0.642 -5.846 -9.651 1.00 96.81 382 SER A CA 1
ATOM 3111 C C . SER A 1 382 ? -0.294 -7.109 -10.445 1.00 96.81 382 SER A C 1
ATOM 3113 O O . SER A 1 382 ? 0.737 -7.205 -11.116 1.00 96.81 382 SER A O 1
ATOM 3115 N N . THR A 1 383 ? -1.188 -8.091 -10.380 1.00 97.69 383 THR A N 1
ATOM 3116 C CA . THR A 1 383 ? -0.987 -9.431 -10.961 1.00 97.69 383 THR A CA 1
ATOM 3117 C C . THR A 1 383 ? -2.047 -9.809 -11.982 1.00 97.69 383 THR A C 1
ATOM 3119 O O . THR A 1 383 ? -1.863 -10.789 -12.695 1.00 97.69 383 THR A O 1
ATOM 3122 N N . HIS A 1 384 ? -3.164 -9.087 -12.042 1.00 97.06 384 HIS A N 1
ATOM 3123 C CA . HIS A 1 384 ? -4.313 -9.399 -12.889 1.00 97.06 384 HIS A CA 1
ATOM 3124 C C . HIS A 1 384 ? -5.001 -8.104 -13.332 1.00 97.06 384 HIS A C 1
ATOM 3126 O O . HIS A 1 384 ? -4.811 -7.057 -12.717 1.00 97.06 384 HIS A O 1
ATOM 3132 N N . ARG A 1 385 ? -5.824 -8.184 -14.385 1.00 96.19 385 ARG A N 1
ATOM 3133 C CA . ARG A 1 385 ? -6.774 -7.112 -14.723 1.00 96.19 385 ARG A CA 1
ATOM 3134 C C . ARG A 1 385 ? -8.028 -7.278 -13.885 1.00 96.19 385 ARG A C 1
ATOM 3136 O O . ARG A 1 385 ? -8.484 -8.407 -13.713 1.00 96.19 385 ARG A O 1
ATOM 3143 N N . THR A 1 386 ? -8.643 -6.170 -13.500 1.00 96.94 386 THR A N 1
ATOM 3144 C CA . THR A 1 386 ? -9.927 -6.167 -12.789 1.00 96.94 386 THR A CA 1
ATOM 3145 C C . THR A 1 386 ? -10.985 -7.011 -13.499 1.00 96.94 386 THR A C 1
ATOM 3147 O O . THR A 1 386 ? -11.515 -7.946 -12.898 1.00 96.94 386 THR A O 1
ATOM 3150 N N . ARG A 1 387 ? -11.206 -6.811 -14.804 1.00 96.19 387 ARG A N 1
ATOM 3151 C CA . ARG A 1 387 ? -12.167 -7.613 -15.591 1.00 96.19 387 ARG A CA 1
ATOM 3152 C C . ARG A 1 387 ? -11.887 -9.119 -15.671 1.00 96.19 387 ARG A C 1
ATOM 3154 O O . ARG A 1 387 ? -12.791 -9.887 -16.003 1.00 96.19 387 ARG A O 1
ATOM 3161 N N . ASP A 1 388 ? -10.646 -9.550 -15.436 1.00 96.00 388 ASP A N 1
ATOM 3162 C CA . ASP A 1 388 ? -10.279 -10.972 -15.462 1.00 96.00 388 ASP A CA 1
ATOM 3163 C C . ASP A 1 388 ? -10.562 -11.637 -14.093 1.00 96.00 388 ASP A C 1
ATOM 3165 O O . ASP A 1 388 ? -10.666 -12.862 -14.009 1.00 96.00 388 ASP A O 1
ATOM 3169 N N . VAL A 1 389 ? -10.719 -10.829 -13.034 1.00 97.25 389 VAL A N 1
ATOM 3170 C CA . VAL A 1 389 ? -10.931 -11.255 -11.641 1.00 97.25 389 VAL A CA 1
ATOM 3171 C C . VAL A 1 389 ? -12.400 -11.161 -11.237 1.00 97.25 389 VAL A C 1
ATOM 3173 O O . VAL A 1 389 ? -12.949 -12.137 -10.733 1.00 97.25 389 VAL A O 1
ATOM 3176 N N . PHE A 1 390 ? -13.038 -10.010 -11.445 1.00 97.88 390 PHE A N 1
ATOM 3177 C CA . PHE A 1 390 ? -14.381 -9.722 -10.935 1.00 97.88 390 PHE A CA 1
ATOM 3178 C C . PHE A 1 390 ? -15.487 -10.139 -11.904 1.00 97.88 390 PHE A C 1
ATOM 3180 O O . PHE A 1 390 ? -15.263 -10.209 -13.116 1.00 97.88 390 PHE A O 1
ATOM 3187 N N . ILE A 1 391 ? -16.676 -10.441 -11.372 1.00 97.00 391 ILE A N 1
ATOM 3188 C CA . ILE A 1 391 ? -17.887 -10.724 -12.163 1.00 97.00 391 ILE A CA 1
ATOM 3189 C C . ILE A 1 391 ? -18.228 -9.560 -13.109 1.00 97.00 391 ILE A C 1
ATOM 3191 O O . ILE A 1 391 ? -17.848 -8.421 -12.860 1.00 97.00 391 ILE A O 1
ATOM 3195 N N . ASP A 1 392 ? -18.916 -9.851 -14.216 1.00 96.00 392 ASP A N 1
ATOM 3196 C CA . ASP A 1 392 ? -19.151 -8.870 -15.292 1.00 96.00 392 ASP A CA 1
ATOM 3197 C C . ASP A 1 392 ? -20.054 -7.698 -14.864 1.00 96.00 392 ASP A C 1
ATOM 3199 O O . ASP A 1 392 ? -20.090 -6.672 -15.539 1.00 96.00 392 ASP A O 1
ATOM 3203 N N . GLU A 1 393 ? -20.793 -7.852 -13.763 1.00 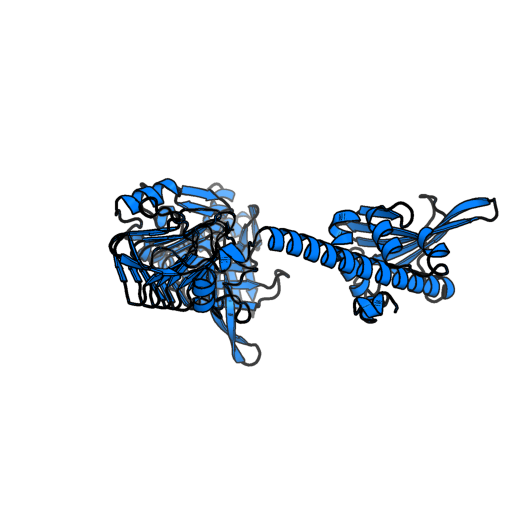96.75 393 GLU A N 1
ATOM 3204 C CA . GLU A 1 393 ? -21.611 -6.802 -13.160 1.00 96.75 393 GLU A CA 1
ATOM 3205 C C . GLU A 1 393 ? -20.797 -5.698 -12.475 1.00 96.75 393 GLU A C 1
ATOM 3207 O O . GLU A 1 393 ? -21.350 -4.626 -12.267 1.00 96.75 393 GLU A O 1
ATOM 3212 N N . ILE A 1 394 ? -19.531 -5.946 -12.124 1.00 97.69 394 ILE A N 1
ATOM 3213 C CA . ILE A 1 394 ? -18.662 -4.954 -11.481 1.00 97.69 394 ILE A CA 1
ATOM 3214 C C . ILE A 1 394 ? -17.902 -4.197 -12.572 1.00 97.69 394 ILE A C 1
ATOM 3216 O O . ILE A 1 394 ? -17.093 -4.782 -13.300 1.00 97.69 394 ILE A O 1
ATOM 3220 N N . ALA A 1 395 ? -18.165 -2.897 -12.700 1.00 97.56 395 ALA A N 1
ATOM 3221 C CA . ALA A 1 395 ? -17.512 -2.049 -13.690 1.00 97.56 395 ALA A CA 1
ATOM 3222 C C . ALA A 1 395 ? -16.026 -1.797 -13.368 1.00 97.56 395 ALA A C 1
ATOM 3224 O O . ALA A 1 395 ? -15.579 -1.945 -12.233 1.00 97.56 395 ALA A O 1
ATOM 3225 N N . GLU A 1 396 ? -15.251 -1.397 -14.384 1.00 97.44 396 GLU A N 1
ATOM 3226 C CA . GLU A 1 396 ? -13.862 -0.947 -14.224 1.00 97.44 396 GLU A CA 1
ATOM 3227 C C . GLU A 1 396 ? -13.793 0.588 -14.174 1.00 97.44 396 GLU A C 1
ATOM 3229 O O . GLU A 1 396 ? -14.349 1.269 -15.040 1.00 97.44 396 GLU A O 1
ATOM 3234 N N . GLU A 1 397 ? -13.032 1.123 -13.224 1.00 95.75 397 GLU A N 1
ATOM 3235 C CA . GLU A 1 397 ? -12.671 2.534 -13.121 1.00 95.75 397 GLU A CA 1
ATOM 3236 C C . GLU A 1 397 ? -11.165 2.719 -13.265 1.00 95.75 397 GLU A C 1
ATOM 3238 O O . GLU A 1 397 ? -10.367 2.018 -12.646 1.00 95.75 397 GLU A O 1
ATOM 3243 N N . PHE A 1 398 ? -10.753 3.675 -14.096 1.00 92.38 398 PHE A N 1
ATOM 3244 C CA . PHE A 1 398 ? -9.337 3.950 -14.308 1.00 92.38 398 PHE A CA 1
ATOM 3245 C C . PHE A 1 398 ? -8.850 5.044 -13.356 1.00 92.38 398 PHE A C 1
ATOM 3247 O O . PHE A 1 398 ? -9.226 6.209 -13.503 1.00 92.38 398 PHE A O 1
ATOM 3254 N N . ALA A 1 399 ? -7.960 4.681 -12.438 1.00 89.44 399 ALA A N 1
ATOM 3255 C CA . ALA A 1 399 ? -7.312 5.587 -11.494 1.00 89.44 399 ALA A CA 1
ATOM 3256 C C . ALA A 1 399 ? -5.841 5.189 -11.334 1.00 89.44 399 ALA A C 1
ATOM 3258 O O . ALA A 1 399 ? -5.478 4.043 -11.573 1.00 89.44 399 ALA A O 1
ATOM 3259 N N . TRP A 1 400 ? -4.962 6.138 -10.999 1.00 84.88 400 TRP A N 1
ATOM 3260 C CA . TRP A 1 400 ? -3.540 5.864 -10.705 1.00 84.88 400 TRP A CA 1
ATOM 3261 C C . TRP A 1 400 ? -2.776 5.039 -11.766 1.00 84.88 400 TRP A C 1
ATOM 3263 O O . TRP A 1 400 ? -1.744 4.434 -11.492 1.00 84.88 400 TRP A O 1
ATOM 3273 N N . GLY A 1 401 ? -3.254 5.043 -13.015 1.00 83.69 401 GLY A N 1
ATOM 3274 C CA . GLY A 1 401 ? -2.665 4.285 -14.118 1.00 83.69 401 GLY A CA 1
ATOM 3275 C C . GLY A 1 401 ? -3.038 2.801 -14.188 1.00 83.69 401 GLY A C 1
ATOM 3276 O O . GLY A 1 401 ? -2.439 2.083 -14.989 1.00 83.69 401 GLY A O 1
ATOM 3277 N N . GLU A 1 402 ? -4.021 2.349 -13.412 1.00 89.44 402 GLU A N 1
ATOM 3278 C CA . GLU A 1 402 ? -4.534 0.978 -13.396 1.00 89.44 402 GLU A CA 1
ATOM 3279 C C . GLU A 1 402 ? -6.076 0.986 -13.455 1.00 89.44 402 GLU A C 1
ATOM 3281 O O . GLU A 1 402 ? -6.711 2.022 -13.258 1.00 89.44 402 GLU A O 1
ATOM 3286 N N . ASN A 1 403 ? -6.691 -0.148 -13.806 1.00 94.56 403 ASN A N 1
ATOM 3287 C CA . ASN A 1 403 ? -8.149 -0.289 -13.736 1.00 94.56 403 ASN A CA 1
ATOM 3288 C C . ASN A 1 403 ? -8.511 -0.988 -12.430 1.00 94.56 403 ASN A C 1
ATOM 3290 O O . ASN A 1 403 ? -8.062 -2.113 -12.211 1.00 94.56 403 ASN A O 1
ATOM 3294 N N . PHE A 1 404 ? -9.344 -0.359 -11.615 1.00 97.38 404 PHE A N 1
ATOM 3295 C CA . PHE A 1 404 ? -9.884 -0.880 -10.365 1.00 97.38 404 PHE A CA 1
ATOM 3296 C C . PHE A 1 404 ? -11.352 -1.273 -10.542 1.00 97.38 404 PHE A C 1
ATOM 3298 O O . PHE A 1 404 ? -12.002 -0.772 -11.460 1.00 97.38 404 PHE A O 1
ATOM 3305 N N . PRO A 1 405 ? -11.889 -2.193 -9.730 1.00 97.56 405 PRO A N 1
ATOM 3306 C CA . PRO A 1 405 ? -13.337 -2.394 -9.666 1.00 97.56 405 PRO A CA 1
ATOM 3307 C C . PRO A 1 405 ? -14.029 -1.121 -9.147 1.00 97.56 405 PRO A C 1
ATOM 3309 O O . PRO A 1 405 ? -13.493 -0.449 -8.272 1.00 97.56 405 PRO A O 1
ATOM 3312 N N . ASN A 1 406 ? -15.208 -0.794 -9.675 1.00 96.94 406 ASN A N 1
ATOM 3313 C CA . ASN A 1 406 ? -16.028 0.303 -9.161 1.00 96.94 406 ASN A CA 1
ATOM 3314 C C . ASN A 1 406 ? -16.447 0.019 -7.706 1.00 96.94 406 ASN A C 1
ATOM 3316 O O . ASN A 1 406 ? -16.889 -1.086 -7.379 1.00 96.94 406 ASN A O 1
ATOM 3320 N N . ASP A 1 407 ? -16.304 1.025 -6.842 1.00 93.88 407 ASP A N 1
ATOM 3321 C CA . ASP A 1 407 ? -16.531 0.868 -5.403 1.00 93.88 407 ASP A CA 1
ATOM 3322 C C . ASP A 1 407 ? -17.998 0.588 -5.065 1.00 93.88 407 ASP A C 1
ATOM 3324 O O . ASP A 1 407 ? -18.283 -0.308 -4.270 1.00 93.88 407 ASP A O 1
ATOM 3328 N N . ASP A 1 408 ? -18.927 1.324 -5.682 1.00 95.31 408 ASP A N 1
ATOM 3329 C CA . ASP A 1 408 ? -20.364 1.185 -5.425 1.00 95.31 408 ASP A CA 1
ATOM 3330 C C . ASP A 1 408 ? -20.848 -0.221 -5.811 1.00 95.31 408 ASP A C 1
ATOM 3332 O O . ASP A 1 408 ? -21.543 -0.874 -5.032 1.00 95.31 408 ASP A O 1
ATOM 3336 N N . ASP A 1 409 ? -20.406 -0.738 -6.963 1.00 97.31 409 ASP A N 1
ATOM 3337 C CA . ASP A 1 409 ? -20.723 -2.089 -7.433 1.00 97.31 409 ASP A CA 1
ATOM 3338 C C . ASP A 1 409 ? -20.201 -3.166 -6.465 1.00 97.31 409 ASP A C 1
ATOM 3340 O O . ASP A 1 409 ? -20.896 -4.152 -6.192 1.00 97.31 409 ASP A O 1
ATOM 3344 N N . ILE A 1 410 ? -18.983 -2.991 -5.931 1.00 96.06 410 ILE A N 1
ATOM 3345 C CA . ILE A 1 410 ? -18.386 -3.896 -4.936 1.00 96.06 410 ILE A CA 1
ATOM 3346 C C . ILE A 1 410 ? -19.189 -3.867 -3.637 1.00 96.06 410 ILE A C 1
ATOM 3348 O O . ILE A 1 410 ? -19.562 -4.928 -3.128 1.00 96.06 410 ILE A O 1
ATOM 3352 N N . ILE A 1 411 ? -19.472 -2.673 -3.112 1.00 95.50 411 ILE A N 1
ATOM 3353 C CA . ILE A 1 411 ? -20.206 -2.488 -1.858 1.00 95.50 411 ILE A CA 1
ATOM 3354 C C . ILE A 1 411 ? -21.612 -3.084 -1.978 1.00 95.50 411 ILE A C 1
ATOM 3356 O O . ILE A 1 411 ? -22.028 -3.858 -1.111 1.00 95.50 411 ILE A O 1
ATOM 3360 N N . ASP A 1 412 ? -22.324 -2.800 -3.069 1.00 96.44 412 ASP A N 1
ATOM 3361 C CA . ASP A 1 412 ? -23.656 -3.343 -3.328 1.00 96.44 412 ASP A CA 1
ATOM 3362 C C . ASP A 1 412 ? -23.630 -4.868 -3.476 1.00 96.44 412 ASP A C 1
ATOM 3364 O O . ASP A 1 412 ? -24.495 -5.570 -2.943 1.00 96.44 412 ASP A O 1
ATOM 3368 N N . ALA A 1 413 ? -22.638 -5.421 -4.176 1.00 96.31 413 ALA A N 1
ATOM 3369 C CA . ALA A 1 413 ? -22.504 -6.865 -4.324 1.00 96.31 413 ALA A CA 1
ATOM 3370 C C . ALA A 1 413 ? -22.196 -7.559 -2.987 1.00 96.31 413 ALA A C 1
ATOM 3372 O O . ALA A 1 413 ? -22.792 -8.605 -2.709 1.00 96.31 413 ALA A O 1
ATOM 3373 N N . MET A 1 414 ? -21.337 -6.967 -2.150 1.00 95.25 414 MET A N 1
ATOM 3374 C CA . MET A 1 414 ? -21.037 -7.446 -0.797 1.00 95.25 414 MET A CA 1
ATOM 3375 C C . MET A 1 414 ? -22.279 -7.426 0.097 1.00 95.25 414 MET A C 1
ATOM 3377 O O . MET A 1 414 ? -22.604 -8.454 0.679 1.00 95.25 414 MET A O 1
ATOM 3381 N N . ARG A 1 415 ? -23.027 -6.313 0.134 1.00 94.06 415 ARG A N 1
ATOM 3382 C CA . ARG A 1 415 ? -24.277 -6.180 0.914 1.00 94.06 415 ARG A CA 1
ATOM 3383 C C . ARG A 1 415 ? -25.379 -7.146 0.482 1.00 94.06 415 ARG A C 1
ATOM 3385 O O . ARG A 1 415 ? -26.276 -7.469 1.251 1.00 94.06 415 ARG A O 1
ATOM 3392 N N . LEU A 1 416 ? -25.347 -7.588 -0.773 1.00 94.69 416 LEU A N 1
ATOM 3393 C CA . LEU A 1 416 ? -26.270 -8.592 -1.303 1.00 94.69 416 LEU A CA 1
ATOM 3394 C C . LEU A 1 416 ? -25.753 -10.032 -1.127 1.00 94.69 416 LEU A C 1
ATOM 3396 O O . LEU A 1 416 ? -26.368 -10.958 -1.665 1.00 94.69 416 LEU A O 1
ATOM 3400 N N . GLY A 1 417 ? -24.619 -10.231 -0.443 1.00 92.06 417 GLY A N 1
ATOM 3401 C CA . GLY A 1 417 ? -23.994 -11.535 -0.205 1.00 92.06 417 GLY A CA 1
ATOM 3402 C C . GLY A 1 417 ? -23.497 -12.233 -1.477 1.00 92.06 417 GLY A C 1
ATOM 3403 O O . GLY A 1 417 ? -23.281 -13.454 -1.485 1.00 92.06 417 GLY A O 1
ATOM 3404 N N . LYS A 1 418 ? -23.338 -11.498 -2.587 1.00 94.38 418 LYS A N 1
ATOM 3405 C CA . LYS A 1 418 ? -22.958 -12.068 -3.887 1.00 94.38 418 LYS A CA 1
ATOM 3406 C C . LYS A 1 418 ? -21.505 -12.539 -3.882 1.00 94.38 418 LYS A C 1
ATOM 3408 O O . LYS A 1 418 ? -20.653 -12.042 -3.150 1.00 94.38 418 LYS A O 1
ATOM 3413 N N . THR A 1 419 ? -21.206 -13.499 -4.751 1.00 93.69 419 THR A N 1
ATOM 3414 C CA . THR A 1 419 ? -19.821 -13.823 -5.106 1.00 93.69 419 THR A CA 1
ATOM 3415 C C . THR A 1 419 ? -19.251 -12.690 -5.953 1.00 93.69 419 THR A C 1
ATOM 3417 O O . THR A 1 419 ? -19.868 -12.313 -6.945 1.00 93.69 419 THR A O 1
ATOM 3420 N N . LEU A 1 420 ? -18.087 -12.160 -5.574 1.00 96.88 420 LEU A N 1
ATOM 3421 C CA . LEU A 1 420 ? -17.459 -11.027 -6.268 1.00 96.88 420 LEU A CA 1
ATOM 3422 C C . LEU A 1 420 ? -16.531 -11.464 -7.406 1.00 96.88 420 LEU A C 1
ATOM 3424 O O . LEU A 1 420 ? -16.409 -10.781 -8.420 1.00 96.88 420 LEU A O 1
ATOM 3428 N N . ILE A 1 421 ? -15.863 -12.603 -7.233 1.00 96.94 421 ILE A N 1
ATOM 3429 C CA . ILE A 1 421 ? -14.807 -13.073 -8.132 1.00 96.94 421 ILE A CA 1
ATOM 3430 C C . ILE A 1 421 ? -15.296 -14.188 -9.058 1.00 96.94 421 ILE A C 1
ATOM 3432 O O . ILE A 1 421 ? -16.122 -15.022 -8.691 1.00 96.94 421 ILE A O 1
ATOM 3436 N N . LYS A 1 422 ? -14.737 -14.235 -10.263 1.00 96.06 422 LYS A N 1
ATOM 3437 C CA . LYS A 1 422 ? -14.948 -15.309 -11.234 1.00 96.06 422 LYS A CA 1
ATOM 3438 C C . LYS A 1 422 ? -14.169 -16.560 -10.828 1.00 96.06 422 LYS A C 1
ATOM 3440 O O . LYS A 1 422 ? -13.000 -16.474 -10.455 1.00 96.06 422 LYS A O 1
ATOM 3445 N N . ASP A 1 423 ? -14.748 -17.738 -11.060 1.00 92.06 423 ASP A N 1
ATOM 3446 C CA . ASP A 1 423 ? -14.045 -19.024 -10.894 1.00 92.06 423 ASP A CA 1
ATOM 3447 C C . ASP A 1 423 ? -12.782 -19.124 -11.770 1.00 92.06 423 ASP A C 1
ATOM 3449 O O . ASP A 1 423 ? -11.823 -19.820 -11.434 1.00 92.06 423 ASP A O 1
ATOM 3453 N N . SER A 1 424 ? -12.761 -18.405 -12.898 1.00 91.06 424 SER A N 1
ATOM 3454 C CA . SER A 1 424 ? -11.642 -18.395 -13.840 1.00 91.06 424 SER A CA 1
ATOM 3455 C C . SER A 1 424 ? -10.372 -17.746 -13.295 1.00 91.06 424 SER A C 1
ATOM 3457 O O . SER A 1 424 ? -9.318 -17.955 -13.900 1.00 91.06 424 SER A O 1
ATOM 3459 N N . VAL A 1 425 ? -10.431 -17.010 -12.174 1.00 90.62 425 VAL A N 1
ATOM 3460 C CA . VAL A 1 425 ? -9.283 -16.276 -11.608 1.00 90.62 425 VAL A CA 1
ATOM 3461 C C . VAL A 1 425 ? -8.056 -17.175 -11.405 1.00 90.62 425 VAL A C 1
ATOM 3463 O O . VAL A 1 425 ? -6.938 -16.787 -11.726 1.00 90.62 425 VAL A O 1
ATOM 3466 N N . PHE A 1 426 ? -8.260 -18.432 -11.002 1.00 87.25 426 PHE A N 1
ATOM 3467 C CA . PHE A 1 426 ? -7.183 -19.406 -10.769 1.00 87.25 426 PHE A CA 1
ATOM 3468 C C . PHE A 1 426 ? -6.539 -19.958 -12.049 1.00 87.25 426 PHE A C 1
ATOM 3470 O O . PHE A 1 426 ? -5.551 -20.686 -11.988 1.00 87.25 426 PHE A O 1
ATOM 3477 N N . SER A 1 427 ? -7.114 -19.655 -13.212 1.00 90.81 427 SER A N 1
ATOM 3478 C CA . SER A 1 427 ? -6.723 -20.224 -14.505 1.00 90.81 427 SER A CA 1
ATOM 3479 C C . SER A 1 427 ? -6.305 -19.180 -15.539 1.00 90.81 427 SER A C 1
ATOM 3481 O O . SER A 1 427 ? -5.936 -19.566 -16.649 1.00 90.81 427 SER A O 1
ATOM 3483 N N . VAL A 1 428 ? -6.291 -17.888 -15.180 1.00 92.62 428 VAL A N 1
ATOM 3484 C CA . VAL A 1 428 ? -5.961 -16.767 -16.087 1.00 92.62 428 VAL A CA 1
ATOM 3485 C C . VAL A 1 428 ? -4.632 -16.986 -16.815 1.00 92.62 428 VAL A C 1
ATOM 3487 O O . VAL A 1 428 ? -4.512 -16.678 -17.999 1.00 92.62 428 VAL A O 1
ATOM 3490 N N . TYR A 1 429 ? -3.649 -17.578 -16.134 1.00 95.31 429 TYR A N 1
ATOM 3491 C CA . TYR A 1 429 ? -2.316 -17.836 -16.681 1.00 95.31 429 TYR A CA 1
ATOM 3492 C C . TYR A 1 429 ? -2.036 -19.302 -17.028 1.00 95.31 429 TYR A C 1
ATOM 3494 O O . TYR A 1 429 ? -0.907 -19.638 -17.377 1.00 95.31 429 TYR A O 1
ATOM 3502 N N . SER A 1 430 ? -3.043 -20.178 -16.979 1.00 92.75 430 SER A N 1
ATOM 3503 C CA . SER A 1 430 ? -2.858 -21.627 -17.171 1.00 92.75 430 SER A CA 1
ATOM 3504 C C . SER A 1 430 ? -2.254 -22.005 -18.530 1.00 92.75 430 SER A C 1
ATOM 3506 O O . SER A 1 430 ? -1.492 -22.962 -18.612 1.00 92.75 430 SER A O 1
ATOM 3508 N N . GLU A 1 431 ? -2.528 -21.223 -19.577 1.00 93.62 431 GLU A N 1
ATOM 3509 C CA . GLU A 1 431 ? -1.994 -21.426 -20.933 1.00 93.62 431 GLU A CA 1
ATOM 3510 C C . GLU A 1 431 ? -0.794 -20.510 -21.251 1.00 93.62 431 GLU A C 1
ATOM 3512 O O . GLU A 1 431 ? -0.300 -20.470 -22.383 1.00 93.62 431 GLU A O 1
ATOM 3517 N N . PHE A 1 432 ? -0.309 -19.724 -20.281 1.00 96.06 432 PHE A N 1
ATOM 3518 C CA . PHE A 1 432 ? 0.727 -18.723 -20.545 1.00 96.06 432 PHE A CA 1
ATOM 3519 C C . PHE A 1 432 ? 2.038 -19.377 -20.997 1.00 96.06 432 PHE A C 1
ATOM 3521 O O . PHE A 1 432 ? 2.630 -18.937 -21.983 1.00 96.06 432 PHE A O 1
ATOM 3528 N N . SER A 1 433 ? 2.478 -20.449 -20.327 1.00 93.56 433 SER A N 1
ATOM 3529 C CA . SER A 1 433 ? 3.713 -21.168 -20.680 1.00 93.56 433 SER A CA 1
ATOM 3530 C C . SER A 1 433 ? 3.700 -21.716 -22.105 1.00 93.56 433 SER A C 1
ATOM 3532 O O . SER A 1 433 ? 4.741 -21.754 -22.759 1.00 93.56 433 SER A O 1
ATOM 3534 N N . ASP A 1 434 ? 2.523 -22.105 -22.589 1.00 94.25 434 ASP A N 1
ATOM 3535 C CA . ASP A 1 434 ? 2.362 -22.761 -23.883 1.00 94.25 434 ASP A CA 1
ATOM 3536 C C . ASP A 1 434 ? 2.252 -21.733 -25.016 1.00 94.25 434 ASP A C 1
ATOM 3538 O O . ASP A 1 434 ? 2.688 -21.979 -26.141 1.00 94.25 434 ASP A O 1
ATOM 3542 N N . THR A 1 435 ? 1.729 -20.542 -24.711 1.00 95.88 435 THR A N 1
ATOM 3543 C CA . THR A 1 435 ? 1.492 -19.471 -25.691 1.00 95.88 435 THR A CA 1
ATOM 3544 C C . THR A 1 435 ? 2.618 -18.437 -25.760 1.00 95.88 435 THR A C 1
ATOM 3546 O O . THR A 1 435 ? 2.766 -17.756 -26.778 1.00 95.88 435 THR A O 1
ATOM 3549 N N . VAL A 1 436 ? 3.453 -18.312 -24.718 1.00 95.69 436 VAL A N 1
ATOM 3550 C CA . VAL A 1 436 ? 4.491 -17.266 -24.619 1.00 95.69 436 VAL A CA 1
ATOM 3551 C C . VAL A 1 436 ? 5.476 -17.287 -25.789 1.00 95.69 436 VAL A C 1
ATOM 3553 O O . VAL A 1 436 ? 5.892 -16.229 -26.254 1.00 95.69 436 VAL A O 1
ATOM 3556 N N . VAL A 1 437 ? 5.819 -18.470 -26.311 1.00 94.50 437 VAL A N 1
ATOM 3557 C CA . VAL A 1 437 ? 6.785 -18.621 -27.411 1.00 94.50 437 VAL A CA 1
ATOM 3558 C C . VAL A 1 437 ? 6.263 -17.968 -28.688 1.00 94.50 437 VAL A C 1
ATOM 3560 O O . VAL A 1 437 ? 6.982 -17.198 -29.329 1.00 94.50 437 VAL A O 1
ATOM 3563 N N . GLU A 1 438 ? 5.014 -18.258 -29.057 1.00 94.88 438 GLU A N 1
ATOM 3564 C CA . GLU A 1 438 ? 4.373 -17.684 -30.242 1.00 94.88 438 GLU A CA 1
ATOM 3565 C C . GLU A 1 438 ? 4.218 -16.169 -30.092 1.00 94.88 438 GLU A C 1
ATOM 3567 O O . GLU A 1 438 ? 4.576 -15.415 -30.997 1.00 94.88 438 GLU A O 1
ATOM 3572 N N . ARG A 1 439 ? 3.775 -15.726 -28.913 1.00 94.19 439 ARG A N 1
ATOM 3573 C CA . ARG A 1 439 ? 3.580 -14.315 -28.560 1.00 94.19 439 ARG A CA 1
ATOM 3574 C C . ARG A 1 439 ? 4.877 -13.507 -28.636 1.00 94.19 439 ARG A C 1
ATOM 3576 O O . ARG A 1 439 ? 4.932 -12.488 -29.327 1.00 94.19 439 ARG A O 1
ATOM 3583 N N . PHE A 1 440 ? 5.959 -14.009 -28.033 1.00 90.62 440 PHE A N 1
ATOM 3584 C CA . PHE A 1 440 ? 7.297 -13.430 -28.180 1.00 90.62 440 PHE A CA 1
ATOM 3585 C C . PHE A 1 440 ? 7.733 -13.407 -29.644 1.00 90.62 440 PHE A C 1
ATOM 3587 O O . PHE A 1 440 ? 8.204 -12.385 -30.127 1.00 90.62 440 PHE A O 1
ATOM 3594 N N . ASN A 1 441 ? 7.605 -14.513 -30.377 1.00 89.38 441 ASN A N 1
ATOM 3595 C CA . ASN A 1 441 ? 8.079 -14.556 -31.759 1.00 89.38 441 ASN A CA 1
ATOM 3596 C C . ASN A 1 441 ? 7.327 -13.570 -32.654 1.00 89.38 441 ASN A C 1
ATOM 3598 O O . ASN A 1 441 ? 7.974 -12.846 -33.404 1.00 89.38 441 ASN A O 1
ATOM 3602 N N . LYS A 1 442 ? 6.001 -13.474 -32.521 1.00 89.44 442 LYS A N 1
ATOM 3603 C CA . LYS A 1 442 ? 5.177 -12.499 -33.244 1.00 89.44 442 LYS A CA 1
ATOM 3604 C C . LYS A 1 442 ? 5.676 -11.071 -33.020 1.00 89.44 442 LYS A C 1
ATOM 3606 O O . LYS A 1 442 ? 5.902 -10.341 -33.977 1.00 89.44 442 LYS A O 1
ATOM 3611 N N . LEU A 1 443 ? 5.898 -10.693 -31.764 1.00 86.81 443 LEU A N 1
ATOM 3612 C CA . LEU A 1 443 ? 6.310 -9.337 -31.407 1.00 86.81 443 LEU A CA 1
ATOM 3613 C C . LEU A 1 443 ? 7.755 -9.031 -31.839 1.00 86.81 443 LEU A C 1
ATOM 3615 O O . LEU A 1 443 ? 8.041 -7.956 -32.360 1.00 86.81 443 LEU A O 1
ATOM 3619 N N . PHE A 1 444 ? 8.672 -9.984 -31.664 1.00 85.25 444 PHE A N 1
ATOM 3620 C CA . PHE A 1 444 ? 10.087 -9.797 -31.990 1.00 85.25 444 PHE A CA 1
ATOM 3621 C C . PHE A 1 444 ? 10.373 -9.836 -33.497 1.00 85.25 444 PHE A C 1
ATOM 3623 O O . PHE A 1 444 ? 11.255 -9.104 -33.936 1.00 85.25 444 PHE A O 1
ATOM 3630 N N . ILE A 1 445 ? 9.643 -10.633 -34.287 1.00 83.81 445 ILE A N 1
ATOM 3631 C CA . ILE A 1 445 ? 9.750 -10.616 -35.757 1.00 83.81 445 ILE A CA 1
ATOM 3632 C C . ILE A 1 445 ? 9.344 -9.234 -36.281 1.00 83.81 445 ILE A C 1
ATOM 3634 O O . ILE A 1 445 ? 10.116 -8.600 -36.994 1.00 83.81 445 ILE A O 1
ATOM 3638 N N . GLU A 1 446 ? 8.194 -8.709 -35.852 1.00 76.75 446 GLU A N 1
ATOM 3639 C CA . GLU A 1 446 ? 7.713 -7.396 -36.303 1.00 76.75 446 GLU A CA 1
ATOM 3640 C C . GLU A 1 446 ? 8.627 -6.235 -35.869 1.00 76.75 446 GLU A C 1
ATOM 3642 O O . GLU A 1 446 ? 8.815 -5.267 -36.606 1.00 76.75 446 GLU A O 1
ATOM 3647 N N . LEU A 1 447 ? 9.238 -6.310 -34.683 1.00 76.38 447 LEU A N 1
ATOM 3648 C CA . LEU A 1 447 ? 10.106 -5.238 -34.182 1.00 76.38 447 LEU A CA 1
ATOM 3649 C C . LEU A 1 447 ? 11.545 -5.300 -34.716 1.00 76.38 447 LEU A C 1
ATOM 3651 O O . LEU A 1 447 ? 12.152 -4.249 -34.942 1.00 76.38 447 LEU A O 1
ATOM 3655 N N . ILE A 1 448 ? 12.101 -6.495 -34.936 1.00 77.69 448 ILE A N 1
ATOM 3656 C CA . ILE A 1 448 ? 13.486 -6.663 -35.401 1.00 77.69 448 ILE A CA 1
ATOM 3657 C C . ILE A 1 448 ? 13.554 -6.708 -36.922 1.00 77.69 448 ILE A C 1
ATOM 3659 O O . ILE A 1 448 ? 14.320 -5.943 -37.506 1.00 77.69 448 ILE A O 1
ATOM 3663 N N . ASP A 1 449 ? 12.781 -7.577 -37.571 1.00 67.62 449 ASP A N 1
ATOM 3664 C CA . ASP A 1 449 ? 12.956 -7.838 -39.003 1.00 67.62 449 ASP A CA 1
ATOM 3665 C C . ASP A 1 449 ? 12.423 -6.675 -39.850 1.00 67.62 449 ASP A C 1
ATOM 3667 O O . ASP A 1 449 ? 13.000 -6.353 -40.890 1.00 67.62 449 ASP A O 1
ATOM 3671 N N . SER A 1 450 ? 11.379 -5.988 -39.375 1.00 60.44 450 SER A N 1
ATOM 3672 C CA . SER A 1 450 ? 10.785 -4.847 -40.083 1.00 60.44 450 SER A CA 1
ATOM 3673 C C . SER A 1 450 ? 11.455 -3.505 -39.750 1.00 60.44 450 SER A C 1
ATOM 3675 O O . SER A 1 450 ? 11.484 -2.623 -40.607 1.00 60.44 450 SER A O 1
ATOM 3677 N N . ASN A 1 451 ? 12.015 -3.335 -38.540 1.00 61.50 451 ASN A N 1
ATOM 3678 C CA . ASN A 1 451 ? 12.502 -2.029 -38.054 1.00 61.50 451 ASN A CA 1
ATOM 3679 C C . ASN A 1 451 ? 13.963 -2.010 -37.557 1.00 61.50 451 ASN A C 1
ATOM 3681 O O . ASN A 1 451 ? 14.482 -0.937 -37.248 1.00 61.50 451 ASN A O 1
ATOM 3685 N N . GLY A 1 452 ? 14.643 -3.159 -37.466 1.00 68.56 452 GLY A N 1
ATOM 3686 C CA . GLY A 1 452 ? 16.042 -3.263 -37.030 1.00 68.56 452 GLY A CA 1
ATOM 3687 C C . GLY A 1 452 ? 16.297 -2.886 -35.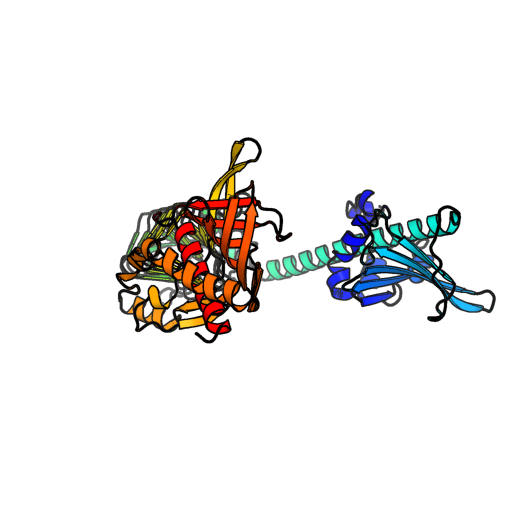564 1.00 68.56 452 GLY A C 1
ATOM 3688 O O . GLY A 1 452 ? 17.436 -2.585 -35.205 1.00 68.56 452 GLY A O 1
ATOM 3689 N N . LEU A 1 453 ? 15.263 -2.853 -34.716 1.00 71.12 453 LEU A N 1
ATOM 3690 C CA . LEU A 1 453 ? 15.360 -2.352 -33.343 1.00 71.12 453 LEU A CA 1
ATOM 3691 C C . LEU A 1 453 ? 15.870 -3.429 -32.376 1.00 71.12 453 LEU A C 1
ATOM 3693 O O . LEU A 1 453 ? 15.303 -4.513 -32.279 1.00 71.12 453 LEU A O 1
ATOM 3697 N N . THR A 1 454 ? 16.908 -3.107 -31.599 1.00 81.31 454 THR A N 1
ATOM 3698 C CA . THR A 1 454 ? 17.421 -3.970 -30.514 1.00 81.31 454 THR A CA 1
ATOM 3699 C C . THR A 1 454 ? 16.907 -3.569 -29.133 1.00 81.31 454 THR A C 1
ATOM 3701 O O . THR A 1 454 ? 16.895 -4.391 -28.227 1.00 81.31 454 THR A O 1
ATOM 3704 N N . THR A 1 455 ? 16.461 -2.324 -28.968 1.00 88.88 455 THR A N 1
ATOM 3705 C CA . THR A 1 455 ? 15.876 -1.798 -27.731 1.00 88.88 455 THR A CA 1
ATOM 3706 C C . THR A 1 455 ? 14.779 -0.813 -28.093 1.00 88.88 455 THR A C 1
ATOM 3708 O O . THR A 1 455 ? 14.957 0.023 -28.981 1.00 88.88 455 THR A O 1
ATOM 3711 N N . GLN A 1 456 ? 13.652 -0.882 -27.391 1.00 90.62 456 GLN A N 1
ATOM 3712 C CA . GLN A 1 456 ? 12.583 0.094 -27.522 1.00 90.62 456 GLN A CA 1
ATOM 3713 C C . GLN A 1 456 ? 11.875 0.307 -26.187 1.00 90.62 456 GLN A C 1
ATOM 3715 O O . GLN A 1 456 ? 11.735 -0.614 -25.385 1.00 90.62 456 GLN A O 1
ATOM 3720 N N . ARG A 1 457 ? 11.407 1.538 -25.975 1.00 94.00 457 ARG A N 1
ATOM 3721 C CA . ARG A 1 457 ? 10.569 1.916 -24.839 1.00 94.00 457 ARG A CA 1
ATOM 3722 C C . ARG A 1 457 ? 9.295 2.598 -25.332 1.00 94.00 457 ARG A C 1
ATOM 3724 O O . ARG A 1 457 ? 9.295 3.248 -26.385 1.00 94.00 457 ARG A O 1
ATOM 3731 N N . ILE A 1 458 ? 8.204 2.399 -24.608 1.00 93.12 458 ILE A N 1
ATOM 3732 C CA . ILE A 1 458 ? 6.933 3.099 -24.779 1.00 93.12 458 ILE A CA 1
ATOM 3733 C C . ILE A 1 458 ? 6.616 3.739 -23.440 1.00 93.12 458 ILE A C 1
ATOM 3735 O O . ILE A 1 458 ? 6.487 3.042 -22.434 1.00 93.12 458 ILE A O 1
ATOM 3739 N N . ASP A 1 459 ? 6.484 5.059 -23.448 1.00 91.31 459 ASP A N 1
ATOM 3740 C CA . ASP A 1 459 ? 5.999 5.775 -22.283 1.00 91.31 459 ASP A CA 1
ATOM 3741 C C . ASP A 1 459 ? 4.526 5.409 -22.042 1.00 91.31 459 ASP A C 1
ATOM 3743 O O . ASP A 1 459 ? 3.666 5.669 -22.885 1.00 91.31 459 ASP A O 1
ATOM 3747 N N . GLY A 1 460 ? 4.258 4.744 -20.918 1.00 84.94 460 GLY A N 1
ATOM 3748 C CA . GLY A 1 460 ? 2.924 4.363 -20.465 1.00 84.94 460 GLY A CA 1
ATOM 3749 C C . GLY A 1 460 ? 2.232 5.461 -19.658 1.00 84.94 460 GLY A C 1
ATOM 3750 O O . GLY A 1 460 ? 1.177 5.204 -19.086 1.00 84.94 460 GLY A O 1
ATOM 3751 N N . GLY A 1 461 ? 2.814 6.663 -19.595 1.00 84.75 461 GLY A N 1
ATOM 3752 C CA . GLY A 1 461 ? 2.298 7.799 -18.842 1.00 84.75 461 GLY A CA 1
ATOM 3753 C C . GLY A 1 461 ? 3.043 8.003 -17.524 1.00 84.75 461 GLY A C 1
ATOM 3754 O O . GLY A 1 461 ? 4.237 7.726 -17.412 1.00 84.75 461 GLY A O 1
ATOM 3755 N N . TYR A 1 462 ? 2.333 8.515 -16.520 1.00 77.00 462 TYR A N 1
ATOM 3756 C CA . TYR A 1 462 ? 2.930 8.944 -15.252 1.00 77.00 462 TYR A CA 1
ATOM 3757 C C . TYR A 1 462 ? 3.634 7.805 -14.496 1.00 77.00 462 TYR A C 1
ATOM 3759 O O . TYR A 1 462 ? 4.777 7.958 -14.078 1.00 77.00 462 TYR A O 1
ATOM 3767 N N . VAL A 1 463 ? 2.991 6.639 -14.400 1.00 84.38 463 VAL A N 1
ATOM 3768 C CA . VAL A 1 463 ? 3.453 5.520 -13.557 1.00 84.38 463 VAL A CA 1
ATOM 3769 C C . VAL A 1 463 ? 4.296 4.478 -14.284 1.00 84.38 463 VAL A C 1
ATOM 3771 O O . VAL A 1 463 ? 5.079 3.785 -13.649 1.00 84.38 463 VAL A O 1
ATOM 3774 N N . SER A 1 464 ? 4.168 4.329 -15.605 1.00 91.81 464 SER A N 1
ATOM 3775 C CA . SER A 1 464 ? 4.679 3.134 -16.292 1.00 91.81 464 SER A CA 1
ATOM 3776 C C . SER A 1 464 ? 5.525 3.436 -17.517 1.00 91.81 464 SER A C 1
ATOM 3778 O O . SER A 1 464 ? 5.264 4.362 -18.279 1.00 91.81 464 SER A O 1
ATOM 3780 N N . GLU A 1 465 ? 6.523 2.592 -17.750 1.00 95.06 465 GLU A N 1
ATOM 3781 C CA . GLU A 1 465 ? 7.275 2.516 -18.995 1.00 95.06 465 GLU A CA 1
ATOM 3782 C C . GLU A 1 465 ? 7.340 1.059 -19.456 1.00 95.06 465 GLU A C 1
ATOM 3784 O O . GLU A 1 465 ? 7.826 0.186 -18.740 1.00 95.06 465 GLU A O 1
ATOM 3789 N N . TYR A 1 466 ? 6.871 0.785 -20.669 1.00 96.75 466 TYR A N 1
ATOM 3790 C CA . TYR A 1 466 ? 6.979 -0.543 -21.265 1.00 96.75 466 TYR A CA 1
ATOM 3791 C C . TYR A 1 466 ? 8.267 -0.635 -22.058 1.00 96.75 466 TYR A C 1
ATOM 3793 O O . TYR A 1 466 ? 8.621 0.293 -22.790 1.00 96.75 466 TYR A O 1
ATOM 3801 N N . PHE A 1 467 ? 8.963 -1.758 -21.953 1.00 95.75 467 PHE A N 1
ATOM 3802 C CA . PHE A 1 467 ? 10.241 -1.930 -22.620 1.00 95.75 467 PHE A CA 1
ATOM 3803 C C . PHE A 1 467 ? 10.366 -3.284 -23.292 1.00 95.75 467 PHE A C 1
ATOM 3805 O O . PHE A 1 467 ? 9.770 -4.284 -22.894 1.00 95.75 467 PHE A O 1
ATOM 3812 N N . PHE A 1 468 ? 11.208 -3.267 -24.311 1.00 94.00 468 PHE A N 1
ATOM 3813 C CA . PHE A 1 468 ? 11.624 -4.390 -25.119 1.00 94.00 468 PHE A CA 1
ATOM 3814 C C . PHE A 1 468 ? 13.137 -4.289 -25.298 1.00 94.00 468 PHE A C 1
ATOM 3816 O O . PHE A 1 468 ? 13.627 -3.223 -25.685 1.00 94.00 468 PHE A O 1
ATOM 3823 N N . ASN A 1 469 ? 13.871 -5.378 -25.063 1.00 94.44 469 ASN A N 1
ATOM 3824 C CA . ASN A 1 469 ? 15.321 -5.417 -25.266 1.00 94.44 469 ASN A CA 1
ATOM 3825 C C . ASN A 1 469 ? 15.785 -6.740 -25.885 1.00 94.44 469 ASN A C 1
ATOM 3827 O O . ASN A 1 469 ? 15.241 -7.807 -25.607 1.00 94.44 469 ASN A O 1
ATOM 3831 N N . VAL A 1 470 ? 16.859 -6.658 -26.668 1.00 92.38 470 VAL A N 1
ATOM 3832 C CA . VAL A 1 470 ? 17.673 -7.766 -27.172 1.00 92.38 470 VAL A CA 1
ATOM 3833 C C . VAL A 1 470 ? 19.126 -7.433 -26.873 1.00 92.38 470 VAL A C 1
ATOM 3835 O O . VAL A 1 470 ? 19.632 -6.405 -27.321 1.00 92.38 470 VAL A O 1
ATOM 3838 N N . TYR A 1 471 ? 19.815 -8.298 -26.137 1.00 92.69 471 TYR A N 1
ATOM 3839 C CA . TYR A 1 471 ? 21.183 -8.029 -25.702 1.00 92.69 471 TYR A CA 1
ATOM 3840 C C . TYR A 1 471 ? 22.004 -9.310 -25.545 1.00 92.69 471 TYR A C 1
ATOM 3842 O O . TYR A 1 471 ? 21.475 -10.420 -25.562 1.00 92.69 471 TYR A O 1
ATOM 3850 N N . MET A 1 472 ? 23.321 -9.143 -25.418 1.00 92.50 472 MET A N 1
ATOM 3851 C CA . MET A 1 472 ? 24.255 -10.219 -25.086 1.00 92.50 472 MET A CA 1
ATOM 3852 C C . MET A 1 472 ? 24.670 -10.083 -23.621 1.00 92.50 472 MET A C 1
ATOM 3854 O O . MET A 1 472 ? 25.067 -8.998 -23.200 1.00 92.50 472 MET A O 1
ATOM 3858 N N . TYR A 1 473 ? 24.629 -11.174 -22.863 1.00 91.19 473 TYR A N 1
ATOM 3859 C CA . TYR A 1 473 ? 25.115 -11.234 -21.486 1.00 91.19 473 TYR A CA 1
ATOM 3860 C C . TYR A 1 473 ? 25.843 -12.557 -21.265 1.00 91.19 473 TYR A C 1
ATOM 3862 O O . TYR A 1 473 ? 25.339 -13.609 -21.644 1.00 91.19 473 TYR A O 1
ATOM 3870 N N . GLU A 1 474 ? 27.070 -12.493 -20.740 1.00 92.62 474 GLU A N 1
ATOM 3871 C CA . GLU A 1 474 ? 27.939 -13.665 -20.523 1.00 92.62 474 GLU A CA 1
ATOM 3872 C C . GLU A 1 474 ? 28.083 -14.587 -21.753 1.00 92.62 474 GLU A C 1
ATOM 3874 O O . GLU A 1 474 ? 28.178 -15.806 -21.654 1.00 92.62 474 GLU A O 1
ATOM 3879 N N . GLY A 1 475 ? 28.108 -13.992 -22.950 1.00 92.75 475 GLY A N 1
ATOM 3880 C CA . GLY A 1 475 ? 28.239 -14.727 -24.212 1.00 92.75 475 GLY A CA 1
ATOM 3881 C C . GLY A 1 475 ? 26.953 -15.393 -24.707 1.00 92.75 475 GLY A C 1
ATOM 3882 O O . GLY A 1 475 ? 26.997 -16.024 -25.759 1.00 92.75 475 GLY A O 1
ATOM 3883 N N . GLN A 1 476 ? 25.829 -15.217 -24.011 1.00 95.06 476 GLN A N 1
ATOM 3884 C CA . GLN A 1 476 ? 24.516 -15.713 -24.417 1.00 95.06 476 GLN A CA 1
ATOM 3885 C C . GLN A 1 476 ? 23.604 -14.581 -24.887 1.00 95.06 476 GLN A C 1
ATOM 3887 O O . GLN A 1 476 ? 23.703 -13.443 -24.411 1.00 95.06 476 GLN A O 1
ATOM 3892 N N . LYS A 1 477 ? 22.712 -14.890 -25.829 1.00 93.69 477 LYS A N 1
ATOM 3893 C CA . LYS A 1 477 ? 21.753 -13.932 -26.380 1.00 93.69 477 LYS A CA 1
ATOM 3894 C C . LYS A 1 477 ? 20.434 -13.976 -25.613 1.00 93.69 477 LYS A C 1
ATOM 3896 O O . LYS A 1 477 ? 19.768 -15.007 -25.537 1.00 93.69 477 LYS A O 1
ATOM 3901 N N . TYR A 1 478 ? 20.016 -12.817 -25.127 1.00 94.81 478 TYR A N 1
ATOM 3902 C CA . TYR A 1 478 ? 18.778 -12.639 -24.385 1.00 94.81 478 TYR A CA 1
ATOM 3903 C C . TYR A 1 478 ? 17.819 -11.724 -25.121 1.00 94.81 478 TYR A C 1
ATOM 3905 O O . TYR A 1 478 ? 18.215 -10.831 -25.878 1.00 94.81 478 TYR A O 1
ATOM 3913 N N . ARG A 1 479 ? 16.538 -11.941 -24.848 1.00 94.56 479 ARG A N 1
ATOM 3914 C CA . ARG A 1 479 ? 15.488 -10.987 -25.153 1.00 94.56 479 ARG A CA 1
ATOM 3915 C C . ARG A 1 479 ? 14.491 -10.880 -24.012 1.00 94.56 479 ARG A C 1
ATOM 3917 O O . ARG A 1 479 ? 14.213 -11.876 -23.352 1.00 94.56 479 ARG A O 1
ATOM 3924 N N . GLU A 1 480 ? 13.931 -9.700 -23.805 1.00 96.81 480 GLU A N 1
ATOM 3925 C CA . GLU A 1 480 ? 12.979 -9.450 -22.723 1.00 96.81 480 GLU A CA 1
ATOM 3926 C C . GLU A 1 480 ? 11.880 -8.478 -23.139 1.00 96.81 480 GLU A C 1
ATOM 3928 O O . GLU A 1 480 ? 12.076 -7.612 -23.998 1.00 96.81 480 GLU A O 1
ATOM 3933 N N . LEU A 1 481 ? 10.727 -8.645 -22.497 1.00 97.62 481 LEU A N 1
ATOM 3934 C CA . LEU A 1 481 ? 9.578 -7.757 -22.596 1.00 97.62 481 LEU A CA 1
ATOM 3935 C C . LEU A 1 481 ? 9.012 -7.547 -21.192 1.00 97.62 481 LEU A C 1
ATOM 3937 O O . LEU A 1 481 ? 8.820 -8.518 -20.452 1.00 97.62 481 LEU A O 1
ATOM 3941 N N . GLY A 1 482 ? 8.743 -6.298 -20.828 1.00 97.56 482 GLY A N 1
ATOM 3942 C CA . GLY A 1 482 ? 8.244 -5.989 -19.496 1.00 97.56 482 GLY A CA 1
ATOM 3943 C C . GLY A 1 482 ? 7.763 -4.560 -19.305 1.00 97.56 482 GLY A C 1
ATOM 3944 O O . GLY A 1 482 ? 7.682 -3.762 -20.243 1.00 97.56 482 GLY A O 1
ATOM 3945 N N . ARG A 1 483 ? 7.448 -4.263 -18.047 1.00 96.75 483 ARG A N 1
ATOM 3946 C CA . ARG A 1 483 ?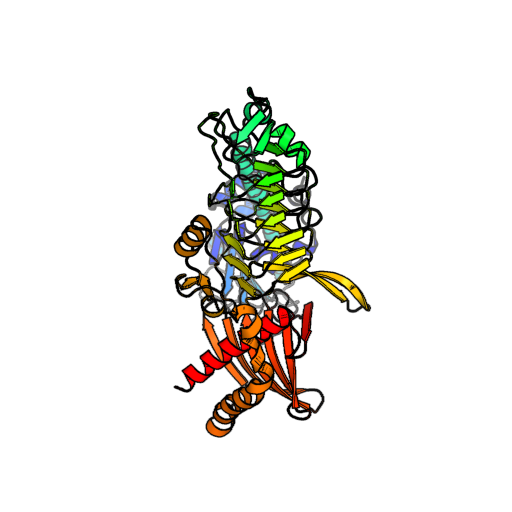 7.009 -2.964 -17.535 1.00 96.75 483 ARG A CA 1
ATOM 3947 C C . ARG A 1 483 ? 7.956 -2.545 -16.417 1.00 96.75 483 ARG A C 1
ATOM 3949 O O . ARG A 1 483 ? 8.250 -3.336 -15.521 1.00 96.75 483 ARG A O 1
ATOM 3956 N N . LYS A 1 484 ? 8.422 -1.304 -16.472 1.00 95.50 484 LYS A N 1
ATOM 3957 C CA . LYS A 1 484 ? 9.080 -0.610 -15.370 1.00 95.50 484 LYS A CA 1
ATOM 3958 C C . LYS A 1 484 ? 8.075 0.345 -14.742 1.00 95.50 484 LYS A C 1
ATOM 3960 O O . LYS A 1 484 ? 7.433 1.116 -15.456 1.00 95.50 484 LYS A O 1
ATOM 3965 N N . ASP A 1 485 ? 7.965 0.289 -13.426 1.00 93.88 485 ASP A N 1
ATOM 3966 C CA . ASP A 1 485 ? 7.209 1.250 -12.642 1.00 93.88 485 ASP A CA 1
ATOM 3967 C C . ASP A 1 485 ? 8.114 2.426 -12.251 1.00 93.88 485 ASP A C 1
ATOM 3969 O O . ASP A 1 485 ? 9.245 2.240 -11.784 1.00 93.88 485 ASP A O 1
ATOM 3973 N N . LYS A 1 486 ? 7.653 3.645 -12.536 1.00 87.62 486 LYS A N 1
ATOM 3974 C CA . LYS A 1 486 ? 8.422 4.882 -12.363 1.00 87.62 486 LYS A CA 1
ATOM 3975 C C . LYS A 1 486 ? 8.327 5.437 -10.946 1.00 87.62 486 LYS A C 1
ATOM 3977 O O . LYS A 1 486 ? 9.242 6.144 -10.538 1.00 87.62 486 LYS A O 1
ATOM 3982 N N . THR A 1 487 ? 7.249 5.142 -10.222 1.00 86.81 487 THR A N 1
ATOM 3983 C CA . THR A 1 487 ? 6.973 5.708 -8.895 1.00 86.81 487 THR A CA 1
ATOM 3984 C C . THR A 1 487 ? 7.495 4.803 -7.787 1.00 86.81 487 THR A C 1
ATOM 3986 O O . THR A 1 487 ? 8.070 5.287 -6.817 1.00 86.81 487 THR A O 1
ATOM 3989 N N . SER A 1 488 ? 7.389 3.487 -7.969 1.00 89.00 488 SER A N 1
ATOM 3990 C CA . SER A 1 488 ? 7.719 2.486 -6.947 1.00 89.00 488 SER A CA 1
ATOM 3991 C C . SER A 1 488 ? 9.018 1.724 -7.240 1.00 89.00 488 SER A C 1
ATOM 3993 O O . SER A 1 488 ? 9.328 0.738 -6.574 1.00 89.00 488 SER A O 1
ATOM 3995 N N . ASN A 1 489 ? 9.801 2.187 -8.223 1.00 90.25 489 ASN A N 1
ATOM 3996 C CA . ASN A 1 489 ? 11.156 1.718 -8.537 1.00 90.25 489 ASN A CA 1
ATOM 3997 C C . ASN A 1 489 ? 11.294 0.191 -8.681 1.00 90.25 489 ASN A C 1
ATOM 3999 O O . ASN A 1 489 ? 12.271 -0.395 -8.216 1.00 90.25 489 ASN A O 1
ATOM 4003 N N . TYR A 1 490 ? 10.363 -0.468 -9.370 1.00 95.12 490 TYR A N 1
ATOM 4004 C CA . TYR A 1 490 ? 10.484 -1.889 -9.711 1.00 95.12 490 TYR A CA 1
ATOM 4005 C C . TYR A 1 490 ? 10.326 -2.127 -11.214 1.00 95.12 490 TYR A C 1
ATOM 4007 O O . TYR A 1 490 ? 9.855 -1.272 -11.965 1.00 95.12 490 TYR A O 1
ATOM 4015 N N . GLN A 1 491 ? 10.724 -3.309 -11.680 1.00 96.81 491 GLN A N 1
ATOM 4016 C CA . GLN A 1 491 ? 10.394 -3.780 -13.023 1.00 96.81 491 GLN A CA 1
ATOM 4017 C C . GLN A 1 491 ? 9.937 -5.235 -12.995 1.00 96.81 491 GLN A C 1
ATOM 4019 O O . GLN A 1 491 ? 10.532 -6.074 -12.323 1.00 96.81 491 GLN A O 1
ATOM 4024 N N . CYS A 1 492 ? 8.917 -5.531 -13.789 1.00 98.12 492 CYS A N 1
ATOM 4025 C CA . CYS A 1 492 ? 8.378 -6.867 -14.002 1.00 98.12 492 CYS A CA 1
ATOM 4026 C C . CYS A 1 492 ? 8.581 -7.252 -15.468 1.00 98.12 492 CYS A C 1
ATOM 4028 O O . CYS A 1 492 ? 8.238 -6.475 -16.364 1.00 98.12 492 CYS A O 1
ATOM 4030 N N . ARG A 1 493 ? 9.146 -8.431 -15.741 1.00 98.06 493 ARG A N 1
ATOM 4031 C CA . ARG A 1 493 ? 9.410 -8.871 -17.119 1.00 98.06 493 ARG A CA 1
ATOM 4032 C C . ARG A 1 493 ? 9.474 -10.377 -17.278 1.00 98.06 493 ARG A C 1
ATOM 4034 O O . ARG A 1 493 ? 9.773 -11.111 -16.337 1.00 98.06 493 ARG A O 1
ATOM 4041 N N . ILE A 1 494 ? 9.297 -10.803 -18.522 1.00 98.50 494 ILE A N 1
ATOM 4042 C CA . ILE A 1 494 ? 9.645 -12.148 -18.967 1.00 98.50 494 ILE A CA 1
ATOM 4043 C C . ILE A 1 494 ? 10.966 -12.068 -19.727 1.00 98.50 494 ILE A C 1
ATOM 4045 O O . ILE A 1 494 ? 11.103 -11.299 -20.682 1.00 98.50 494 ILE A O 1
ATOM 4049 N N . LEU A 1 495 ? 11.936 -12.862 -19.287 1.00 97.44 495 LEU A N 1
ATOM 4050 C CA . LEU A 1 495 ? 13.253 -12.998 -19.892 1.00 97.44 495 LEU A CA 1
ATOM 4051 C C . LEU A 1 495 ? 13.311 -14.309 -20.676 1.00 97.44 495 LEU A C 1
ATOM 4053 O O . LEU A 1 495 ? 12.982 -15.360 -20.136 1.00 97.44 495 LEU A O 1
ATOM 4057 N N . HIS A 1 496 ? 13.763 -14.253 -21.925 1.00 97.19 496 HIS A N 1
ATOM 4058 C CA . HIS A 1 496 ? 13.995 -15.421 -22.766 1.00 97.19 496 HIS A CA 1
ATOM 4059 C C . HIS A 1 496 ? 15.472 -15.524 -23.143 1.00 97.19 496 HIS A C 1
ATOM 4061 O O . HIS A 1 496 ? 16.020 -14.640 -23.811 1.00 97.19 496 HIS A O 1
ATOM 4067 N N . ASN A 1 497 ? 16.097 -16.629 -22.752 1.00 96.00 497 ASN A N 1
ATOM 4068 C CA . ASN A 1 497 ? 17.420 -17.008 -23.220 1.00 96.00 497 ASN A CA 1
ATOM 4069 C C . ASN A 1 497 ? 17.276 -17.709 -24.575 1.00 96.00 497 ASN A C 1
ATOM 4071 O O . ASN A 1 497 ? 16.750 -18.815 -24.658 1.00 96.00 497 ASN A O 1
ATOM 4075 N N . ILE A 1 498 ? 17.725 -17.059 -25.647 1.00 92.62 498 ILE A N 1
ATOM 4076 C CA . ILE A 1 498 ? 17.535 -17.554 -27.018 1.00 92.62 498 ILE A CA 1
ATOM 4077 C C . ILE A 1 498 ? 18.364 -18.815 -27.270 1.00 92.62 498 ILE A C 1
ATOM 4079 O O . ILE A 1 498 ? 17.942 -19.677 -28.039 1.00 92.62 498 ILE A O 1
ATOM 4083 N N . ASP A 1 499 ? 19.520 -18.929 -26.621 1.00 92.06 499 ASP A N 1
ATOM 4084 C CA . ASP A 1 499 ? 20.447 -20.032 -26.855 1.00 92.06 499 ASP A CA 1
ATOM 4085 C C . ASP A 1 499 ? 19.993 -21.317 -26.144 1.00 92.06 499 ASP A C 1
ATOM 4087 O O . ASP A 1 499 ? 20.217 -22.413 -26.659 1.00 92.06 499 ASP A O 1
ATOM 4091 N N . THR A 1 500 ? 19.328 -21.199 -24.986 1.00 95.19 500 THR A N 1
ATOM 4092 C CA . THR A 1 500 ? 18.790 -22.351 -24.235 1.00 95.19 500 THR A CA 1
ATOM 4093 C C . THR A 1 500 ? 17.300 -22.606 -24.479 1.00 95.19 500 THR A C 1
ATOM 4095 O O . THR A 1 500 ? 16.829 -23.715 -24.232 1.00 95.19 500 THR A O 1
ATOM 4098 N N . GLY A 1 501 ? 16.556 -21.606 -24.960 1.00 94.38 501 GLY A N 1
ATOM 4099 C CA . GLY A 1 501 ? 15.096 -21.634 -25.091 1.00 94.38 501 GLY A CA 1
ATOM 4100 C C . GLY A 1 501 ? 14.341 -21.434 -23.771 1.00 94.38 501 GLY A C 1
ATOM 4101 O O . GLY A 1 501 ? 13.128 -21.631 -23.724 1.00 94.38 501 GLY A O 1
ATOM 4102 N N . GLU A 1 502 ? 15.038 -21.085 -22.687 1.00 96.25 502 GLU A N 1
ATOM 4103 C CA . GLU A 1 502 ? 14.449 -20.944 -21.355 1.00 96.25 502 GLU A CA 1
ATOM 4104 C C . GLU A 1 502 ? 13.736 -19.597 -21.182 1.00 96.25 502 GLU A C 1
ATOM 4106 O O . GLU A 1 502 ? 14.261 -18.552 -21.573 1.00 96.25 502 GLU A O 1
ATOM 4111 N N . TYR A 1 503 ? 12.561 -19.630 -20.546 1.00 97.44 503 TYR A N 1
ATOM 4112 C CA . TYR A 1 503 ? 11.806 -18.446 -20.141 1.00 97.44 503 TYR A CA 1
ATOM 4113 C C . TYR A 1 503 ? 11.748 -18.338 -18.619 1.00 97.44 503 TYR A C 1
ATOM 4115 O O . TYR A 1 503 ? 11.424 -19.308 -17.932 1.00 97.44 503 TYR A O 1
ATOM 4123 N N . ILE A 1 504 ? 12.013 -17.141 -18.105 1.00 97.81 504 ILE A N 1
ATOM 4124 C CA . ILE A 1 504 ? 12.056 -16.845 -16.672 1.00 97.81 504 ILE A CA 1
ATOM 4125 C C . ILE A 1 504 ? 11.201 -15.607 -16.401 1.00 97.81 504 ILE A C 1
ATOM 4127 O O . ILE A 1 504 ? 11.330 -14.592 -17.089 1.00 97.81 504 ILE A O 1
ATOM 4131 N N . ALA A 1 505 ? 10.343 -15.685 -15.388 1.00 98.38 505 ALA A N 1
ATOM 4132 C CA . ALA A 1 505 ? 9.646 -14.534 -14.833 1.00 98.38 505 ALA A CA 1
ATOM 4133 C C . ALA A 1 505 ? 10.555 -13.827 -13.823 1.00 98.38 505 ALA A C 1
ATOM 4135 O O . ALA A 1 505 ? 11.106 -14.472 -12.924 1.00 98.38 505 ALA A O 1
ATOM 4136 N N . VAL A 1 506 ? 10.726 -12.512 -13.980 1.00 98.12 506 VAL A N 1
ATOM 4137 C CA . VAL A 1 506 ? 11.621 -11.708 -13.143 1.00 98.12 506 VAL A CA 1
ATOM 4138 C C . VAL A 1 506 ? 10.913 -10.455 -12.640 1.00 98.12 506 VAL A C 1
ATOM 4140 O O . VAL A 1 506 ? 10.365 -9.687 -13.435 1.00 98.12 506 VAL A O 1
ATOM 4143 N N . VAL A 1 507 ? 11.003 -10.227 -11.331 1.00 97.44 507 VAL A N 1
ATOM 4144 C CA . VAL A 1 507 ? 10.623 -8.975 -10.669 1.00 97.44 507 VAL A CA 1
ATOM 4145 C C . VAL A 1 507 ? 11.853 -8.434 -9.954 1.00 97.44 507 VAL A C 1
ATOM 4147 O O . VAL A 1 507 ? 12.373 -9.100 -9.065 1.00 97.44 507 VAL A O 1
ATOM 4150 N N . ASP A 1 508 ? 12.334 -7.261 -10.354 1.00 96.19 508 ASP A N 1
ATOM 4151 C CA . ASP A 1 508 ? 13.485 -6.599 -9.730 1.00 96.19 508 ASP A CA 1
ATOM 4152 C C . ASP A 1 508 ? 13.036 -5.315 -9.029 1.00 96.19 508 ASP A C 1
ATOM 4154 O O . ASP A 1 508 ? 12.252 -4.551 -9.597 1.00 96.19 508 ASP A O 1
ATOM 4158 N N . PHE A 1 509 ? 13.600 -5.041 -7.854 1.00 94.38 509 PHE A N 1
ATOM 4159 C CA . PHE A 1 509 ? 13.355 -3.829 -7.076 1.00 94.38 509 PHE A CA 1
ATOM 4160 C C . PHE A 1 509 ? 14.629 -3.004 -6.924 1.00 94.38 509 PHE A C 1
ATOM 4162 O O . PHE A 1 509 ? 15.701 -3.523 -6.589 1.00 94.38 509 PHE A O 1
ATOM 4169 N N . PHE A 1 510 ? 14.504 -1.701 -7.155 1.00 92.19 510 PHE A N 1
ATOM 4170 C CA . PHE A 1 510 ? 15.603 -0.747 -7.183 1.00 92.19 510 PHE A CA 1
ATOM 4171 C C . PHE A 1 510 ? 15.476 0.290 -6.076 1.00 92.19 510 PHE A C 1
ATOM 4173 O O . PHE A 1 510 ? 14.382 0.689 -5.683 1.00 92.19 510 PHE A O 1
ATOM 4180 N N . LYS A 1 511 ? 16.623 0.753 -5.580 1.00 88.75 511 LYS A N 1
ATOM 4181 C CA . LYS A 1 511 ? 16.688 1.865 -4.631 1.00 88.75 511 LYS A CA 1
ATOM 4182 C C . LYS A 1 511 ? 16.121 3.134 -5.291 1.00 88.75 511 LYS A C 1
ATOM 4184 O O . LYS A 1 511 ? 15.984 3.169 -6.515 1.00 88.75 511 LYS A O 1
ATOM 4189 N N . PRO A 1 512 ? 15.867 4.212 -4.524 1.00 85.06 512 PRO A N 1
ATOM 4190 C CA . PRO A 1 512 ? 15.376 5.479 -5.079 1.00 85.06 512 PRO A CA 1
ATOM 4191 C C . PRO A 1 512 ? 16.249 6.093 -6.189 1.00 85.06 512 PRO A C 1
ATOM 4193 O O . PRO A 1 512 ? 15.779 6.931 -6.948 1.00 85.06 512 PRO A O 1
ATOM 4196 N N . ASP A 1 513 ? 17.508 5.658 -6.335 1.00 85.62 513 ASP A N 1
ATOM 4197 C CA . ASP A 1 513 ? 18.372 6.032 -7.465 1.00 85.62 513 ASP A CA 1
ATOM 4198 C C . ASP A 1 513 ? 17.940 5.422 -8.819 1.00 85.62 513 ASP A C 1
ATOM 4200 O O . ASP A 1 513 ? 18.521 5.743 -9.863 1.00 85.62 513 ASP A O 1
ATOM 4204 N N . GLY A 1 514 ? 16.955 4.517 -8.806 1.00 81.81 514 GLY A N 1
ATOM 4205 C CA . GLY A 1 514 ? 16.391 3.831 -9.963 1.00 81.81 514 GLY A CA 1
ATOM 4206 C C . GLY A 1 514 ? 17.358 2.886 -10.683 1.00 81.81 514 GLY A C 1
ATOM 4207 O O . GLY A 1 514 ? 17.073 2.491 -11.821 1.00 81.81 514 GLY A O 1
ATOM 4208 N N . LYS A 1 515 ? 18.508 2.566 -10.071 1.00 86.06 515 LYS A N 1
ATOM 4209 C CA . LYS A 1 515 ? 19.622 1.818 -10.682 1.00 86.06 515 LYS A CA 1
ATOM 4210 C C . LYS A 1 515 ? 20.149 0.697 -9.797 1.00 86.06 515 LYS A C 1
ATOM 4212 O O . LYS A 1 515 ? 20.464 -0.376 -10.308 1.00 86.06 515 LYS A O 1
ATOM 4217 N N . SER A 1 516 ? 20.276 0.938 -8.499 1.00 88.12 516 SER A N 1
ATOM 4218 C CA . SER A 1 516 ? 20.841 -0.026 -7.564 1.00 88.12 516 SER A CA 1
ATOM 4219 C C . SER A 1 516 ? 19.788 -1.061 -7.198 1.00 88.12 516 SER A C 1
ATOM 4221 O O . SER A 1 516 ? 18.835 -0.752 -6.487 1.00 88.12 516 SER A O 1
ATOM 4223 N N . LEU A 1 517 ? 19.964 -2.291 -7.680 1.00 90.00 517 LEU A N 1
ATOM 4224 C CA . LEU A 1 517 ? 19.129 -3.427 -7.295 1.00 90.00 517 LEU A CA 1
ATOM 4225 C C . LEU A 1 517 ? 19.283 -3.692 -5.792 1.00 90.00 517 LEU A C 1
ATOM 4227 O O . LEU A 1 517 ? 20.406 -3.727 -5.290 1.00 90.00 517 LEU A O 1
ATOM 4231 N N . TYR A 1 518 ? 18.174 -3.895 -5.087 1.00 87.94 518 TYR A N 1
ATOM 4232 C CA . TYR A 1 518 ? 18.201 -4.286 -3.676 1.00 87.94 518 TYR A CA 1
ATOM 4233 C C . TYR A 1 518 ? 17.471 -5.610 -3.402 1.00 87.94 518 TYR A C 1
ATOM 4235 O O . TYR A 1 518 ? 17.791 -6.278 -2.422 1.00 87.94 518 TYR A O 1
ATOM 4243 N N . SER A 1 519 ? 16.537 -6.012 -4.269 1.00 90.50 519 SER A N 1
ATOM 4244 C CA . SER A 1 519 ? 15.819 -7.289 -4.190 1.00 90.50 519 SER A CA 1
ATOM 4245 C C . SER A 1 519 ? 15.426 -7.768 -5.586 1.00 90.50 519 SER A C 1
ATOM 4247 O O . SER A 1 519 ? 15.230 -6.956 -6.492 1.00 90.50 519 SER A O 1
ATOM 4249 N N . ALA A 1 520 ? 15.320 -9.084 -5.771 1.00 92.69 520 ALA A N 1
ATOM 4250 C CA . ALA A 1 520 ? 14.842 -9.678 -7.012 1.00 92.69 520 ALA A CA 1
ATOM 4251 C C . ALA A 1 520 ? 14.197 -11.048 -6.779 1.00 92.69 520 ALA A C 1
ATOM 4253 O O . ALA A 1 520 ? 14.754 -11.897 -6.081 1.00 92.69 520 ALA A O 1
ATOM 4254 N N . PHE A 1 521 ? 13.081 -11.301 -7.460 1.00 94.44 521 PHE A N 1
ATOM 4255 C CA . PHE A 1 521 ? 12.438 -12.609 -7.533 1.00 94.44 521 PHE A CA 1
ATOM 4256 C C . PHE A 1 521 ? 12.565 -13.183 -8.938 1.00 94.44 521 PHE A C 1
ATOM 4258 O O . PHE A 1 521 ? 12.287 -12.511 -9.932 1.00 94.44 521 PHE A O 1
ATOM 4265 N N . ARG A 1 522 ? 12.974 -14.451 -9.016 1.00 95.94 522 ARG A N 1
ATOM 4266 C CA . ARG A 1 522 ? 13.099 -15.205 -10.266 1.00 95.94 522 ARG A CA 1
ATOM 4267 C C . ARG A 1 522 ? 12.346 -16.514 -10.131 1.00 95.94 522 ARG A C 1
ATOM 4269 O O . ARG A 1 522 ? 12.539 -17.232 -9.155 1.00 95.94 522 ARG A O 1
ATOM 4276 N N . SER A 1 523 ? 11.506 -16.819 -11.109 1.00 97.06 523 SER A N 1
ATOM 4277 C CA . SER A 1 523 ? 10.647 -18.005 -11.093 1.00 97.06 523 SER A CA 1
ATOM 4278 C C . SER A 1 523 ? 10.443 -18.564 -12.496 1.00 97.06 523 SER A C 1
ATOM 4280 O O . SER A 1 523 ? 10.665 -17.881 -13.503 1.00 97.06 523 SER A O 1
ATOM 4282 N N . LYS A 1 524 ? 10.036 -19.830 -12.569 1.00 97.25 524 LYS A N 1
ATOM 4283 C CA . LYS A 1 524 ? 9.600 -20.444 -13.823 1.00 97.25 524 LYS A CA 1
ATOM 4284 C C . LYS A 1 524 ? 8.202 -19.948 -14.161 1.00 97.25 524 LYS A C 1
ATOM 4286 O O . LYS A 1 524 ? 7.410 -19.651 -13.276 1.00 97.25 524 LYS A O 1
ATOM 4291 N N . LEU A 1 525 ? 7.854 -19.967 -15.446 1.00 96.25 525 LEU A N 1
ATOM 4292 C CA . LEU A 1 525 ? 6.500 -19.612 -15.891 1.00 96.25 525 LEU A CA 1
ATOM 4293 C C . LEU A 1 525 ? 5.410 -20.586 -15.412 1.00 96.25 525 LEU A C 1
ATOM 4295 O O . LEU A 1 525 ? 4.235 -20.310 -15.589 1.00 96.25 525 LEU A O 1
ATOM 4299 N N . THR A 1 526 ? 5.777 -21.740 -14.861 1.00 94.81 526 THR A N 1
ATOM 4300 C CA . THR A 1 526 ? 4.830 -22.712 -14.295 1.00 94.81 526 THR A CA 1
ATOM 4301 C C . THR A 1 526 ? 4.600 -22.518 -12.800 1.00 94.81 526 THR A C 1
ATOM 4303 O O . THR A 1 526 ? 3.785 -23.230 -12.218 1.00 94.81 526 THR A O 1
ATOM 4306 N N . ASP A 1 527 ? 5.369 -21.637 -12.160 1.00 94.88 527 ASP A N 1
ATOM 4307 C CA . ASP A 1 527 ? 5.235 -21.382 -10.733 1.00 94.88 527 ASP A CA 1
ATOM 4308 C C . ASP A 1 527 ? 4.005 -20.497 -10.481 1.00 94.88 527 ASP A C 1
ATOM 4310 O O . ASP A 1 527 ? 3.669 -19.628 -11.282 1.00 94.88 527 ASP A O 1
ATOM 4314 N N . THR A 1 528 ? 3.332 -20.703 -9.351 1.00 91.88 528 THR A N 1
ATOM 4315 C CA . THR A 1 528 ? 2.105 -19.977 -8.979 1.00 91.88 528 THR A CA 1
ATOM 4316 C C . THR A 1 528 ? 2.379 -18.873 -7.958 1.00 91.88 528 THR A C 1
ATOM 4318 O O . THR A 1 528 ? 1.528 -18.566 -7.124 1.00 91.88 528 THR A O 1
ATOM 4321 N N . PHE A 1 529 ? 3.597 -18.323 -7.943 1.00 93.44 529 PHE A N 1
ATOM 4322 C CA . PHE A 1 529 ? 3.939 -17.244 -7.021 1.00 93.44 529 PHE A CA 1
ATOM 4323 C C . PHE A 1 529 ? 3.311 -15.930 -7.486 1.00 93.44 529 PHE A C 1
ATOM 4325 O O . PHE A 1 529 ? 3.231 -15.649 -8.683 1.00 93.44 529 PHE A O 1
ATOM 4332 N N . THR A 1 530 ? 2.955 -15.068 -6.535 1.00 94.12 530 THR A N 1
ATOM 4333 C CA . THR A 1 530 ? 2.430 -13.725 -6.816 1.00 94.12 530 THR A CA 1
ATOM 4334 C C . THR A 1 530 ? 3.380 -12.921 -7.720 1.00 94.12 530 THR A C 1
ATOM 4336 O O . THR A 1 530 ? 2.935 -12.267 -8.660 1.00 94.12 530 THR A O 1
ATOM 4339 N N . SER A 1 531 ? 4.700 -13.046 -7.526 1.00 94.75 531 SER A N 1
ATOM 4340 C CA . SER A 1 531 ? 5.714 -12.409 -8.382 1.00 94.75 531 SER A CA 1
ATOM 4341 C C . SER A 1 531 ? 5.765 -12.983 -9.806 1.00 94.75 531 SER A C 1
ATOM 4343 O O . SER A 1 531 ? 6.017 -12.245 -10.760 1.00 94.75 531 SER A O 1
ATOM 4345 N N . THR A 1 532 ? 5.473 -14.276 -9.984 1.00 96.75 532 THR A N 1
ATOM 4346 C CA . THR A 1 532 ? 5.347 -14.902 -11.308 1.00 96.75 532 THR A CA 1
ATOM 4347 C C . THR A 1 532 ? 4.157 -14.318 -12.065 1.00 96.75 532 THR A C 1
ATOM 4349 O O . THR A 1 532 ? 4.308 -13.881 -13.208 1.00 96.75 532 THR A O 1
ATOM 4352 N N . HIS A 1 533 ? 2.994 -14.230 -11.411 1.00 97.38 533 HIS A N 1
ATOM 4353 C CA . HIS A 1 533 ? 1.796 -13.628 -11.999 1.00 97.38 533 HIS A CA 1
ATOM 4354 C C . HIS A 1 533 ? 1.989 -12.134 -12.303 1.00 97.38 533 HIS A C 1
ATOM 4356 O O . HIS A 1 533 ? 1.575 -11.681 -13.367 1.00 97.38 533 HIS A O 1
ATOM 4362 N N . ALA A 1 534 ? 2.693 -11.380 -11.451 1.00 97.50 534 ALA A N 1
ATOM 4363 C CA . ALA A 1 534 ? 3.050 -9.983 -11.726 1.00 97.50 534 ALA A CA 1
ATOM 4364 C C . ALA A 1 534 ? 3.883 -9.833 -13.014 1.00 97.50 534 ALA A C 1
ATOM 4366 O O . ALA A 1 534 ? 3.619 -8.963 -13.847 1.00 97.50 534 ALA A O 1
ATOM 4367 N N . ALA A 1 535 ? 4.861 -10.718 -13.235 1.00 98.19 535 ALA A N 1
ATOM 4368 C CA . ALA A 1 535 ? 5.665 -10.708 -14.456 1.00 98.19 535 ALA A CA 1
ATOM 4369 C C . ALA A 1 535 ? 4.844 -11.051 -15.714 1.00 98.19 535 ALA A C 1
ATOM 4371 O O . ALA A 1 535 ? 5.027 -10.423 -16.761 1.00 98.19 535 ALA A O 1
ATOM 4372 N N . MET A 1 536 ? 3.913 -12.006 -15.619 1.00 98.00 536 MET A N 1
ATOM 4373 C CA . MET A 1 536 ? 2.988 -12.344 -16.711 1.00 98.00 536 MET A CA 1
ATOM 4374 C C . MET A 1 536 ? 2.005 -11.208 -17.003 1.00 98.00 536 MET A C 1
ATOM 4376 O O . MET A 1 536 ? 1.724 -10.910 -18.167 1.00 98.00 536 MET A O 1
ATOM 4380 N N . TYR A 1 537 ? 1.526 -10.531 -15.960 1.00 97.56 537 TYR A N 1
ATOM 4381 C CA . TYR A 1 537 ? 0.668 -9.363 -16.089 1.00 97.56 537 TYR A CA 1
ATOM 4382 C C . TYR A 1 537 ? 1.375 -8.221 -16.821 1.00 97.56 537 TYR A C 1
ATOM 4384 O O . TYR A 1 537 ? 0.878 -7.716 -17.832 1.00 97.56 537 TYR A O 1
ATOM 4392 N N . ALA A 1 538 ? 2.587 -7.885 -16.376 1.00 97.38 538 ALA A N 1
ATOM 4393 C CA . ALA A 1 538 ? 3.433 -6.884 -17.011 1.00 97.38 538 ALA A CA 1
ATOM 4394 C C . ALA A 1 538 ? 3.738 -7.223 -18.477 1.00 97.38 538 ALA A C 1
ATOM 4396 O O . ALA A 1 538 ? 3.718 -6.335 -19.331 1.00 97.38 538 ALA A O 1
ATOM 4397 N N . PHE A 1 539 ? 3.963 -8.503 -18.794 1.00 97.75 539 PHE A N 1
ATOM 4398 C CA . PHE A 1 539 ? 4.107 -8.961 -20.175 1.00 97.75 539 PHE A CA 1
ATOM 4399 C C . PHE A 1 539 ? 2.849 -8.690 -21.000 1.00 97.75 539 PHE A C 1
ATOM 4401 O O . PHE A 1 539 ? 2.947 -8.121 -22.083 1.00 97.75 539 PHE A O 1
ATOM 4408 N N . ASN A 1 540 ? 1.669 -9.052 -20.490 1.00 96.50 540 ASN A N 1
ATOM 4409 C CA . ASN A 1 540 ? 0.399 -8.824 -21.180 1.00 96.50 540 ASN A CA 1
ATOM 4410 C C . ASN A 1 540 ? 0.151 -7.330 -21.456 1.00 96.50 540 ASN A C 1
ATOM 4412 O O . ASN A 1 540 ? -0.346 -6.975 -22.530 1.00 96.50 540 ASN A O 1
ATOM 4416 N N . GLN A 1 541 ? 0.484 -6.454 -20.503 1.00 95.62 541 GLN A N 1
ATOM 4417 C CA . GLN A 1 541 ? 0.373 -5.003 -20.675 1.00 95.62 541 GLN A CA 1
ATOM 4418 C C . GLN A 1 541 ? 1.370 -4.483 -21.720 1.00 95.62 541 GLN A C 1
ATOM 4420 O O . GLN A 1 541 ? 0.973 -3.787 -22.657 1.00 95.62 541 GLN A O 1
ATOM 4425 N N . ALA A 1 542 ? 2.644 -4.871 -21.605 1.00 96.50 542 ALA A N 1
ATOM 4426 C CA . ALA A 1 542 ? 3.686 -4.468 -22.542 1.00 96.50 542 ALA A CA 1
ATOM 4427 C C . ALA A 1 542 ? 3.372 -4.941 -23.969 1.00 96.50 542 ALA A C 1
ATOM 4429 O O . ALA A 1 542 ? 3.386 -4.136 -24.897 1.00 96.50 542 ALA A O 1
ATOM 4430 N N . GLU A 1 543 ? 3.013 -6.214 -24.152 1.00 96.00 543 GLU A N 1
ATOM 4431 C CA . GLU A 1 543 ? 2.615 -6.768 -25.450 1.00 96.00 543 GLU A CA 1
ATOM 4432 C C . GLU A 1 543 ? 1.474 -5.955 -26.068 1.00 96.00 543 GLU A C 1
ATOM 4434 O O . GLU A 1 543 ? 1.577 -5.531 -27.218 1.00 96.00 543 GLU A O 1
ATOM 4439 N N . SER A 1 544 ? 0.428 -5.659 -25.291 1.00 94.81 544 SER A N 1
ATOM 4440 C CA . SER A 1 544 ? -0.707 -4.855 -25.758 1.00 94.81 544 SER A CA 1
ATOM 4441 C C . SER A 1 544 ? -0.275 -3.451 -26.201 1.00 94.81 544 SER A C 1
ATOM 4443 O O . SER A 1 544 ? -0.714 -2.967 -27.246 1.00 94.81 544 SER A O 1
ATOM 4445 N N . ALA A 1 545 ? 0.616 -2.797 -25.448 1.00 94.31 545 ALA A N 1
ATOM 4446 C CA . ALA A 1 545 ? 1.134 -1.472 -25.787 1.00 94.31 545 ALA A CA 1
ATOM 4447 C C . ALA A 1 545 ? 1.958 -1.481 -27.088 1.00 94.31 545 ALA A C 1
ATOM 4449 O O . ALA A 1 545 ? 1.792 -0.603 -27.940 1.00 94.31 545 ALA A O 1
ATOM 4450 N N . PHE A 1 546 ? 2.816 -2.486 -27.272 1.00 93.75 546 PHE A N 1
ATOM 4451 C CA . PHE A 1 546 ? 3.631 -2.632 -28.479 1.00 93.75 546 PHE A CA 1
ATOM 4452 C C . PHE A 1 546 ? 2.798 -3.023 -29.705 1.00 93.75 546 PHE A C 1
ATOM 4454 O O . PHE A 1 546 ? 2.981 -2.420 -30.761 1.00 93.75 546 PHE A O 1
ATOM 4461 N N . LEU A 1 547 ? 1.842 -3.949 -29.579 1.00 92.06 547 LEU A N 1
ATOM 4462 C CA . LEU A 1 547 ? 0.930 -4.305 -30.674 1.00 92.06 547 LEU A CA 1
ATOM 4463 C C . LEU A 1 547 ? 0.098 -3.098 -31.124 1.00 92.06 547 LEU A C 1
ATOM 4465 O O . LEU A 1 547 ? 0.041 -2.802 -32.317 1.00 92.06 547 LEU A O 1
ATOM 4469 N N . LYS A 1 548 ? -0.431 -2.314 -30.174 1.00 92.75 548 LYS A N 1
ATOM 4470 C CA . LYS A 1 548 ? -1.142 -1.064 -30.480 1.00 92.75 548 LYS A CA 1
ATOM 4471 C C . LYS A 1 548 ? -0.257 -0.070 -31.236 1.00 92.75 548 LYS A C 1
ATOM 4473 O O . LYS A 1 548 ? -0.717 0.565 -32.181 1.00 92.75 548 LYS A O 1
ATOM 4478 N N . LYS A 1 549 ? 1.019 0.059 -30.854 1.00 88.88 549 LYS A N 1
ATOM 4479 C CA . LYS A 1 549 ? 1.993 0.923 -31.548 1.00 88.88 549 LYS A CA 1
ATOM 4480 C C . LYS A 1 549 ? 2.282 0.455 -32.978 1.00 88.88 549 LYS A C 1
ATOM 4482 O O . LYS A 1 549 ? 2.549 1.289 -33.840 1.00 88.88 549 LYS A O 1
ATOM 4487 N N . LEU A 1 550 ? 2.215 -0.851 -33.224 1.00 86.12 550 LEU A N 1
ATOM 4488 C CA . LEU A 1 550 ? 2.362 -1.461 -34.548 1.00 86.12 550 LEU A CA 1
ATOM 4489 C C . LEU A 1 550 ? 1.067 -1.417 -35.381 1.00 86.12 550 LEU A C 1
ATOM 4491 O O . LEU A 1 550 ? 1.099 -1.759 -36.559 1.00 86.12 550 LEU A O 1
ATOM 4495 N N . GLY A 1 551 ? -0.053 -0.966 -34.803 1.00 85.62 551 GLY A N 1
ATOM 4496 C CA . GLY A 1 551 ? -1.355 -0.916 -35.472 1.00 85.62 551 GLY A CA 1
ATOM 4497 C C . GLY A 1 551 ? -2.020 -2.286 -35.640 1.00 85.62 551 GLY A C 1
ATOM 4498 O O . GLY A 1 551 ? -2.770 -2.470 -36.599 1.00 85.62 551 GLY A O 1
ATOM 4499 N N . MET A 1 552 ? -1.715 -3.235 -34.747 1.00 79.88 552 MET A N 1
ATOM 4500 C CA . MET A 1 552 ? -2.237 -4.609 -34.747 1.00 79.88 552 MET A CA 1
ATOM 4501 C C . MET A 1 552 ? -3.377 -4.832 -33.760 1.00 79.88 552 MET A C 1
ATOM 4503 O O . MET A 1 552 ? -3.430 -4.112 -32.736 1.00 79.88 552 MET A O 1
#